Protein AF-0000000072693407 (afdb_homodimer)

InterPro domains:
  IPR056635 Domain of unknown function DUF7733 [PF24867] (9-209)

Sequence (482 aa):
MGNIMESLRLVELQVIAFILVFSVSGLVPLLDLVFPAFTSAYVLVLSRCVFPSRGSSVGSRSQEIFQRSKFFRSYVVLGTTIGLFLPLAYVLGGFARADDHAVRSATPHLFLLSCQILTENVISGLSLFSPPVRVLVPLLYTVRRIFVIIDWLNDVWTNQTLPPSSQLKYIAWFWFGRSLPVANLVYFSINLFGFLIPKFLPRSFEKYFRDRNEIHAKTEEDKRSAAINKAQPTDNMKKADMGNIMESLRLVELQVIAFILVFSVSGLVPLLDLVFPAFTSAYVLVLSRCVFPSRGSSVGSRSQEIFQRSKFFRSYVVLGTTIGLFLPLAYVLGGFARADDHAVRSATPHLFLLSCQILTENVISGLSLFSPPVRVLVPLLYTVRRIFVIIDWLNDVWTNQTLPPSSQLKYIAWFWFGRSLPVANLVYFSINLFGFLIPKFLPRSFEKYFRDRNEIHAKTEEDKRSAAINKAQPTDNMKKAD

Structure (mmCIF, N/CA/C/O backbone):
data_AF-0000000072693407-model_v1
#
loop_
_entity.id
_entity.type
_entity.pdbx_description
1 polymer 'DUF7733 domain-containing protein'
#
loop_
_atom_site.group_PDB
_atom_site.id
_atom_site.type_symbol
_atom_site.label_atom_id
_atom_site.label_alt_id
_atom_site.label_comp_id
_atom_site.label_asym_id
_atom_site.label_entity_id
_atom_site.label_seq_id
_atom_site.pdbx_PDB_ins_code
_atom_site.Cartn_x
_atom_site.Cartn_y
_atom_site.Cartn_z
_atom_site.occupancy
_atom_site.B_iso_or_equiv
_atom_site.auth_seq_id
_atom_site.auth_comp_id
_atom_site.auth_asym_id
_atom_site.auth_atom_id
_atom_site.pdbx_PDB_model_num
ATOM 1 N N . MET A 1 1 ? -27.594 6.824 22.172 1 47.5 1 MET A N 1
ATOM 2 C CA . MET A 1 1 ? -26.25 6.277 22.25 1 47.5 1 MET A CA 1
ATOM 3 C C . MET A 1 1 ? -26.281 4.766 22.453 1 47.5 1 MET A C 1
ATOM 5 O O . MET A 1 1 ? -25.469 4.043 21.891 1 47.5 1 MET A O 1
ATOM 9 N N . GLY A 1 2 ? -27.344 4.246 23.047 1 52.69 2 GLY A N 1
ATOM 10 C CA . GLY A 1 2 ? -27.484 2.826 23.328 1 52.69 2 GLY A CA 1
ATOM 11 C C . GLY A 1 2 ? -27.734 1.995 22.078 1 52.69 2 GLY A C 1
ATOM 12 O O . GLY A 1 2 ? -27.141 0.925 21.922 1 52.69 2 GLY A O 1
ATOM 13 N N . ASN A 1 3 ? -28.531 2.463 21.234 1 55.38 3 ASN A N 1
ATOM 14 C CA . ASN A 1 3 ? -28.922 1.729 20.031 1 55.38 3 ASN A CA 1
ATOM 15 C C . ASN A 1 3 ? -27.766 1.64 19.031 1 55.38 3 ASN A C 1
ATOM 17 O O . ASN A 1 3 ? -27.578 0.603 18.391 1 55.38 3 ASN A O 1
ATOM 21 N N . ILE A 1 4 ? -27.094 2.754 18.875 1 54.62 4 ILE A N 1
ATOM 22 C CA . ILE A 1 4 ? -25.953 2.748 17.969 1 54.62 4 ILE A CA 1
ATOM 23 C C . ILE A 1 4 ? -24.859 1.83 18.531 1 54.62 4 ILE A C 1
ATOM 25 O O . ILE A 1 4 ? -24.25 1.067 17.781 1 54.62 4 ILE A O 1
ATOM 29 N N . MET A 1 5 ? -24.812 1.806 19.797 1 59.69 5 MET A N 1
ATOM 30 C CA . MET A 1 5 ? -23.828 0.937 20.453 1 59.69 5 MET A CA 1
ATOM 31 C C . MET A 1 5 ? -24.219 -0.53 20.281 1 59.69 5 MET A C 1
ATOM 33 O O . MET A 1 5 ? -23.359 -1.379 20.047 1 59.69 5 MET A O 1
ATOM 37 N N . GLU A 1 6 ? -25.547 -0.744 20.406 1 62.62 6 GLU A N 1
ATOM 38 C CA . GLU A 1 6 ? -26.031 -2.109 20.219 1 62.62 6 GLU A CA 1
ATOM 39 C C . GLU A 1 6 ? -25.859 -2.564 18.781 1 62.62 6 GLU A C 1
ATOM 41 O O . GLU A 1 6 ? -25.484 -3.709 18.531 1 62.62 6 GLU A O 1
ATOM 46 N N . SER A 1 7 ? -26.188 -1.693 17.891 1 59.94 7 SER A N 1
ATOM 47 C CA . SER A 1 7 ? -26.016 -2.004 16.484 1 59.94 7 SER A CA 1
ATOM 48 C C . SER A 1 7 ? -24.547 -2.236 16.141 1 59.94 7 SER A C 1
ATOM 50 O O . SER A 1 7 ? -24.219 -3.168 15.406 1 59.94 7 SER A O 1
ATOM 52 N N . LEU A 1 8 ? -23.766 -1.582 16.703 1 64.75 8 LEU A N 1
ATOM 53 C CA . LEU A 1 8 ? -22.328 -1.776 16.516 1 64.75 8 LEU A CA 1
ATOM 54 C C . LEU A 1 8 ? -21.875 -3.113 17.109 1 64.75 8 LEU A C 1
ATOM 56 O O . LEU A 1 8 ? -21.062 -3.818 16.5 1 64.75 8 LEU A O 1
ATOM 60 N N . ARG A 1 9 ? -22.672 -3.418 18.062 1 77.69 9 ARG A N 1
ATOM 61 C CA . ARG A 1 9 ? -22.328 -4.691 18.688 1 77.69 9 ARG A CA 1
ATOM 62 C C . ARG A 1 9 ? -22.781 -5.863 17.828 1 77.69 9 ARG A C 1
ATOM 64 O O . ARG A 1 9 ? -22.062 -6.863 17.703 1 77.69 9 ARG A O 1
ATOM 71 N N . LEU A 1 10 ? -23.938 -5.648 17.188 1 76.62 10 LEU A N 1
ATOM 72 C CA . LEU A 1 10 ? -24.438 -6.727 16.344 1 76.62 10 LEU A CA 1
ATOM 73 C C . LEU A 1 10 ? -23.578 -6.883 15.094 1 76.62 10 LEU A C 1
ATOM 75 O O . LEU A 1 10 ? -23.281 -8 14.68 1 76.62 10 LEU A O 1
ATOM 79 N N . VAL A 1 11 ? -23.188 -5.844 14.602 1 77.31 11 VAL A N 1
ATOM 80 C CA . VAL A 1 11 ? -22.359 -5.891 13.406 1 77.31 11 VAL A CA 1
ATOM 81 C C . VAL A 1 11 ? -21.016 -6.531 13.734 1 77.31 11 VAL A C 1
ATOM 83 O O . VAL A 1 11 ? -20.5 -7.352 12.969 1 77.31 11 VAL A O 1
ATOM 86 N N . GLU A 1 12 ? -20.547 -6.152 14.812 1 83.81 12 GLU A N 1
ATOM 87 C CA . GLU A 1 12 ? -19.266 -6.723 15.234 1 83.81 12 GLU A CA 1
ATOM 88 C C . GLU A 1 12 ? -19.375 -8.227 15.445 1 83.81 12 GLU A C 1
ATOM 90 O O . GLU A 1 12 ? -18.484 -8.984 15.031 1 83.81 12 GLU A O 1
ATOM 95 N N . LEU A 1 13 ? -20.453 -8.594 16.031 1 80.62 13 LEU A N 1
ATOM 96 C CA . LEU A 1 13 ? -20.641 -10.016 16.281 1 80.62 13 LEU A CA 1
ATOM 97 C C . LEU A 1 13 ? -20.766 -10.781 14.969 1 80.62 13 LEU A C 1
ATOM 99 O O . LEU A 1 13 ? -20.203 -11.875 14.82 1 80.62 13 LEU A O 1
ATOM 103 N N . GLN A 1 14 ? -21.5 -10.234 14.141 1 83.06 14 GLN A N 1
ATOM 104 C CA . GLN A 1 14 ? -21.656 -10.859 12.828 1 83.06 14 GLN A CA 1
ATOM 105 C C . GLN A 1 14 ? -20.328 -10.953 12.094 1 83.06 14 GLN A C 1
ATOM 107 O O . GLN A 1 14 ? -20 -11.992 11.508 1 83.06 14 GLN A O 1
ATOM 112 N N . VAL A 1 15 ? -19.656 -9.922 12.172 1 87.69 15 VAL A N 1
ATOM 113 C CA . VAL A 1 15 ? -18.359 -9.883 11.484 1 87.69 15 VAL A CA 1
ATOM 114 C C . VAL A 1 15 ? -17.406 -10.867 12.133 1 87.69 15 VAL A C 1
ATOM 116 O O . VAL A 1 15 ? -16.656 -11.57 11.438 1 87.69 15 VAL A O 1
ATOM 119 N N . ILE A 1 16 ? -17.438 -10.945 13.352 1 84.62 16 ILE A N 1
ATOM 120 C CA . ILE A 1 16 ? -16.594 -11.891 14.062 1 84.62 16 ILE A CA 1
ATOM 121 C C . ILE A 1 16 ? -16.938 -13.32 13.656 1 84.62 16 ILE A C 1
ATOM 123 O O . ILE A 1 16 ? -16.062 -14.148 13.453 1 84.62 16 ILE A O 1
ATOM 127 N N . ALA A 1 17 ? -18.172 -13.57 13.578 1 86.19 17 ALA A N 1
ATOM 128 C CA . ALA A 1 17 ? -18.625 -14.891 13.133 1 86.19 17 ALA A CA 1
ATOM 129 C C . ALA A 1 17 ? -18.078 -15.211 11.742 1 86.19 17 ALA A C 1
ATOM 131 O O . ALA A 1 17 ? -17.609 -16.328 11.492 1 86.19 17 ALA A O 1
ATOM 132 N N . PHE A 1 18 ? -18.156 -14.258 10.914 1 86.06 18 PHE A N 1
ATOM 133 C CA . PHE A 1 18 ? -17.625 -14.438 9.562 1 86.06 18 PHE A CA 1
ATOM 134 C C . PHE A 1 18 ? -16.125 -14.719 9.602 1 86.06 18 PHE A C 1
ATOM 136 O O . PHE A 1 18 ? -15.656 -15.633 8.93 1 86.06 18 PHE A O 1
ATOM 143 N N . ILE A 1 19 ? -15.422 -13.984 10.344 1 88.88 19 ILE A N 1
ATOM 144 C CA . ILE A 1 19 ? -13.969 -14.125 10.461 1 88.88 19 ILE A CA 1
ATOM 145 C C . ILE A 1 19 ? -13.625 -15.523 10.977 1 88.88 19 ILE A C 1
ATOM 147 O O . ILE A 1 19 ? -12.727 -16.172 10.453 1 88.88 19 ILE A O 1
ATOM 151 N N . LEU A 1 20 ? -14.375 -15.961 11.945 1 86.5 20 LEU A N 1
ATOM 152 C CA . LEU A 1 20 ? -14.125 -17.281 12.523 1 86.5 20 LEU A CA 1
ATOM 153 C C . LEU A 1 20 ? -14.391 -18.375 11.5 1 86.5 20 LEU A C 1
ATOM 155 O O . LEU A 1 20 ? -13.586 -19.297 11.344 1 86.5 20 LEU A O 1
ATOM 159 N N . VAL A 1 21 ? -15.469 -18.281 10.82 1 86.94 21 VAL A N 1
ATOM 160 C CA . VAL A 1 21 ? -15.836 -19.281 9.82 1 86.94 21 VAL A CA 1
ATOM 161 C C . VAL A 1 21 ? -14.789 -19.312 8.703 1 86.94 21 VAL A C 1
ATOM 163 O O . VAL A 1 21 ? -14.336 -20.391 8.305 1 86.94 21 VAL A O 1
ATOM 166 N N . PHE A 1 22 ? -14.367 -18.188 8.25 1 88.88 22 PHE A N 1
ATOM 167 C CA . PHE A 1 22 ? -13.391 -18.125 7.172 1 88.88 22 PHE A CA 1
ATOM 168 C C . PHE A 1 22 ? -12.031 -18.625 7.641 1 88.88 22 PHE A C 1
ATOM 170 O O . PHE A 1 22 ? -11.32 -19.297 6.891 1 88.88 22 PHE A O 1
ATOM 177 N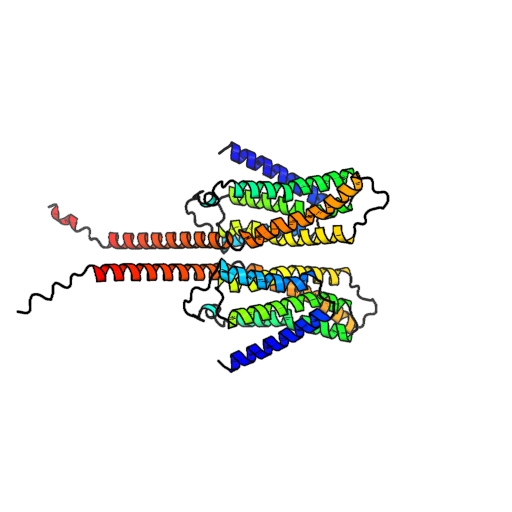 N . SER A 1 23 ? -11.672 -18.297 8.812 1 88.25 23 SER A N 1
ATOM 178 C CA . SER A 1 23 ? -10.367 -18.672 9.352 1 88.25 23 SER A CA 1
ATOM 179 C C . SER A 1 23 ? -10.25 -20.188 9.523 1 88.25 23 SER A C 1
ATOM 181 O O . SER A 1 23 ? -9.188 -20.766 9.273 1 88.25 23 SER A O 1
ATOM 183 N N . VAL A 1 24 ? -11.258 -20.859 9.883 1 88.44 24 VAL A N 1
ATOM 184 C CA . VAL A 1 24 ? -11.219 -22.281 10.195 1 88.44 24 VAL A CA 1
ATOM 185 C C . VAL A 1 24 ? -11.477 -23.094 8.93 1 88.44 24 VAL A C 1
ATOM 187 O O . VAL A 1 24 ? -11.172 -24.281 8.867 1 88.44 24 VAL A O 1
ATOM 190 N N . SER A 1 25 ? -12.023 -22.5 7.859 1 85.56 25 SER A N 1
ATOM 191 C CA . SER A 1 25 ? -12.391 -23.219 6.641 1 85.56 25 SER A CA 1
ATOM 192 C C . SER A 1 25 ? -11.148 -23.719 5.902 1 85.56 25 SER A C 1
ATOM 194 O O . SER A 1 25 ? -11.242 -24.594 5.051 1 85.56 25 SER A O 1
ATOM 196 N N . GLY A 1 26 ? -9.969 -23.062 6.145 1 87.19 26 GLY A N 1
ATOM 197 C CA . GLY A 1 26 ? -8.75 -23.422 5.434 1 87.19 26 GLY A CA 1
ATOM 198 C C . GLY A 1 26 ? -8.656 -22.781 4.062 1 87.19 26 GLY A C 1
ATOM 199 O O . GLY A 1 26 ? -7.75 -23.078 3.287 1 87.19 26 GLY A O 1
ATOM 200 N N . LEU A 1 27 ? -9.578 -21.891 3.736 1 89.06 27 LEU A N 1
ATOM 201 C CA . LEU A 1 27 ? -9.641 -21.266 2.418 1 89.06 27 LEU A CA 1
ATOM 202 C C . LEU A 1 27 ? -8.828 -19.984 2.389 1 89.06 27 LEU A C 1
ATOM 204 O O . LEU A 1 27 ? -8.57 -19.438 1.317 1 89.06 27 LEU A O 1
ATOM 208 N N . VAL A 1 28 ? -8.406 -19.469 3.459 1 91.75 28 VAL A N 1
ATOM 209 C CA . VAL A 1 28 ? -7.656 -18.219 3.551 1 91.75 28 VAL A CA 1
ATOM 210 C C . VAL A 1 28 ? -6.164 -18.516 3.666 1 91.75 28 VAL A C 1
ATOM 212 O O . VAL A 1 28 ? -5.742 -19.281 4.539 1 91.75 28 VAL A O 1
ATOM 215 N N . PRO A 1 29 ? -5.438 -17.938 2.766 1 90.88 29 PRO A N 1
ATOM 216 C CA . PRO A 1 29 ? -3.984 -18.125 2.836 1 90.88 29 PRO A CA 1
ATOM 217 C C . PRO A 1 29 ? -3.393 -17.641 4.156 1 90.88 29 PRO A C 1
ATOM 219 O O . PRO A 1 29 ? -3.93 -16.719 4.777 1 90.88 29 PRO A O 1
ATOM 222 N N . LEU A 1 30 ? -2.297 -18.219 4.488 1 89.06 30 LEU A N 1
ATOM 223 C CA . LEU A 1 30 ? -1.633 -17.922 5.75 1 89.06 30 LEU A CA 1
ATOM 224 C C . LEU A 1 30 ? -1.279 -16.438 5.836 1 89.06 30 LEU A C 1
ATOM 226 O O . LEU A 1 30 ? -1.45 -15.805 6.883 1 89.06 30 LEU A O 1
ATOM 230 N N . LEU A 1 31 ? -0.832 -15.891 4.734 1 89.44 31 LEU A N 1
ATOM 231 C CA . LEU A 1 31 ? -0.442 -14.484 4.711 1 89.44 31 LEU A CA 1
ATOM 232 C C . LEU A 1 31 ? -1.624 -13.586 5.062 1 89.44 31 LEU A C 1
ATOM 234 O O . LEU A 1 31 ? -1.461 -12.586 5.77 1 89.44 31 LEU A O 1
ATOM 238 N N . ASP A 1 32 ? -2.777 -13.93 4.637 1 93 32 ASP A N 1
ATOM 239 C CA . ASP A 1 32 ? -3.965 -13.117 4.887 1 93 32 ASP A CA 1
ATOM 240 C C . ASP A 1 32 ? -4.465 -13.305 6.316 1 93 32 ASP A C 1
ATOM 242 O O . ASP A 1 32 ? -5.109 -12.414 6.879 1 93 32 ASP A O 1
ATOM 246 N N . LEU A 1 33 ? -4.105 -14.422 6.922 1 92.94 33 LEU A N 1
ATOM 247 C CA . LEU A 1 33 ? -4.473 -14.656 8.312 1 92.94 33 LEU A CA 1
ATOM 248 C C . LEU A 1 33 ? -3.6 -13.844 9.258 1 92.94 33 LEU A C 1
ATOM 250 O O . LEU A 1 33 ? -4.078 -13.344 10.281 1 92.94 33 LEU A O 1
ATOM 254 N N . VAL A 1 34 ? -2.406 -13.648 8.875 1 92.62 34 VAL A N 1
ATOM 255 C CA . VAL A 1 34 ? -1.451 -12.969 9.75 1 92.62 34 VAL A CA 1
ATOM 256 C C . VAL A 1 34 ? -1.558 -11.453 9.555 1 92.62 34 VAL A C 1
ATOM 258 O O . VAL A 1 34 ? -1.23 -10.68 10.453 1 92.62 34 VAL A O 1
ATOM 261 N N . PHE A 1 35 ? -2.037 -11.055 8.477 1 94.94 35 PHE A N 1
ATOM 262 C CA . PHE A 1 35 ? -2.045 -9.648 8.102 1 94.94 35 PHE A CA 1
ATOM 263 C C . PHE A 1 35 ? -2.859 -8.828 9.102 1 94.94 35 PHE A C 1
ATOM 265 O O . PHE A 1 35 ? -2.412 -7.777 9.562 1 94.94 35 PHE A O 1
ATOM 272 N N . PRO A 1 36 ? -4.051 -9.258 9.406 1 94.44 36 PRO A N 1
ATOM 273 C CA . PRO A 1 36 ? -4.824 -8.484 10.375 1 94.44 36 PRO A CA 1
ATOM 274 C C . PRO A 1 36 ? -4.137 -8.398 11.742 1 94.44 36 PRO A C 1
ATOM 276 O O . PRO A 1 36 ? -4.227 -7.367 12.414 1 94.44 36 PRO A O 1
ATOM 279 N N . ALA A 1 37 ? -3.549 -9.422 12.133 1 93.5 37 ALA A N 1
ATOM 280 C CA . ALA A 1 37 ? -2.803 -9.391 13.391 1 93.5 37 ALA A CA 1
ATOM 281 C C . ALA A 1 37 ? -1.647 -8.398 13.32 1 93.5 37 ALA A C 1
ATOM 283 O O . ALA A 1 37 ? -1.446 -7.605 14.242 1 93.5 37 ALA A O 1
ATOM 284 N N . PHE A 1 38 ? -0.962 -8.445 12.312 1 95.19 38 PHE A N 1
ATOM 285 C CA . PHE A 1 38 ? 0.136 -7.512 12.094 1 95.19 38 PHE A CA 1
ATOM 286 C C . PHE A 1 38 ? -0.372 -6.074 12.062 1 95.19 38 PHE A C 1
ATOM 288 O O . PHE A 1 38 ? 0.206 -5.195 12.703 1 95.19 38 PHE A O 1
ATOM 295 N N . THR A 1 39 ? -1.357 -5.867 11.273 1 94.75 39 THR A N 1
ATOM 296 C CA . THR A 1 39 ? -1.915 -4.527 11.133 1 94.75 39 THR A CA 1
ATOM 297 C C . THR A 1 39 ? -2.383 -3.992 12.484 1 94.75 39 THR A C 1
ATOM 299 O O . THR A 1 39 ? -2.158 -2.824 12.805 1 94.75 39 THR A O 1
ATOM 302 N N . SER A 1 40 ? -3.021 -4.82 13.258 1 92.88 40 SER A N 1
ATOM 303 C CA . SER A 1 40 ? -3.5 -4.406 14.578 1 92.88 40 SER A CA 1
ATOM 304 C C . SER A 1 40 ? -2.34 -4.012 15.484 1 92.88 40 SER A C 1
ATOM 306 O O . SER A 1 40 ? -2.387 -2.973 16.141 1 92.88 40 SER A O 1
ATOM 308 N N . ALA A 1 41 ? -1.346 -4.793 15.5 1 93.25 41 ALA A N 1
ATOM 309 C CA . ALA A 1 41 ? -0.162 -4.473 16.297 1 93.25 41 ALA A CA 1
ATOM 310 C C . ALA A 1 41 ? 0.486 -3.178 15.812 1 93.25 41 ALA A C 1
ATOM 312 O O . ALA A 1 41 ? 0.892 -2.34 16.625 1 93.25 41 ALA A O 1
ATOM 313 N N . TYR A 1 42 ? 0.542 -3.027 14.562 1 94.69 42 TYR A N 1
ATOM 314 C CA . TYR A 1 42 ? 1.167 -1.849 13.969 1 94.69 42 TYR A CA 1
ATOM 315 C C . TYR A 1 42 ? 0.389 -0.585 14.32 1 94.69 42 TYR A C 1
ATOM 317 O O . TYR A 1 42 ? 0.979 0.428 14.703 1 94.69 42 TYR A O 1
ATOM 325 N N . VAL A 1 43 ? -0.871 -0.708 14.172 1 92.19 43 VAL A N 1
ATOM 326 C CA . VAL A 1 43 ? -1.729 0.435 14.469 1 92.19 43 VAL A CA 1
ATOM 327 C C . VAL A 1 43 ? -1.622 0.797 15.945 1 92.19 43 VAL A C 1
ATOM 329 O O . VAL A 1 43 ? -1.611 1.978 16.297 1 92.19 43 VAL A O 1
ATOM 332 N N . LEU A 1 44 ? -1.484 -0.139 16.781 1 90.75 44 LEU A N 1
ATOM 333 C CA . LEU A 1 44 ? -1.319 0.114 18.219 1 90.75 44 LEU A CA 1
ATOM 334 C C . LEU A 1 44 ? 0.011 0.806 18.484 1 90.75 44 LEU A C 1
ATOM 336 O O . LEU A 1 44 ? 0.071 1.748 19.281 1 90.75 44 LEU A O 1
ATOM 340 N N . VAL A 1 45 ? 1.002 0.363 17.844 1 91.88 45 VAL A N 1
ATOM 341 C CA . VAL A 1 45 ? 2.314 0.977 18 1 91.88 45 VAL A CA 1
ATOM 342 C C . VAL A 1 45 ? 2.275 2.42 17.516 1 91.88 45 VAL A C 1
ATOM 344 O O . VAL A 1 45 ? 2.805 3.322 18.156 1 91.88 45 VAL A O 1
ATOM 347 N N . LEU A 1 46 ? 1.634 2.629 16.438 1 91.5 46 LEU A N 1
ATOM 348 C CA . LEU A 1 46 ? 1.518 3.975 15.891 1 91.5 46 LEU A CA 1
ATOM 349 C C . LEU A 1 46 ? 0.75 4.887 16.844 1 91.5 46 LEU A C 1
ATOM 351 O O . LEU A 1 46 ? 1.129 6.043 17.031 1 91.5 46 LEU A O 1
ATOM 355 N N . SER A 1 47 ? -0.258 4.367 17.391 1 89.06 47 SER A N 1
ATOM 356 C CA . SER A 1 47 ? -1.114 5.152 18.266 1 89.06 47 SER A CA 1
ATOM 357 C C . SER A 1 47 ? -0.396 5.508 19.562 1 89.06 47 SER A C 1
ATOM 359 O O . SER A 1 47 ? -0.643 6.566 20.156 1 89.06 47 SER A O 1
ATOM 361 N N . ARG A 1 48 ? 0.477 4.727 19.922 1 87.31 48 ARG A N 1
ATOM 362 C CA . ARG A 1 48 ? 1.154 4.945 21.203 1 87.31 48 ARG A CA 1
ATOM 363 C C . ARG A 1 48 ? 2.457 5.715 21 1 87.31 48 ARG A C 1
ATOM 365 O O . ARG A 1 48 ? 2.803 6.578 21.812 1 87.31 48 ARG A O 1
ATOM 372 N N . CYS A 1 49 ? 3.084 5.477 19.906 1 87.69 49 CYS A N 1
ATOM 373 C CA . CYS A 1 49 ? 4.461 5.945 19.781 1 87.69 49 CYS A CA 1
ATOM 374 C C . CYS A 1 49 ? 4.555 7.113 18.812 1 87.69 49 CYS A C 1
ATOM 376 O O . CYS A 1 49 ? 5.449 7.953 18.922 1 87.69 49 CYS A O 1
ATOM 378 N N . VAL A 1 50 ? 3.762 7.176 17.953 1 87 50 VAL A N 1
ATOM 379 C CA . VAL A 1 50 ? 3.979 8.141 16.875 1 87 50 VAL A CA 1
ATOM 380 C C . VAL A 1 50 ? 2.871 9.188 16.891 1 87 50 VAL A C 1
ATOM 382 O O . VAL A 1 50 ? 3.148 10.391 16.891 1 87 50 VAL A O 1
ATOM 385 N N . PHE A 1 51 ? 1.66 8.656 16.938 1 87.62 51 PHE A N 1
ATOM 386 C CA . PHE A 1 51 ? 0.522 9.562 16.906 1 87.62 51 PHE A CA 1
ATOM 387 C C . PHE A 1 51 ? -0.354 9.391 18.141 1 87.62 51 PHE A C 1
ATOM 389 O O . PHE A 1 51 ? -1.493 8.93 18.031 1 87.62 51 PHE A O 1
ATOM 396 N N . PRO A 1 52 ? 0.191 9.805 19.234 1 74.19 52 PRO A N 1
ATOM 397 C CA . PRO A 1 52 ? -0.617 9.672 20.438 1 74.19 52 PRO A CA 1
ATOM 398 C C . PRO A 1 52 ? -1.875 10.539 20.422 1 74.19 52 PRO A C 1
ATOM 400 O O . PRO A 1 52 ? -1.889 11.594 19.781 1 74.19 52 PRO A O 1
ATOM 403 N N . SER A 1 53 ? -2.92 9.977 21.016 1 74.12 53 SER A N 1
ATOM 404 C CA . SER A 1 53 ? -4.184 10.703 21.078 1 74.12 53 SER A CA 1
ATOM 405 C C . SER A 1 53 ? -4.105 11.883 22.031 1 74.12 53 SER A C 1
ATOM 407 O O . SER A 1 53 ? -3.615 11.742 23.156 1 74.12 53 SER A O 1
ATOM 409 N N . ARG A 1 54 ? -3.996 12.961 21.641 1 64 54 ARG A N 1
ATOM 410 C CA . ARG A 1 54 ? -3.928 14.125 22.516 1 64 54 ARG A CA 1
ATOM 411 C C . ARG A 1 54 ? -5.324 14.602 22.906 1 64 54 ARG A C 1
ATOM 413 O O . ARG A 1 54 ? -6.129 14.953 22.047 1 64 54 ARG A O 1
ATOM 420 N N . GLY A 1 55 ? -5.852 13.961 24 1 53.12 55 GLY A N 1
ATOM 421 C CA . GLY A 1 55 ? -7.059 14.273 24.734 1 53.12 55 GLY A CA 1
ATOM 422 C C . GLY A 1 55 ? -8.016 15.172 23.984 1 53.12 55 GLY A C 1
ATOM 423 O O . GLY A 1 55 ? -8.992 15.672 24.547 1 53.12 55 GLY A O 1
ATOM 424 N N . SER A 1 56 ? -7.484 16.047 23.172 1 48.06 56 SER A N 1
ATOM 425 C CA . SER A 1 56 ? -8.555 16.984 22.844 1 48.06 56 SER A CA 1
ATOM 426 C C . SER A 1 56 ? -9.812 16.25 22.391 1 48.06 56 SER A C 1
ATOM 428 O O . SER A 1 56 ? -9.75 15.109 21.953 1 48.06 56 SER A O 1
ATOM 430 N N . SER A 1 57 ? -11.031 16.938 22.703 1 40.56 57 SER A N 1
ATOM 431 C CA . SER A 1 57 ? -12.438 16.594 22.531 1 40.56 57 SER A CA 1
ATOM 432 C C . SER A 1 57 ? -12.664 15.867 21.203 1 40.56 57 SER A C 1
ATOM 434 O O . SER A 1 57 ? -11.93 16.078 20.234 1 40.56 57 SER A O 1
ATOM 436 N N . VAL A 1 58 ? -13.328 14.734 21.25 1 42.56 58 VAL A N 1
ATOM 437 C CA . VAL A 1 58 ? -14.18 13.922 20.391 1 42.56 58 VAL A CA 1
ATOM 438 C C . VAL A 1 58 ? -14.719 14.781 19.25 1 42.56 58 VAL A C 1
ATOM 440 O O . VAL A 1 58 ? -15.891 15.172 19.266 1 42.56 58 VAL A O 1
ATOM 443 N N . GLY A 1 59 ? -14.312 16.047 19.062 1 36.09 59 GLY A N 1
ATOM 444 C CA . GLY A 1 59 ? -15.297 16.547 18.125 1 36.09 59 GLY A CA 1
ATOM 445 C C . GLY A 1 59 ? -15.555 15.594 16.969 1 36.09 59 GLY A C 1
ATOM 446 O O . GLY A 1 59 ? -14.625 15.164 16.297 1 36.09 59 GLY A O 1
ATOM 447 N N . SER A 1 60 ? -16.438 14.688 17.172 1 41.44 60 SER A N 1
ATOM 448 C CA . SER A 1 60 ? -17.328 13.922 16.312 1 41.44 60 SER A CA 1
ATOM 449 C C . SER A 1 60 ? -17.484 14.594 14.953 1 41.44 60 SER A C 1
ATOM 451 O O . SER A 1 60 ? -18.281 14.148 14.117 1 41.44 60 SER A O 1
ATOM 453 N N . ARG A 1 61 ? -17.047 15.922 14.859 1 38.25 61 ARG A N 1
ATOM 454 C CA . ARG A 1 61 ? -17.578 16.672 13.734 1 38.25 61 ARG A CA 1
ATOM 455 C C . ARG A 1 61 ? -16.969 16.203 12.422 1 38.25 61 ARG A C 1
ATOM 457 O O . ARG A 1 61 ? -17.312 16.703 11.352 1 38.25 61 ARG A O 1
ATOM 464 N N . SER A 1 62 ? -15.828 15.797 12.477 1 39.78 62 SER A N 1
ATOM 465 C CA . SER A 1 62 ? -15.242 15.703 11.141 1 39.78 62 SER A CA 1
ATOM 466 C C . SER A 1 62 ? -15.945 14.641 10.305 1 39.78 62 SER A C 1
ATOM 468 O O . SER A 1 62 ? -15.523 14.352 9.18 1 39.78 62 SER A O 1
ATOM 470 N N . GLN A 1 63 ? -16.469 13.711 11.023 1 41.06 63 GLN A N 1
ATOM 471 C CA . GLN A 1 63 ? -17.312 12.891 10.164 1 41.06 63 GLN A CA 1
ATOM 472 C C . GLN A 1 63 ? -18.281 13.75 9.352 1 41.06 63 GLN A C 1
ATOM 474 O O . GLN A 1 63 ? -19.016 13.242 8.5 1 41.06 63 GLN A O 1
ATOM 479 N N . GLU A 1 64 ? -18.5 14.969 9.812 1 40.53 64 GLU A N 1
ATOM 480 C CA . GLU A 1 64 ? -19.531 15.812 9.219 1 40.53 64 GLU A CA 1
ATOM 481 C C . GLU A 1 64 ? -19.188 16.172 7.777 1 40.53 64 GLU A C 1
ATOM 483 O O . GLU A 1 64 ? -20.062 16.578 7.012 1 40.53 64 GLU A O 1
ATOM 488 N N . ILE A 1 65 ? -17.891 16.406 7.586 1 38.69 65 ILE A N 1
ATOM 489 C CA . ILE A 1 65 ? -17.688 17.047 6.289 1 38.69 65 ILE A CA 1
ATOM 490 C C . ILE A 1 65 ? -18.281 16.188 5.184 1 38.69 65 ILE A C 1
ATOM 492 O O . ILE A 1 65 ? -18.578 16.672 4.09 1 38.69 65 ILE A O 1
ATOM 496 N N . PHE A 1 66 ? -17.797 14.898 5.191 1 44.53 66 PHE A N 1
ATOM 497 C CA . PHE A 1 66 ? -18.484 14.297 4.059 1 44.53 66 PHE A CA 1
ATOM 498 C C . PHE A 1 66 ? -20 14.328 4.27 1 44.53 66 PHE A C 1
ATOM 500 O O . PHE A 1 66 ? -20.547 13.484 4.973 1 44.53 66 PHE A O 1
ATOM 507 N N . GLN A 1 67 ? -20.484 15.297 4.871 1 44.66 67 GLN A N 1
ATOM 508 C CA . GLN A 1 67 ? -21.906 15.578 4.734 1 44.66 67 GLN A CA 1
ATOM 509 C C . GLN A 1 67 ? -22.531 14.758 3.617 1 44.66 67 GLN A C 1
ATOM 511 O O . GLN A 1 67 ? -21.859 14.398 2.646 1 44.66 67 GLN A O 1
ATOM 516 N N . ARG A 1 68 ? -23.719 14.141 3.93 1 53.28 68 ARG A N 1
ATOM 517 C CA . ARG A 1 68 ? -24.828 13.328 3.475 1 53.28 68 ARG A CA 1
ATOM 518 C C . ARG A 1 68 ? -25.172 13.617 2.018 1 53.28 68 ARG A C 1
ATOM 520 O O . ARG A 1 68 ? -26.25 14.148 1.718 1 53.28 68 ARG A O 1
ATOM 527 N N . SER A 1 69 ? -23.969 14.078 1.354 1 66.56 69 SER A N 1
ATOM 528 C CA . SER A 1 69 ? -24.484 14.188 -0.003 1 66.56 69 SER A CA 1
ATOM 529 C C . SER A 1 69 ? -25.016 12.852 -0.509 1 66.56 69 SER A C 1
ATOM 531 O O . SER A 1 69 ? -24.609 11.797 -0.018 1 66.56 69 SER A O 1
ATOM 533 N N . LYS A 1 70 ? -26.047 12.945 -1.062 1 78.5 70 LYS A N 1
ATOM 534 C CA . LYS A 1 70 ? -26.688 11.797 -1.703 1 78.5 70 LYS A CA 1
ATOM 535 C C . LYS A 1 70 ? -25.672 10.969 -2.482 1 78.5 70 LYS A C 1
ATOM 537 O O . LYS A 1 70 ? -25.734 9.742 -2.496 1 78.5 70 LYS A O 1
ATOM 542 N N . PHE A 1 71 ? -24.641 11.641 -2.918 1 81.88 71 PHE A N 1
ATOM 543 C CA . PHE A 1 71 ? -23.641 10.945 -3.725 1 81.88 71 PHE A CA 1
ATOM 544 C C . PHE A 1 71 ? -22.75 10.07 -2.852 1 81.88 71 PHE A C 1
ATOM 546 O O . PHE A 1 71 ? -22.422 8.938 -3.217 1 81.88 71 PHE A O 1
ATOM 553 N N . PHE A 1 72 ? -22.391 10.578 -1.762 1 81.31 72 PHE A N 1
ATOM 554 C CA . PHE A 1 72 ? -21.531 9.805 -0.869 1 81.31 72 PHE A CA 1
ATOM 555 C C . PHE A 1 72 ? -22.281 8.609 -0.299 1 81.31 72 PHE A C 1
ATOM 557 O O . PHE A 1 72 ? -21.719 7.516 -0.196 1 81.31 72 PHE A O 1
ATOM 564 N N . ARG A 1 73 ? -23.516 8.852 -0.03 1 82.31 73 ARG A N 1
ATOM 565 C CA . ARG A 1 73 ? -24.328 7.75 0.479 1 82.31 73 ARG A CA 1
ATOM 566 C C . ARG A 1 73 ? -24.453 6.645 -0.562 1 82.31 73 ARG A C 1
ATOM 568 O O . ARG A 1 73 ? -24.312 5.461 -0.239 1 82.31 73 ARG A O 1
ATOM 575 N N . SER A 1 74 ? -24.75 7.086 -1.697 1 88.38 74 SER A N 1
ATOM 576 C CA . SER A 1 74 ? -24.844 6.102 -2.77 1 88.38 74 SER A CA 1
ATOM 577 C C . SER A 1 74 ? -23.531 5.371 -2.98 1 88.38 74 SER A C 1
ATOM 579 O O . SER A 1 74 ? -23.516 4.168 -3.26 1 88.38 74 SER A O 1
ATOM 581 N N . TYR A 1 75 ? -22.453 6.07 -2.855 1 88.56 75 TYR A N 1
ATOM 582 C CA . TYR A 1 75 ? -21.141 5.484 -3.027 1 88.56 75 TYR A CA 1
ATOM 583 C C . TYR A 1 75 ? -20.859 4.422 -1.971 1 88.56 75 TYR A C 1
ATOM 585 O O . TYR A 1 75 ? -20.344 3.35 -2.279 1 88.56 75 TYR A O 1
ATOM 593 N N . VAL A 1 76 ? -21.297 4.66 -0.804 1 85.5 76 VAL A N 1
ATOM 594 C CA . VAL A 1 76 ? -21.078 3.725 0.293 1 85.5 76 VAL A CA 1
ATOM 595 C C . VAL A 1 76 ? -21.969 2.494 0.102 1 85.5 76 VAL A C 1
ATOM 597 O O . VAL A 1 76 ? -21.531 1.364 0.33 1 85.5 76 VAL A O 1
ATOM 600 N N . VAL A 1 77 ? -23.172 2.717 -0.318 1 87.12 77 VAL A N 1
ATOM 601 C CA . VAL A 1 77 ? -24.078 1.613 -0.575 1 87.12 77 VAL A CA 1
ATOM 602 C C . VAL A 1 77 ? -23.547 0.737 -1.699 1 87.12 77 VAL A C 1
ATOM 604 O O . VAL A 1 77 ? -23.578 -0.492 -1.608 1 87.12 77 VAL A O 1
ATOM 607 N N . LEU A 1 78 ? -23.031 1.433 -2.691 1 90.5 78 LEU A N 1
ATOM 608 C CA . LEU A 1 78 ? -22.422 0.697 -3.803 1 90.5 78 LEU A CA 1
ATOM 609 C C 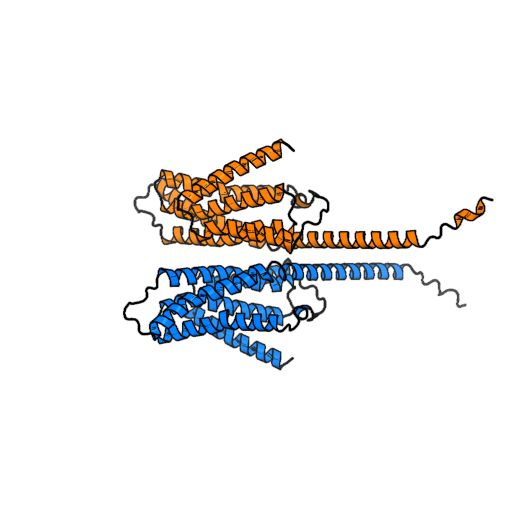. LEU A 1 78 ? -21.234 -0.122 -3.332 1 90.5 78 LEU A C 1
ATOM 611 O O . LEU A 1 78 ? -21.062 -1.277 -3.73 1 90.5 78 LEU A O 1
ATOM 615 N N . GLY A 1 79 ? -20.5 0.481 -2.521 1 89.56 79 GLY A N 1
ATOM 616 C CA . GLY A 1 79 ? -19.328 -0.216 -1.994 1 89.56 79 GLY A CA 1
ATOM 617 C C . GLY A 1 79 ? -19.688 -1.431 -1.161 1 89.56 79 GLY A C 1
ATOM 618 O O . GLY A 1 79 ? -19.062 -2.484 -1.288 1 89.56 79 GLY A O 1
ATOM 619 N N . THR A 1 80 ? -20.656 -1.315 -0.404 1 88.62 80 THR A N 1
ATOM 620 C CA . THR A 1 80 ? -21.094 -2.422 0.438 1 88.62 80 THR A CA 1
ATOM 621 C C . THR A 1 80 ? -21.703 -3.541 -0.41 1 88.62 80 THR A C 1
ATOM 623 O O . THR A 1 80 ? -21.453 -4.723 -0.152 1 88.62 80 THR A O 1
ATOM 626 N N . THR A 1 81 ? -22.375 -3.115 -1.356 1 91.75 81 THR A N 1
ATOM 627 C CA . THR A 1 81 ? -23 -4.102 -2.23 1 91.75 81 THR A CA 1
ATOM 628 C C . THR A 1 81 ? -21.938 -4.855 -3.037 1 91.75 81 THR A C 1
ATOM 630 O O . THR A 1 81 ? -21.906 -6.086 -3.012 1 91.75 81 THR A O 1
ATOM 633 N N . ILE A 1 82 ? -21.078 -4.125 -3.611 1 93.5 82 ILE A N 1
ATOM 634 C CA . ILE A 1 82 ? -20.078 -4.703 -4.496 1 93.5 82 ILE A CA 1
ATOM 635 C C . ILE A 1 82 ? -19.016 -5.43 -3.668 1 93.5 82 ILE A C 1
ATOM 637 O O . ILE A 1 82 ? -18.516 -6.484 -4.07 1 93.5 82 ILE A O 1
ATOM 641 N N . GLY A 1 83 ? -18.75 -4.887 -2.586 1 92.06 83 GLY A N 1
ATOM 642 C CA . GLY A 1 83 ? -17.625 -5.379 -1.812 1 92.06 83 GLY A CA 1
ATOM 643 C C . GLY A 1 83 ? -18.016 -6.445 -0.805 1 92.06 83 GLY A C 1
ATOM 644 O O . GLY A 1 83 ? -17.188 -7.266 -0.407 1 92.06 83 GLY A O 1
ATOM 645 N N . LEU A 1 84 ? -19.25 -6.488 -0.433 1 90.25 84 LEU A N 1
ATOM 646 C CA . LEU A 1 84 ? -19.609 -7.402 0.643 1 90.25 84 LEU A CA 1
ATOM 647 C C . LEU A 1 84 ? -20.75 -8.32 0.207 1 90.25 84 LEU A C 1
ATOM 649 O O . LEU A 1 84 ? -20.562 -9.539 0.109 1 90.25 84 LEU A O 1
ATOM 653 N N . PHE A 1 85 ? -21.844 -7.844 -0.243 1 90.62 85 PHE A N 1
ATOM 654 C CA . PHE A 1 85 ? -23.047 -8.648 -0.473 1 90.62 85 PHE A CA 1
ATOM 655 C C . PHE A 1 85 ? -22.875 -9.531 -1.702 1 90.62 85 PHE A C 1
ATOM 657 O O . PHE A 1 85 ? -23.203 -10.719 -1.673 1 90.62 85 PHE A O 1
ATOM 664 N N . LEU A 1 86 ? -22.422 -8.945 -2.727 1 93.06 86 LEU A N 1
ATOM 665 C CA . LEU A 1 86 ? -22.281 -9.719 -3.951 1 93.06 86 LEU A CA 1
ATOM 666 C C . LEU A 1 86 ? -21.234 -10.82 -3.779 1 93.06 86 LEU A C 1
ATOM 668 O O . LEU A 1 86 ? -21.469 -11.977 -4.133 1 93.06 86 LEU A O 1
ATOM 672 N N . PRO A 1 87 ? -20.062 -10.492 -3.266 1 92.81 87 PRO A N 1
ATOM 673 C CA . PRO A 1 87 ? -19.109 -11.57 -3.02 1 92.81 87 PRO A CA 1
ATOM 674 C C . PRO A 1 87 ? -19.641 -12.625 -2.055 1 92.81 87 PRO A C 1
ATOM 676 O O . PRO A 1 87 ? -19.359 -13.812 -2.211 1 92.81 87 PRO A O 1
ATOM 679 N N . LEU A 1 88 ? -20.422 -12.203 -1.096 1 90.19 88 LEU A N 1
ATOM 680 C CA . LEU A 1 88 ? -21.031 -13.164 -0.19 1 90.19 88 LEU A CA 1
ATOM 681 C C . LEU A 1 88 ? -22 -14.078 -0.941 1 90.19 88 LEU A C 1
ATOM 683 O O . LEU A 1 88 ? -22 -15.289 -0.72 1 90.19 88 LEU A O 1
ATOM 687 N N . ALA A 1 89 ? -22.75 -13.531 -1.795 1 90.88 89 ALA A N 1
ATOM 688 C CA . ALA A 1 89 ? -23.656 -14.312 -2.635 1 90.88 89 ALA A CA 1
ATOM 689 C C . ALA A 1 89 ? -22.875 -15.281 -3.521 1 90.88 89 ALA A C 1
ATOM 691 O O . ALA A 1 89 ? -23.312 -16.422 -3.744 1 90.88 89 ALA A O 1
ATOM 692 N N . TYR A 1 90 ? -21.781 -14.797 -3.982 1 91.62 90 TYR A N 1
ATOM 693 C CA . TYR A 1 90 ? -20.938 -15.617 -4.844 1 91.62 90 TYR A CA 1
ATOM 694 C C . TYR A 1 90 ? -20.391 -16.812 -4.078 1 91.62 90 TYR A C 1
ATOM 696 O O . TYR A 1 90 ? -20.391 -17.938 -4.586 1 91.62 90 TYR A O 1
ATOM 704 N N . VAL A 1 91 ? -19.938 -16.641 -2.893 1 89.12 91 VAL A N 1
ATOM 705 C CA . VAL A 1 91 ? -19.391 -17.703 -2.074 1 89.12 91 VAL A CA 1
ATOM 706 C C . VAL A 1 91 ? -20.484 -18.688 -1.663 1 89.12 91 VAL A C 1
ATOM 708 O O . VAL A 1 91 ? -20.312 -19.906 -1.759 1 89.12 91 VAL A O 1
ATOM 711 N N . LEU A 1 92 ? -21.625 -18.141 -1.238 1 87.19 92 LEU A N 1
ATOM 712 C CA . LEU A 1 92 ? -22.75 -18.984 -0.834 1 87.19 92 LEU A CA 1
ATOM 713 C C . LEU A 1 92 ? -23.281 -19.781 -2.02 1 87.19 92 LEU A C 1
ATOM 715 O O . LEU A 1 92 ? -23.625 -20.969 -1.878 1 87.19 92 LEU A O 1
ATOM 719 N N . GLY A 1 93 ? -23.391 -19.141 -3.127 1 87.31 93 GLY A N 1
ATOM 720 C CA . GLY A 1 93 ? -23.797 -19.859 -4.332 1 87.31 93 GLY A CA 1
ATOM 721 C C . GLY A 1 93 ? -22.797 -20.922 -4.754 1 87.31 93 GLY A C 1
ATOM 722 O O . GLY A 1 93 ? -23.188 -21.969 -5.273 1 87.31 93 GLY A O 1
ATOM 723 N N . GLY A 1 94 ? -21.562 -20.531 -4.609 1 87.19 94 GLY A N 1
ATOM 724 C CA . GLY A 1 94 ? -20.547 -21.516 -4.895 1 87.19 94 GLY A CA 1
ATOM 725 C C . GLY A 1 94 ? -20.656 -22.75 -4.02 1 87.19 94 GLY A C 1
ATOM 726 O O . GLY A 1 94 ? -20.484 -23.875 -4.496 1 87.19 94 GLY A O 1
ATOM 727 N N . PHE A 1 95 ? -20.906 -22.562 -2.812 1 83.94 95 PHE A N 1
ATOM 728 C CA . PHE A 1 95 ? -21.125 -23.672 -1.901 1 83.94 95 PHE A CA 1
ATOM 729 C C . PHE A 1 95 ? -22.297 -24.531 -2.355 1 83.94 95 PHE A C 1
ATOM 731 O O . PHE A 1 95 ? -22.219 -25.766 -2.354 1 83.94 95 PHE A O 1
ATOM 738 N N . ALA A 1 96 ? -23.312 -23.906 -2.809 1 85.25 96 ALA A N 1
ATOM 739 C CA . ALA A 1 96 ? -24.531 -24.609 -3.234 1 85.25 96 ALA A CA 1
ATOM 740 C C . ALA A 1 96 ? -24.297 -25.375 -4.523 1 85.25 96 ALA A C 1
ATOM 742 O O . ALA A 1 96 ? -24.906 -26.438 -4.746 1 85.25 96 ALA A O 1
ATOM 743 N N . ARG A 1 97 ? -23.391 -24.906 -5.273 1 83.75 97 ARG A N 1
ATOM 744 C CA . ARG A 1 97 ? -23.109 -25.516 -6.57 1 83.75 97 ARG A CA 1
ATOM 745 C C . ARG A 1 97 ? -21.891 -26.422 -6.504 1 83.75 97 ARG A C 1
ATOM 747 O O . ARG A 1 97 ? -21.469 -26.969 -7.52 1 83.75 97 ARG A O 1
ATOM 754 N N . ALA A 1 98 ? -21.203 -26.5 -5.305 1 83.44 98 ALA A N 1
ATOM 755 C CA . ALA A 1 98 ? -19.984 -27.281 -5.094 1 83.44 98 ALA A CA 1
ATOM 756 C C . ALA A 1 98 ? -18.844 -26.781 -5.957 1 83.44 98 ALA A C 1
ATOM 758 O O . ALA A 1 98 ? -18.062 -27.562 -6.508 1 83.44 98 ALA A O 1
ATOM 759 N N . ASP A 1 99 ? -18.938 -25.578 -6.297 1 83.69 99 ASP A N 1
ATOM 760 C CA . ASP A 1 99 ? -17.844 -24.906 -7 1 83.69 99 ASP A CA 1
ATOM 761 C C . ASP A 1 99 ? -16.766 -24.453 -6.02 1 83.69 99 ASP A C 1
ATOM 763 O O . ASP A 1 99 ? -16.75 -23.297 -5.594 1 83.69 99 ASP A O 1
ATOM 767 N N . ASP A 1 100 ? -15.836 -25.234 -5.73 1 82.62 100 ASP A N 1
ATOM 768 C CA . ASP A 1 100 ? -14.789 -24.984 -4.746 1 82.62 100 ASP A CA 1
ATOM 769 C C . ASP A 1 100 ? -13.867 -23.844 -5.211 1 82.62 100 ASP A C 1
ATOM 771 O O . ASP A 1 100 ? -13.336 -23.094 -4.387 1 82.62 100 ASP A O 1
ATOM 775 N N . HIS A 1 101 ? -13.805 -23.797 -6.465 1 82.19 101 HIS A N 1
ATOM 776 C CA . HIS A 1 101 ? -12.906 -22.781 -7.004 1 82.19 101 HIS A CA 1
ATOM 777 C C . HIS A 1 101 ? -13.445 -21.375 -6.734 1 82.19 101 HIS A C 1
ATOM 779 O O . HIS A 1 101 ? -12.695 -20.484 -6.34 1 82.19 101 HIS A O 1
ATOM 785 N N . ALA A 1 102 ? -14.711 -21.266 -6.953 1 81.75 102 ALA A N 1
ATOM 786 C CA . ALA A 1 102 ? -15.352 -19.984 -6.699 1 81.75 102 ALA A CA 1
ATOM 787 C C . ALA A 1 102 ? -15.227 -19.578 -5.234 1 81.75 102 ALA A C 1
ATOM 789 O O . ALA A 1 102 ? -14.914 -18.422 -4.926 1 81.75 102 ALA A O 1
ATOM 790 N N . VAL A 1 103 ? -15.398 -20.453 -4.363 1 85.69 103 VAL A N 1
ATOM 791 C CA . VAL A 1 103 ? -15.367 -20.219 -2.924 1 85.69 103 VAL A CA 1
ATOM 792 C C . VAL A 1 103 ? -13.945 -19.875 -2.488 1 85.69 103 VAL A C 1
ATOM 794 O O . VAL A 1 103 ? -13.727 -18.891 -1.774 1 85.69 103 VAL A O 1
ATOM 797 N N . ARG A 1 104 ? -13.039 -20.516 -2.98 1 88.38 104 ARG A N 1
ATOM 798 C CA . ARG A 1 104 ? -11.641 -20.344 -2.578 1 88.38 104 ARG A CA 1
ATOM 799 C C . ARG A 1 104 ? -11.094 -19.016 -3.08 1 88.38 104 ARG A C 1
ATOM 801 O O . ARG A 1 104 ? -10.266 -18.375 -2.412 1 88.38 104 ARG A O 1
ATOM 808 N N . SER A 1 105 ? -11.609 -18.547 -4.133 1 89.19 105 SER A N 1
ATOM 809 C CA . SER A 1 105 ? -11.039 -17.359 -4.766 1 89.19 105 SER A CA 1
ATOM 810 C C . SER A 1 105 ? -11.547 -16.078 -4.102 1 89.19 105 SER A C 1
ATOM 812 O O . SER A 1 105 ? -10.805 -15.102 -3.984 1 89.19 105 SER A O 1
ATOM 814 N N . ALA A 1 106 ? -12.719 -16.109 -3.635 1 92.19 106 ALA A N 1
ATOM 815 C CA . ALA A 1 106 ? -13.336 -14.883 -3.143 1 92.19 106 ALA A CA 1
ATOM 816 C C . ALA A 1 106 ? -13.227 -14.781 -1.623 1 92.19 106 ALA A C 1
ATOM 818 O O . ALA A 1 106 ? -13.375 -13.703 -1.053 1 92.19 106 ALA A O 1
ATOM 819 N N . THR A 1 107 ? -12.945 -15.828 -0.938 1 92.5 107 THR A N 1
ATOM 820 C CA . THR A 1 107 ? -12.992 -15.914 0.517 1 92.5 107 THR A CA 1
ATOM 821 C C . THR A 1 107 ? -11.945 -15.008 1.146 1 92.5 107 THR A C 1
ATOM 823 O O . THR A 1 107 ? -12.227 -14.297 2.113 1 92.5 107 THR A O 1
ATOM 826 N N . PRO A 1 108 ? -10.734 -14.969 0.61 1 93.81 108 PRO A N 1
ATOM 827 C CA . PRO A 1 108 ? -9.734 -14.094 1.227 1 93.81 108 PRO A CA 1
ATOM 828 C C . PRO A 1 108 ? -10.141 -12.625 1.215 1 93.81 108 PRO A C 1
ATOM 830 O O . PRO A 1 108 ? -9.867 -11.898 2.172 1 93.81 108 PRO A O 1
ATOM 833 N N . HIS A 1 109 ? -10.734 -12.234 0.146 1 94.44 109 HIS A N 1
ATOM 834 C CA . HIS A 1 109 ? -11.219 -10.859 0.058 1 94.44 109 HIS A CA 1
ATOM 835 C C . HIS A 1 109 ? -12.242 -10.57 1.153 1 94.44 109 HIS A C 1
ATOM 837 O O . HIS A 1 109 ? -12.148 -9.547 1.835 1 94.44 109 HIS A O 1
ATOM 843 N N . LEU A 1 110 ? -13.203 -11.445 1.343 1 93.88 110 LEU A N 1
ATOM 844 C CA . LEU A 1 110 ? -14.25 -11.273 2.346 1 93.88 110 LEU A CA 1
ATOM 845 C C . LEU A 1 110 ? -13.664 -11.305 3.754 1 93.88 110 LEU A C 1
ATOM 847 O O . LEU A 1 110 ? -14.094 -10.555 4.629 1 93.88 110 LEU A O 1
ATOM 851 N N . PHE A 1 111 ? -12.75 -12.164 3.934 1 95.12 111 PHE A N 1
ATOM 852 C CA . PHE A 1 111 ? -12.094 -12.273 5.23 1 95.12 111 PHE A CA 1
ATOM 853 C C . PHE A 1 111 ? -11.406 -10.961 5.602 1 95.12 111 PHE A C 1
ATOM 855 O O . PHE A 1 111 ? -11.633 -10.43 6.688 1 95.12 111 PHE A O 1
ATOM 862 N N . LEU A 1 112 ? -10.625 -10.398 4.688 1 96 112 LEU A N 1
ATOM 863 C CA . LEU A 1 112 ? -9.891 -9.164 4.957 1 96 112 LEU A CA 1
ATOM 864 C C . LEU A 1 112 ? -10.844 -7.988 5.129 1 96 112 LEU A C 1
ATOM 866 O O . LEU A 1 112 ? -10.594 -7.094 5.941 1 96 112 LEU A O 1
ATOM 870 N N . LEU A 1 113 ? -11.883 -8.008 4.305 1 94.25 113 LEU A N 1
ATOM 871 C CA . LEU A 1 113 ? -12.875 -6.945 4.441 1 94.25 113 LEU A CA 1
ATOM 872 C C . LEU A 1 113 ? -13.539 -6.996 5.812 1 94.25 113 LEU A C 1
ATOM 874 O O . LEU A 1 113 ? -13.742 -5.957 6.445 1 94.25 113 LEU A O 1
ATOM 878 N N . SER A 1 114 ? -13.844 -8.164 6.258 1 92.88 114 SER A N 1
ATOM 879 C CA . SER A 1 114 ? -14.453 -8.328 7.574 1 92.88 114 SER A CA 1
ATOM 880 C C . SER A 1 114 ? -13.516 -7.852 8.68 1 92.88 114 SER A C 1
ATOM 882 O O . SER A 1 114 ? -13.945 -7.168 9.609 1 92.88 114 SER A O 1
ATOM 884 N N . CYS A 1 115 ? -12.273 -8.18 8.562 1 93.88 115 CYS A N 1
ATOM 885 C CA . CYS A 1 115 ? -11.289 -7.734 9.539 1 93.88 115 CYS A CA 1
ATOM 886 C C . CYS A 1 115 ? -11.172 -6.215 9.531 1 93.88 115 CYS A C 1
ATOM 888 O O . CYS A 1 115 ? -11.016 -5.594 10.586 1 93.88 115 CYS A O 1
ATOM 890 N N . GLN A 1 116 ? -11.234 -5.715 8.344 1 93.44 116 GLN A N 1
ATOM 891 C CA . GLN A 1 116 ? -11.164 -4.262 8.219 1 93.44 116 GLN A CA 1
ATOM 892 C C . GLN A 1 116 ? -12.344 -3.592 8.914 1 93.44 116 GLN A C 1
ATOM 894 O O . GLN A 1 116 ? -12.156 -2.641 9.68 1 93.44 116 GLN A O 1
ATOM 899 N N . ILE A 1 117 ? -13.508 -4.02 8.656 1 90.94 117 ILE A N 1
ATOM 900 C CA . ILE A 1 117 ? -14.719 -3.463 9.25 1 90.94 117 ILE A CA 1
ATOM 901 C C . ILE A 1 117 ? -14.641 -3.557 10.766 1 90.94 117 ILE A C 1
ATOM 903 O O . ILE A 1 117 ? -14.938 -2.59 11.477 1 90.94 117 ILE A O 1
ATOM 907 N N . LEU A 1 118 ? -14.227 -4.688 11.219 1 90.44 118 LEU A N 1
ATOM 908 C CA . LEU A 1 118 ? -14.109 -4.879 12.656 1 90.44 118 LEU A CA 1
ATOM 909 C C . LEU A 1 118 ? -13.102 -3.904 13.258 1 90.44 118 LEU A C 1
ATOM 911 O O . LEU A 1 118 ? -13.391 -3.248 14.258 1 90.44 118 LEU A O 1
ATOM 915 N N . THR A 1 119 ? -11.953 -3.807 12.633 1 91 119 THR A N 1
ATOM 916 C CA . THR A 1 119 ? -10.898 -2.934 13.133 1 91 119 THR A CA 1
ATOM 917 C C . THR A 1 119 ? -11.344 -1.476 13.109 1 91 119 THR A C 1
ATOM 919 O O . THR A 1 119 ? -11.148 -0.743 14.086 1 91 119 THR A O 1
ATOM 922 N N . GLU A 1 120 ? -11.945 -1.091 12.039 1 87.81 120 GLU A N 1
ATOM 923 C CA . GLU A 1 120 ? -12.422 0.285 11.922 1 87.81 120 GLU A CA 1
ATOM 924 C C . GLU A 1 120 ? -13.477 0.596 12.977 1 87.81 120 GLU A C 1
ATOM 926 O O . GLU A 1 120 ? -13.492 1.691 13.547 1 87.81 120 GLU A O 1
ATOM 931 N N . ASN A 1 121 ? -14.312 -0.337 13.227 1 85.12 121 ASN A N 1
ATOM 932 C CA . ASN A 1 121 ? -15.359 -0.138 14.219 1 85.12 121 ASN A CA 1
ATOM 933 C C . ASN A 1 121 ? -14.781 -0.058 15.633 1 85.12 121 ASN A C 1
ATOM 935 O O . ASN A 1 121 ? -15.219 0.769 16.438 1 85.12 121 ASN A O 1
ATOM 939 N N . VAL A 1 122 ? -13.883 -0.877 15.898 1 83.56 122 VAL A N 1
ATOM 940 C CA . VAL A 1 122 ? -13.25 -0.886 17.219 1 83.56 122 VAL A CA 1
ATOM 941 C C . VAL A 1 122 ? -12.508 0.431 17.438 1 83.56 122 VAL A C 1
ATOM 943 O O . VAL A 1 122 ? -12.617 1.035 18.516 1 83.56 122 VAL A O 1
ATOM 946 N N . ILE A 1 123 ? -11.852 0.93 16.469 1 84.44 123 ILE A N 1
ATOM 947 C CA . ILE A 1 123 ? -11.047 2.145 16.562 1 84.44 123 ILE A CA 1
ATOM 948 C C . ILE A 1 123 ? -11.969 3.361 16.672 1 84.44 123 ILE A C 1
ATOM 950 O O . ILE A 1 123 ? -11.688 4.297 17.422 1 84.44 123 ILE A O 1
ATOM 954 N N . SER A 1 124 ? -12.961 3.318 15.906 1 77.19 124 SER A N 1
ATOM 955 C CA . SER A 1 124 ? -13.914 4.422 15.945 1 77.19 124 SER A CA 1
ATOM 956 C C . SER A 1 124 ? -14.656 4.457 17.281 1 77.19 124 SER A C 1
ATOM 958 O O . SER A 1 124 ? -15.008 5.531 17.766 1 77.19 124 SER A O 1
ATOM 960 N N . GLY A 1 125 ? -14.914 3.342 17.812 1 74 125 GLY A N 1
ATOM 961 C CA . GLY A 1 125 ? -15.656 3.238 19.062 1 74 125 GLY A CA 1
ATOM 962 C C . GLY A 1 125 ? -14.828 3.633 20.281 1 74 125 GLY A C 1
ATOM 963 O O . GLY A 1 125 ? -15.367 4.148 21.266 1 74 125 GLY A O 1
ATOM 964 N N . LEU A 1 126 ? -13.492 3.494 20.219 1 72.88 126 LEU A N 1
ATOM 965 C CA . LEU A 1 126 ? -12.656 3.734 21.391 1 72.88 126 LEU A CA 1
ATOM 966 C C . LEU A 1 126 ? -12.141 5.172 21.406 1 72.88 126 LEU A C 1
ATOM 968 O O . LEU A 1 126 ? -11.688 5.656 22.453 1 72.88 126 LEU A O 1
ATOM 972 N N . SER A 1 127 ? -12.367 5.973 20.531 1 64.56 127 SER A N 1
ATOM 973 C CA . SER A 1 127 ? -11.953 7.371 20.422 1 64.56 127 SER A CA 1
ATOM 974 C C . SER A 1 127 ? -10.516 7.555 20.891 1 64.56 127 SER A C 1
ATOM 976 O O . SER A 1 127 ? -10.125 8.648 21.312 1 64.56 127 SER A O 1
ATOM 978 N N . LEU A 1 128 ? -9.789 6.445 20.922 1 68.62 128 LEU A N 1
ATOM 979 C CA . LEU A 1 128 ? -8.438 6.484 21.453 1 68.62 128 LEU A CA 1
ATOM 980 C C . LEU A 1 128 ? -7.414 6.688 20.344 1 68.62 128 LEU A C 1
ATOM 982 O O . LEU A 1 128 ? -6.234 6.91 20.609 1 68.62 128 LEU A O 1
ATOM 986 N N . PHE A 1 129 ? -7.922 6.898 19.203 1 82.81 129 PHE A N 1
ATOM 987 C CA . PHE A 1 129 ? -6.949 6.887 18.125 1 82.81 129 PHE A CA 1
ATOM 988 C C . PHE A 1 129 ? -6.977 8.203 17.359 1 82.81 129 PHE A C 1
ATOM 990 O O . PHE A 1 129 ? -8.039 8.789 17.156 1 82.81 129 PHE A O 1
ATOM 997 N N . SER A 1 130 ? -5.898 8.648 17.016 1 84.38 130 SER A N 1
ATOM 998 C CA . SER A 1 130 ? -5.723 9.898 16.266 1 84.38 130 SER A CA 1
ATOM 999 C C . SER A 1 130 ? -6.246 9.766 14.844 1 84.38 130 SER A C 1
ATOM 1001 O O . SER A 1 130 ? -6.391 8.656 14.328 1 84.38 130 SER A O 1
ATOM 1003 N N . PRO A 1 131 ? -6.613 10.844 14.273 1 85 131 PRO A N 1
ATOM 1004 C CA . PRO A 1 131 ? -7.16 10.836 12.914 1 85 131 PRO A CA 1
ATOM 1005 C C . PRO A 1 131 ? -6.23 10.156 11.914 1 85 131 PRO A C 1
ATOM 1007 O O . PRO A 1 131 ? -6.68 9.359 11.086 1 85 131 PRO A O 1
ATOM 1010 N N . PRO A 1 132 ? -4.953 10.414 11.977 1 88.69 132 PRO A N 1
ATOM 1011 C CA . PRO A 1 132 ? -4.078 9.734 11.023 1 88.69 132 PRO A CA 1
ATOM 1012 C C . PRO A 1 132 ? -4.094 8.211 11.18 1 88.69 132 PRO A C 1
ATOM 1014 O O . PRO A 1 132 ? -4.059 7.484 10.188 1 88.69 132 PRO A O 1
ATOM 1017 N N . VAL A 1 133 ? -4.152 7.781 12.414 1 89.38 133 VAL A N 1
ATOM 1018 C CA . VAL A 1 133 ? -4.168 6.344 12.664 1 89.38 133 VAL A CA 1
ATOM 1019 C C . VAL A 1 133 ? -5.461 5.742 12.117 1 89.38 133 VAL A C 1
ATOM 1021 O O . VAL A 1 133 ? -5.453 4.645 11.555 1 89.38 133 VAL A O 1
ATOM 1024 N N . ARG A 1 134 ? -6.508 6.441 12.195 1 88.69 134 ARG A N 1
ATOM 1025 C CA . ARG A 1 134 ? -7.809 5.969 11.734 1 88.69 134 ARG A CA 1
ATOM 1026 C C . ARG A 1 134 ? -7.828 5.809 10.211 1 88.69 134 ARG A C 1
ATOM 1028 O O . ARG A 1 134 ? -8.422 4.867 9.688 1 88.69 134 ARG A O 1
ATOM 1035 N N . VAL A 1 135 ? -7.199 6.691 9.555 1 90.94 135 VAL A N 1
ATOM 1036 C CA . VAL A 1 135 ? -7.215 6.637 8.094 1 90.94 135 VAL A CA 1
ATOM 1037 C C . VAL A 1 135 ? -6.219 5.586 7.609 1 90.94 135 VAL A C 1
ATOM 1039 O O . VAL A 1 135 ? -6.402 4.996 6.539 1 90.94 135 VAL A O 1
ATOM 1042 N N . LEU A 1 136 ? -5.219 5.293 8.391 1 93.19 136 LEU A N 1
ATOM 1043 C CA . LEU A 1 136 ? -4.203 4.328 7.984 1 93.19 136 LEU A CA 1
ATOM 1044 C C . LEU A 1 136 ? -4.766 2.91 7.984 1 93.19 136 LEU A C 1
ATOM 1046 O O . LEU A 1 136 ? -4.305 2.053 7.23 1 93.19 136 LEU A O 1
ATOM 1050 N N . VAL A 1 137 ? -5.801 2.686 8.781 1 93.12 137 VAL A N 1
ATOM 1051 C CA . VAL A 1 137 ? -6.387 1.353 8.875 1 93.12 137 VAL A CA 1
ATOM 1052 C C . VAL A 1 137 ? -7.02 0.976 7.535 1 93.12 137 VAL A C 1
ATOM 1054 O O . VAL A 1 137 ? -6.629 -0.015 6.914 1 93.12 137 VAL A O 1
ATOM 1057 N N . PRO A 1 138 ? -7.98 1.771 7.074 1 92.88 138 PRO A N 1
ATOM 1058 C CA . PRO A 1 138 ? -8.531 1.413 5.762 1 92.88 138 PRO A CA 1
ATOM 1059 C C . PRO A 1 138 ? -7.492 1.49 4.645 1 92.88 138 PRO A C 1
ATOM 1061 O O . PRO A 1 138 ? -7.574 0.743 3.668 1 92.88 138 PRO A O 1
ATOM 1064 N N . LEU A 1 139 ? -6.531 2.301 4.785 1 95 139 LEU A N 1
ATOM 1065 C CA . LEU A 1 139 ? -5.477 2.398 3.779 1 95 139 LEU A CA 1
ATOM 1066 C C . LEU A 1 139 ? -4.691 1.095 3.688 1 95 139 LEU A C 1
ATOM 1068 O O . LEU A 1 139 ? -4.523 0.541 2.598 1 95 139 LEU A O 1
ATOM 1072 N N . LEU A 1 140 ? -4.223 0.592 4.793 1 95.62 140 LEU A N 1
ATOM 1073 C CA . LEU A 1 140 ? -3.438 -0.638 4.832 1 95.62 140 LEU A CA 1
ATOM 1074 C C . LEU A 1 140 ? -4.262 -1.823 4.336 1 95.62 140 LEU A C 1
ATOM 1076 O O . LEU A 1 140 ? -3.785 -2.617 3.523 1 95.62 140 LEU A O 1
ATOM 1080 N N . TYR A 1 141 ? -5.469 -1.937 4.77 1 95.56 141 TYR A N 1
ATOM 1081 C CA . TYR A 1 141 ? -6.316 -3.059 4.383 1 95.56 141 TYR A CA 1
ATOM 1082 C C . TYR A 1 141 ? -6.668 -2.988 2.902 1 95.56 141 TYR A C 1
ATOM 1084 O O . TYR A 1 141 ? -6.695 -4.012 2.217 1 95.56 141 TYR A O 1
ATOM 1092 N N . THR A 1 142 ? -6.988 -1.773 2.426 1 95.31 142 THR A N 1
ATOM 1093 C CA . THR A 1 142 ? -7.355 -1.635 1.021 1 95.31 142 THR A CA 1
ATOM 1094 C C . THR A 1 142 ? -6.176 -1.993 0.117 1 95.31 142 THR A C 1
ATOM 1096 O O . THR A 1 142 ? -6.355 -2.635 -0.92 1 95.31 142 THR A O 1
ATOM 1099 N N . VAL A 1 143 ? -5.047 -1.633 0.539 1 94.62 143 VAL A N 1
ATOM 1100 C CA . VAL A 1 143 ? -3.857 -1.968 -0.238 1 94.62 143 VAL A CA 1
ATOM 1101 C C . VAL A 1 143 ? -3.701 -3.484 -0.317 1 94.62 143 VAL A C 1
ATOM 1103 O O . VAL A 1 143 ? -3.535 -4.043 -1.405 1 94.62 143 VAL A O 1
ATOM 1106 N N . ARG A 1 144 ? -3.756 -4.137 0.766 1 95.31 144 ARG A N 1
ATOM 1107 C CA . ARG A 1 144 ? -3.639 -5.59 0.773 1 95.31 144 ARG A CA 1
ATOM 1108 C C . ARG A 1 144 ? -4.754 -6.234 -0.045 1 95.31 144 ARG A C 1
ATOM 1110 O O . ARG A 1 144 ? -4.508 -7.168 -0.809 1 95.31 144 ARG A O 1
ATOM 1117 N N . ARG A 1 145 ? -5.895 -5.68 0.126 1 95.62 145 ARG A N 1
ATOM 1118 C CA . ARG A 1 145 ? -7.059 -6.266 -0.53 1 95.62 145 ARG A CA 1
ATOM 1119 C C . ARG A 1 145 ? -6.969 -6.109 -2.045 1 95.62 145 ARG A C 1
ATOM 1121 O O . ARG A 1 145 ? -7.41 -6.984 -2.793 1 95.62 145 ARG A O 1
ATOM 1128 N N . ILE A 1 146 ? -6.469 -5.078 -2.533 1 95.38 146 ILE A N 1
ATOM 1129 C CA . ILE A 1 146 ? -6.324 -4.883 -3.973 1 95.38 146 ILE A CA 1
ATOM 1130 C C . ILE A 1 146 ? -5.488 -6.012 -4.566 1 95.38 146 ILE A C 1
ATOM 1132 O O . ILE A 1 146 ? -5.82 -6.547 -5.625 1 95.38 146 ILE A O 1
ATOM 1136 N N . PHE A 1 147 ? -4.492 -6.426 -3.889 1 93.06 147 PHE A N 1
ATOM 1137 C CA . PHE A 1 147 ? -3.645 -7.5 -4.398 1 93.06 147 PHE A CA 1
ATOM 1138 C C . PHE A 1 147 ? -4.359 -8.844 -4.309 1 93.06 147 PHE A C 1
ATOM 1140 O O . PHE A 1 147 ? -4.188 -9.703 -5.18 1 93.06 147 PHE A O 1
ATOM 1147 N N . VAL A 1 148 ? -5.129 -8.992 -3.287 1 94.25 148 VAL A N 1
ATOM 1148 C CA . VAL A 1 148 ? -5.926 -10.203 -3.152 1 94.25 148 VAL A CA 1
ATOM 1149 C C . VAL A 1 148 ? -6.973 -10.266 -4.266 1 94.25 148 VAL A C 1
ATOM 1151 O O . VAL A 1 148 ? -7.234 -11.328 -4.824 1 94.25 148 VAL A O 1
ATOM 1154 N N . ILE A 1 149 ? -7.531 -9.141 -4.609 1 95.88 149 ILE A N 1
ATOM 1155 C CA . ILE A 1 149 ? -8.531 -9.055 -5.668 1 95.88 149 ILE A CA 1
ATOM 1156 C C . ILE A 1 149 ? -7.883 -9.352 -7.016 1 95.88 149 ILE A C 1
ATOM 1158 O O . ILE A 1 149 ? -8.484 -10.008 -7.871 1 95.88 149 ILE A O 1
ATOM 1162 N N . ILE A 1 150 ? -6.699 -8.898 -7.172 1 93.12 150 ILE A N 1
ATOM 1163 C CA . ILE A 1 150 ? -5.973 -9.18 -8.406 1 93.12 150 ILE A CA 1
ATOM 1164 C C . ILE A 1 150 ? -5.742 -10.68 -8.531 1 93.12 150 ILE A C 1
ATOM 1166 O O . ILE A 1 150 ? -5.898 -11.25 -9.617 1 93.12 150 ILE A O 1
ATOM 1170 N N . ASP A 1 151 ? -5.344 -11.297 -7.434 1 90.94 151 ASP A N 1
ATOM 1171 C CA . ASP A 1 151 ? -5.207 -12.75 -7.445 1 90.94 151 ASP A CA 1
ATOM 1172 C C . ASP A 1 151 ? -6.535 -13.422 -7.797 1 90.94 151 ASP A C 1
ATOM 1174 O O . ASP A 1 151 ? -6.562 -14.383 -8.57 1 90.94 151 ASP A O 1
ATOM 1178 N N . TRP A 1 152 ? -7.609 -12.922 -7.168 1 93.69 152 TRP A N 1
ATOM 1179 C CA . TRP A 1 152 ? -8.953 -13.398 -7.457 1 93.69 152 TRP A CA 1
ATOM 1180 C C . TRP A 1 152 ? -9.281 -13.258 -8.938 1 93.69 152 TRP A C 1
ATOM 1182 O O . TRP A 1 152 ? -9.758 -14.211 -9.57 1 93.69 152 TRP A O 1
ATOM 1192 N N . LEU A 1 153 ? -8.953 -12.156 -9.5 1 92.62 153 LEU A N 1
ATOM 1193 C CA . LEU A 1 153 ? -9.18 -11.867 -10.914 1 92.62 153 LEU A CA 1
ATOM 1194 C C . LEU A 1 153 ? -8.391 -12.82 -11.797 1 92.62 153 LEU A C 1
ATOM 1196 O O . LEU A 1 153 ? -8.938 -13.398 -12.742 1 92.62 153 LEU A O 1
ATOM 1200 N N . ASN A 1 154 ? -7.172 -13.023 -11.477 1 89.19 154 ASN A N 1
ATOM 1201 C CA . ASN A 1 154 ? -6.336 -13.93 -12.258 1 89.19 154 ASN A CA 1
ATOM 1202 C C . ASN A 1 154 ? -6.844 -15.367 -12.188 1 89.19 154 ASN A C 1
ATOM 1204 O O . ASN A 1 154 ? -6.844 -16.078 -13.195 1 89.19 154 ASN A O 1
ATOM 1208 N N . ASP A 1 155 ? -7.234 -15.742 -11.086 1 88.19 155 ASP A N 1
ATOM 1209 C CA . ASP A 1 155 ? -7.715 -17.109 -10.891 1 88.19 155 ASP A CA 1
ATOM 1210 C C . ASP A 1 155 ? -8.961 -17.375 -11.727 1 88.19 155 ASP A C 1
ATOM 1212 O O . ASP A 1 155 ? -9.047 -18.406 -12.406 1 88.19 155 ASP A O 1
ATOM 1216 N N . VAL A 1 156 ? -9.891 -16.469 -11.758 1 88.56 156 VAL A N 1
ATOM 1217 C CA . VAL A 1 156 ? -11.172 -16.703 -12.406 1 88.56 156 VAL A CA 1
ATOM 1218 C C . VAL A 1 156 ? -11.031 -16.5 -13.914 1 88.56 156 VAL A C 1
ATOM 1220 O O . VAL A 1 156 ? -11.703 -17.172 -14.703 1 88.56 156 VAL A O 1
ATOM 1223 N N . TRP A 1 157 ? -10.141 -15.711 -14.305 1 85.69 157 TRP A N 1
ATOM 1224 C CA . TRP A 1 157 ? -10 -15.422 -15.727 1 85.69 157 TRP A CA 1
ATOM 1225 C C . TRP A 1 157 ? -9.078 -16.438 -16.406 1 85.69 157 TRP A C 1
ATOM 1227 O O . TRP A 1 157 ? -9.211 -16.703 -17.594 1 85.69 157 TRP A O 1
ATOM 1237 N N . THR A 1 158 ? -8.211 -17.109 -15.688 1 79.62 158 THR A N 1
ATOM 1238 C CA . THR A 1 158 ? -7.281 -18.047 -16.297 1 79.62 158 THR A CA 1
ATOM 1239 C C . THR A 1 158 ? -7.758 -19.484 -16.109 1 79.62 158 THR A C 1
ATOM 1241 O O . THR A 1 158 ? -7.547 -20.328 -16.984 1 79.62 158 THR A O 1
ATOM 1244 N N . ASN A 1 159 ? -8.297 -19.797 -15.055 1 73.19 159 ASN A N 1
ATOM 1245 C CA . ASN A 1 159 ? -8.531 -21.188 -14.734 1 73.19 159 ASN A CA 1
ATOM 1246 C C . ASN A 1 159 ? -9.969 -21.609 -15.023 1 73.19 159 ASN A C 1
ATOM 1248 O O . ASN A 1 159 ? -10.297 -22.797 -15.008 1 73.19 159 ASN A O 1
ATOM 1252 N N . GLN A 1 160 ? -10.789 -20.703 -15.305 1 69.81 160 GLN A N 1
ATOM 1253 C CA . GLN A 1 160 ? -12.172 -21.141 -15.461 1 69.81 160 GLN A CA 1
ATOM 1254 C C . GLN A 1 160 ? -12.586 -21.125 -16.938 1 69.81 160 GLN A C 1
ATOM 1256 O O . GLN A 1 160 ? -12.312 -20.172 -17.656 1 69.81 160 GLN A O 1
ATOM 1261 N N . THR A 1 161 ? -12.82 -22.359 -17.375 1 68.31 161 THR A N 1
ATOM 1262 C CA . THR A 1 161 ? -13.336 -22.469 -18.734 1 68.31 161 THR A CA 1
ATOM 1263 C C . THR A 1 161 ? -14.82 -22.844 -18.719 1 68.31 161 THR A C 1
ATOM 1265 O O . THR A 1 161 ? -15.281 -23.531 -17.812 1 68.31 161 THR A O 1
ATOM 1268 N N . LEU A 1 162 ? -15.555 -22.094 -19.562 1 65.88 162 LEU A N 1
ATOM 1269 C CA . LEU A 1 162 ? -16.984 -22.391 -19.703 1 65.88 162 LEU A CA 1
ATOM 1270 C C . LEU A 1 162 ? -17.188 -23.734 -20.375 1 65.88 162 LEU A C 1
ATOM 1272 O O . LEU A 1 162 ? -16.641 -24 -21.438 1 65.88 162 LEU A O 1
ATOM 1276 N N . PRO A 1 163 ? -17.766 -24.641 -19.609 1 61.28 163 PRO A N 1
ATOM 1277 C CA . PRO A 1 163 ? -18.094 -25.844 -20.391 1 61.28 163 PRO A CA 1
ATOM 1278 C C . PRO A 1 163 ? -19.078 -25.562 -21.516 1 61.28 163 PRO A C 1
ATOM 1280 O O . PRO A 1 163 ? -19.906 -24.656 -21.406 1 61.28 163 PRO A O 1
ATOM 1283 N N . PRO A 1 164 ? -18.875 -25.984 -22.719 1 58.62 164 PRO A N 1
ATOM 1284 C CA . PRO A 1 164 ? -19.688 -25.797 -23.938 1 58.62 164 PRO A CA 1
ATOM 1285 C C . PRO A 1 164 ? -21.172 -25.922 -23.656 1 58.62 164 PRO A C 1
ATOM 1287 O O . PRO A 1 164 ? -21.984 -25.25 -24.312 1 58.62 164 PRO A O 1
ATOM 1290 N N . SER A 1 165 ? -21.656 -26.938 -23.125 1 56.25 165 SER A N 1
ATOM 1291 C CA . SER A 1 165 ? -23.094 -27.219 -23.125 1 56.25 165 SER A CA 1
ATOM 1292 C C . SER A 1 165 ? -23.812 -26.422 -22.031 1 56.25 165 SER A C 1
ATOM 1294 O O . SER A 1 165 ? -24.734 -26.922 -21.406 1 56.25 165 SER A O 1
ATOM 1296 N N . SER A 1 166 ? -23.234 -25.234 -21.703 1 63.62 166 SER A N 1
ATOM 1297 C CA . SER A 1 166 ? -23.625 -24.812 -20.375 1 63.62 166 SER A CA 1
ATOM 1298 C C . SER A 1 166 ? -24.953 -24.078 -20.391 1 63.62 166 SER A C 1
ATOM 1300 O O . SER A 1 166 ? -25.234 -23.312 -21.312 1 63.62 166 SER A O 1
ATOM 1302 N N . GLN A 1 167 ? -26.047 -24.641 -19.859 1 74.06 167 GLN A N 1
ATOM 1303 C CA . GLN A 1 167 ? -27.297 -24 -19.484 1 74.06 167 GLN A CA 1
ATOM 1304 C C . GLN A 1 167 ? -27.078 -22.562 -19.047 1 74.06 167 GLN A C 1
ATOM 1306 O O . GLN A 1 167 ? -25.984 -22.203 -18.625 1 74.06 167 GLN A O 1
ATOM 1311 N N . LEU A 1 168 ? -28.016 -21.719 -19.391 1 78.38 168 LEU A N 1
ATOM 1312 C CA . LEU A 1 168 ? -28 -20.281 -19.125 1 78.38 168 LEU A CA 1
ATOM 1313 C C . LEU A 1 168 ? -27.531 -20 -17.703 1 78.38 168 LEU A C 1
ATOM 1315 O O . LEU A 1 168 ? -26.797 -19.016 -17.469 1 78.38 168 LEU A O 1
ATOM 1319 N N . LYS A 1 169 ? -27.984 -20.906 -16.828 1 78.12 169 LYS A N 1
ATOM 1320 C CA . LYS A 1 169 ? -27.625 -20.703 -15.43 1 78.12 169 LYS A CA 1
ATOM 1321 C C . LYS A 1 169 ? -26.125 -20.781 -15.227 1 78.12 169 LYS A C 1
ATOM 1323 O O . LYS A 1 169 ? -25.547 -20.016 -14.445 1 7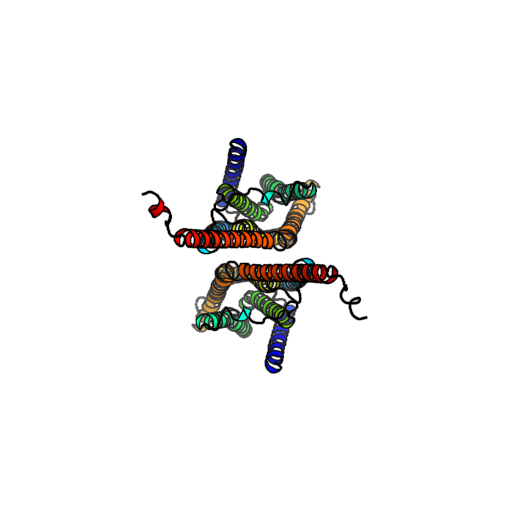8.12 169 LYS A O 1
ATOM 1328 N N . TYR A 1 170 ? -25.5 -21.609 -15.961 1 79.62 170 TYR A N 1
ATOM 1329 C CA . TYR A 1 170 ? -24.062 -21.781 -15.828 1 79.62 170 TYR A CA 1
ATOM 1330 C C . TYR A 1 170 ? -23.312 -20.641 -16.5 1 79.62 170 TYR A C 1
ATOM 1332 O O . TYR A 1 170 ? -22.266 -20.203 -15.992 1 79.62 170 TYR A O 1
ATOM 1340 N N . ILE A 1 171 ? -23.938 -20.172 -17.484 1 82.25 171 ILE A N 1
ATOM 1341 C CA . ILE A 1 171 ? -23.328 -19.047 -18.188 1 82.25 171 ILE A CA 1
ATOM 1342 C C . ILE A 1 171 ? -23.391 -17.797 -17.328 1 82.25 171 ILE A C 1
ATOM 1344 O O . ILE A 1 171 ? -22.406 -17.062 -17.219 1 82.25 171 ILE A O 1
ATOM 1348 N N . ALA A 1 172 ? -24.484 -17.641 -16.719 1 85.12 172 ALA A N 1
ATOM 1349 C CA . ALA A 1 172 ? -24.656 -16.484 -15.844 1 85.12 172 ALA A CA 1
ATOM 1350 C C . ALA A 1 172 ? -23.719 -16.562 -14.648 1 85.12 172 ALA A C 1
ATOM 1352 O O . ALA A 1 172 ? -23.125 -15.547 -14.25 1 85.12 172 ALA A O 1
ATOM 1353 N N . TRP A 1 173 ? -23.609 -17.703 -14.117 1 85.06 173 TRP A N 1
ATOM 1354 C CA . TRP A 1 173 ? -22.719 -17.891 -12.977 1 85.06 173 TRP A CA 1
ATOM 1355 C C . TRP A 1 173 ? -21.266 -17.656 -13.375 1 85.06 173 TRP A C 1
ATOM 1357 O O . TRP A 1 173 ? -20.5 -17.062 -12.617 1 85.06 173 TRP A O 1
ATOM 1367 N N . PHE A 1 174 ? -20.984 -18.047 -14.492 1 85.25 174 PHE A N 1
ATOM 1368 C CA . PHE A 1 174 ? -19.641 -17.875 -15.031 1 85.25 174 PHE A CA 1
ATOM 1369 C C . PHE A 1 174 ? -19.281 -16.406 -15.188 1 85.25 174 PHE A C 1
ATOM 1371 O O . PHE A 1 174 ? -18.234 -15.953 -14.727 1 85.25 174 PHE A O 1
ATOM 1378 N N . TRP A 1 175 ? -20.203 -15.703 -15.734 1 88.94 175 TRP A N 1
ATOM 1379 C CA . TRP A 1 175 ? -19.938 -14.281 -15.953 1 88.94 175 TRP A CA 1
ATOM 1380 C C . TRP A 1 175 ? -20.031 -13.5 -14.641 1 88.94 175 TRP A C 1
ATOM 1382 O O . TRP A 1 175 ? -19.328 -12.5 -14.461 1 88.94 175 TRP A O 1
ATOM 1392 N N . PHE A 1 176 ? -20.875 -13.969 -13.773 1 89.81 176 PHE A N 1
ATOM 1393 C CA . PHE A 1 176 ? -20.953 -13.375 -12.445 1 89.81 176 PHE A CA 1
ATOM 1394 C C . PHE A 1 176 ? -19.609 -13.492 -11.719 1 89.81 176 PHE A C 1
ATOM 1396 O O . PHE A 1 176 ? -19.125 -12.508 -11.156 1 89.81 176 PHE A O 1
ATOM 1403 N N . GLY A 1 177 ? -19.031 -14.57 -11.812 1 89.5 177 GLY A N 1
ATOM 1404 C CA . GLY A 1 177 ? -17.75 -14.82 -11.18 1 89.5 177 GLY A CA 1
ATOM 1405 C C . GLY A 1 177 ? -16.625 -14.016 -11.797 1 89.5 177 GLY A C 1
ATOM 1406 O O . GLY A 1 177 ? -15.703 -13.586 -11.094 1 89.5 177 GLY A O 1
ATOM 1407 N N . ARG A 1 178 ? -16.797 -13.703 -13.031 1 91.19 178 ARG A N 1
ATOM 1408 C CA . ARG A 1 178 ? -15.727 -13.008 -13.734 1 91.19 178 ARG A CA 1
ATOM 1409 C C . ARG A 1 178 ? -15.852 -11.5 -13.578 1 91.19 178 ARG A C 1
ATOM 1411 O O . ARG A 1 178 ? -14.852 -10.789 -13.5 1 91.19 178 ARG A O 1
ATOM 1418 N N . SER A 1 179 ? -17 -11.055 -13.469 1 93.88 179 SER A N 1
ATOM 1419 C CA . SER A 1 179 ? -17.219 -9.617 -13.383 1 93.88 179 SER A CA 1
ATOM 1420 C C . SER A 1 179 ? -17.062 -9.109 -11.953 1 93.88 179 SER A C 1
ATOM 1422 O O . SER A 1 179 ? -16.688 -7.953 -11.734 1 93.88 179 SER A O 1
ATOM 1424 N N . LEU A 1 180 ? -17.281 -9.953 -11.047 1 95.12 180 LEU A N 1
ATOM 1425 C CA . LEU A 1 180 ? -17.297 -9.555 -9.641 1 95.12 180 LEU A CA 1
ATOM 1426 C C . LEU A 1 180 ? -15.922 -9.055 -9.211 1 95.12 180 LEU A C 1
ATOM 1428 O O . LEU A 1 180 ? -15.805 -7.977 -8.633 1 95.12 180 LEU A O 1
ATOM 1432 N N . PRO A 1 181 ? -14.867 -9.742 -9.469 1 96 181 PRO A N 1
ATOM 1433 C CA . PRO A 1 181 ? -13.547 -9.234 -9.086 1 96 181 PRO A CA 1
ATOM 1434 C C . PRO A 1 181 ? -13.164 -7.965 -9.852 1 96 181 PRO A C 1
ATOM 1436 O O . PRO A 1 181 ? -12.453 -7.109 -9.312 1 96 181 PRO A O 1
ATOM 1439 N N . VAL A 1 182 ? -13.625 -7.816 -11.031 1 95.94 182 VAL A N 1
ATOM 1440 C CA . VAL A 1 182 ? -13.367 -6.605 -11.797 1 95.94 182 VAL A CA 1
ATOM 1441 C C . VAL A 1 182 ? -14.039 -5.41 -11.133 1 95.94 182 VAL A C 1
ATOM 1443 O O . VAL A 1 182 ? -13.422 -4.363 -10.938 1 95.94 182 VAL A O 1
ATOM 1446 N N . ALA A 1 183 ? -15.266 -5.629 -10.805 1 96.56 183 ALA A N 1
ATOM 1447 C CA . ALA A 1 183 ? -16.016 -4.57 -10.141 1 96.56 183 ALA A CA 1
ATOM 1448 C C . ALA A 1 183 ? -15.383 -4.191 -8.805 1 96.56 183 ALA A C 1
ATOM 1450 O O . ALA A 1 183 ? -15.305 -3.008 -8.461 1 96.56 183 ALA A O 1
ATOM 1451 N N . ASN A 1 184 ? -14.977 -5.113 -8.086 1 96.62 184 ASN A N 1
ATOM 1452 C CA . ASN A 1 184 ? -14.312 -4.855 -6.809 1 96.62 184 ASN A CA 1
ATOM 1453 C C . ASN A 1 184 ? -12.992 -4.113 -7.004 1 96.62 184 ASN A C 1
ATOM 1455 O O . ASN A 1 184 ? -12.695 -3.17 -6.27 1 96.62 184 ASN A O 1
ATOM 1459 N N . LEU A 1 185 ? -12.258 -4.559 -7.969 1 96.56 185 LEU A N 1
ATOM 1460 C CA . LEU A 1 185 ? -10.977 -3.916 -8.242 1 96.56 185 LEU A CA 1
ATOM 1461 C C . LEU A 1 185 ? -11.172 -2.445 -8.594 1 96.56 185 LEU A C 1
ATOM 1463 O O . LEU A 1 185 ? -10.461 -1.581 -8.078 1 96.56 185 LEU A O 1
ATOM 1467 N N . VAL A 1 186 ? -12.102 -2.201 -9.438 1 95.94 186 VAL A N 1
ATOM 1468 C CA . VAL A 1 186 ? -12.383 -0.834 -9.867 1 95.94 186 VAL A CA 1
ATOM 1469 C C . VAL A 1 186 ? -12.82 0.003 -8.672 1 95.94 186 VAL A C 1
ATOM 1471 O O . VAL A 1 186 ? -12.297 1.093 -8.438 1 95.94 186 VAL A O 1
ATOM 1474 N N . TYR A 1 187 ? -13.688 -0.488 -7.91 1 95.88 187 TYR A N 1
ATOM 1475 C CA . TYR A 1 187 ? -14.227 0.256 -6.781 1 95.88 187 TYR A CA 1
ATOM 1476 C C . TYR A 1 187 ? -13.141 0.57 -5.762 1 95.88 187 TYR A C 1
ATOM 1478 O O . TYR A 1 187 ? -12.992 1.717 -5.332 1 95.88 187 TYR A O 1
ATOM 1486 N N . PHE A 1 188 ? -12.398 -0.337 -5.395 1 95.12 188 PHE A N 1
ATOM 1487 C CA . PHE A 1 188 ? -11.438 -0.146 -4.309 1 95.12 188 PHE A CA 1
ATOM 1488 C C . PHE A 1 188 ? -10.203 0.6 -4.801 1 95.12 188 PHE A C 1
ATOM 1490 O O . PHE A 1 188 ? -9.516 1.249 -4.012 1 95.12 188 PHE A O 1
ATOM 1497 N N . SER A 1 189 ? -9.969 0.521 -6.094 1 95.69 189 SER A N 1
ATOM 1498 C CA . SER A 1 189 ? -8.938 1.383 -6.652 1 95.69 189 SER A CA 1
ATOM 1499 C C . SER A 1 189 ? -9.344 2.852 -6.586 1 95.69 189 SER A C 1
ATOM 1501 O O . SER A 1 189 ? -8.539 3.707 -6.207 1 95.69 189 SER A O 1
ATOM 1503 N N . ILE A 1 190 ? -10.555 3.088 -6.926 1 94.19 190 ILE A N 1
ATOM 1504 C CA . ILE A 1 190 ? -11.055 4.453 -6.836 1 94.19 190 ILE A CA 1
ATOM 1505 C C . ILE A 1 190 ? -11.016 4.922 -5.379 1 94.19 190 ILE A C 1
ATOM 1507 O O . ILE A 1 190 ? -10.633 6.062 -5.098 1 94.19 190 ILE A O 1
ATOM 1511 N N . ASN A 1 191 ? -11.375 4.039 -4.59 1 94.31 191 ASN A N 1
ATOM 1512 C CA . ASN A 1 191 ? -11.367 4.363 -3.168 1 94.31 191 ASN A CA 1
ATOM 1513 C C . ASN A 1 191 ? -9.953 4.703 -2.686 1 94.31 191 ASN A C 1
ATOM 1515 O O . ASN A 1 191 ? -9.758 5.684 -1.963 1 94.31 191 ASN A O 1
ATOM 1519 N N . LEU A 1 192 ? -9.023 3.906 -3.072 1 95.44 192 LEU A N 1
ATOM 1520 C CA . LEU A 1 192 ? -7.652 4.07 -2.609 1 95.44 192 LEU A CA 1
ATOM 1521 C C . LEU A 1 192 ? -6.996 5.277 -3.27 1 95.44 192 LEU A C 1
ATOM 1523 O O . LEU A 1 192 ? -6.504 6.176 -2.584 1 95.44 192 LEU A O 1
ATOM 1527 N N . PHE A 1 193 ? -7.105 5.379 -4.551 1 95.31 193 PHE A N 1
ATOM 1528 C CA . PHE A 1 193 ? -6.328 6.355 -5.312 1 95.31 193 PHE A CA 1
ATOM 1529 C C . PHE A 1 193 ? -7.117 7.645 -5.504 1 95.31 193 PHE A C 1
ATOM 1531 O O . PHE A 1 193 ? -6.539 8.688 -5.816 1 95.31 193 PHE A O 1
ATOM 1538 N N . GLY A 1 194 ? -8.359 7.605 -5.383 1 92.44 194 GLY A N 1
ATOM 1539 C CA . GLY A 1 194 ? -9.188 8.789 -5.578 1 92.44 194 GLY A CA 1
ATOM 1540 C C . GLY A 1 194 ? -9.578 9.461 -4.277 1 92.44 194 GLY A C 1
ATOM 1541 O O . GLY A 1 194 ? -9.734 10.688 -4.23 1 92.44 194 GLY A O 1
ATOM 1542 N N . PHE A 1 195 ? -9.633 8.672 -3.219 1 91.19 195 PHE A N 1
ATOM 1543 C CA . PHE A 1 195 ? -10.188 9.266 -2.002 1 91.19 195 PHE A CA 1
ATOM 1544 C C . PHE A 1 195 ? -9.203 9.125 -0.844 1 91.19 195 PHE A C 1
ATOM 1546 O O . PHE A 1 195 ? -8.812 10.117 -0.23 1 91.19 195 PHE A O 1
ATOM 1553 N N . LEU A 1 196 ? -8.758 7.969 -0.564 1 92.81 196 LEU A N 1
ATOM 1554 C CA . LEU A 1 196 ? -7.977 7.719 0.642 1 92.81 196 LEU A CA 1
ATOM 1555 C C . LEU A 1 196 ? -6.648 8.469 0.594 1 92.81 196 LEU A C 1
ATOM 1557 O O . LEU A 1 196 ? -6.301 9.188 1.535 1 92.81 196 LEU A O 1
ATOM 1561 N N . ILE A 1 197 ? -5.957 8.391 -0.469 1 93.25 197 ILE A N 1
ATOM 1562 C CA . ILE A 1 197 ? -4.613 8.953 -0.566 1 93.25 197 ILE A CA 1
ATOM 1563 C C . ILE A 1 197 ? -4.699 10.461 -0.798 1 93.25 197 ILE A C 1
ATOM 1565 O O . ILE A 1 197 ? -4.098 11.242 -0.062 1 93.25 197 ILE A O 1
ATOM 1569 N N . PRO A 1 198 ? -5.496 10.898 -1.702 1 91.56 198 PRO A N 1
ATOM 1570 C CA . PRO A 1 198 ? -5.426 12.328 -2.025 1 91.56 198 PRO A CA 1
ATOM 1571 C C . PRO A 1 198 ? -6.297 13.18 -1.104 1 91.56 198 PRO A C 1
ATOM 1573 O O . PRO A 1 198 ? -6.059 14.383 -0.968 1 91.56 198 PRO A O 1
ATOM 1576 N N . LYS A 1 199 ? -7.238 12.641 -0.516 1 90.44 199 LYS A N 1
ATOM 1577 C CA . LYS A 1 199 ? -8.18 13.484 0.222 1 90.44 199 LYS A CA 1
ATOM 1578 C C . LYS A 1 199 ? -8.148 13.164 1.714 1 90.44 199 LYS A C 1
ATOM 1580 O O . LYS A 1 199 ? -7.824 14.023 2.533 1 90.44 199 LYS A O 1
ATOM 1585 N N . PHE A 1 200 ? -8.305 11.945 2.078 1 89.06 200 PHE A N 1
ATOM 1586 C CA . PHE A 1 200 ? -8.492 11.594 3.48 1 89.06 200 PHE A CA 1
ATOM 1587 C C . PHE A 1 200 ? -7.164 11.633 4.23 1 89.06 200 PHE A C 1
ATOM 1589 O O . PHE A 1 200 ? -7.098 12.102 5.367 1 89.06 200 PHE A O 1
ATOM 1596 N N . LEU A 1 201 ? -6.211 11.148 3.559 1 90.88 201 LEU A N 1
ATOM 1597 C CA . LEU A 1 201 ? -4.906 11.078 4.203 1 90.88 201 LEU A CA 1
ATOM 1598 C C . LEU A 1 201 ? -4.383 12.477 4.527 1 90.88 201 LEU A C 1
ATOM 1600 O O . LEU A 1 201 ? -4.059 12.766 5.68 1 90.88 201 LEU A O 1
ATOM 1604 N N . PRO A 1 202 ? -4.352 13.359 3.645 1 89.44 202 PRO A N 1
ATOM 1605 C CA . PRO A 1 202 ? -3.865 14.703 3.961 1 89.44 202 PRO A CA 1
ATOM 1606 C C . PRO A 1 202 ? -4.758 15.43 4.969 1 89.44 202 PRO A C 1
ATOM 1608 O O . PRO A 1 202 ? -4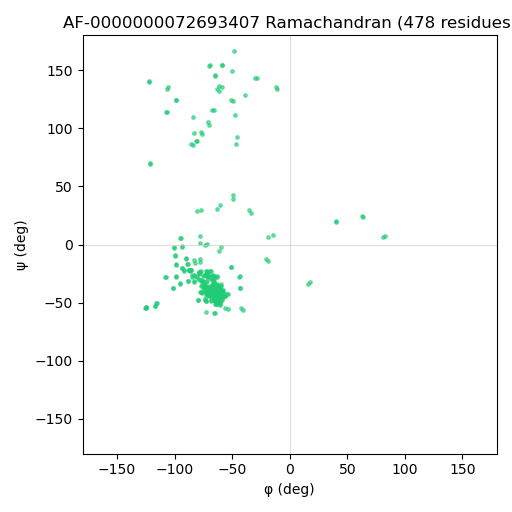.254 16.156 5.832 1 89.44 202 PRO A O 1
ATOM 1611 N N . ARG A 1 203 ? -5.945 15.203 4.883 1 87.69 203 ARG A N 1
ATOM 1612 C CA . ARG A 1 203 ? -6.875 15.859 5.797 1 87.69 203 ARG A CA 1
ATOM 1613 C C . ARG A 1 203 ? -6.66 15.391 7.23 1 87.69 203 ARG A C 1
ATOM 1615 O O . ARG A 1 203 ? -6.77 16.172 8.172 1 87.69 203 ARG A O 1
ATOM 1622 N N . SER A 1 204 ? -6.461 14.18 7.328 1 88.56 204 SER A N 1
ATOM 1623 C CA . SER A 1 204 ? -6.25 13.633 8.664 1 88.56 204 SER A CA 1
ATOM 1624 C C . SER A 1 204 ? -4.98 14.195 9.297 1 88.56 204 SER A C 1
ATOM 1626 O O . SER A 1 204 ? -4.949 14.484 10.492 1 88.56 204 SER A O 1
ATOM 1628 N N . PHE A 1 205 ? -3.982 14.391 8.523 1 88.75 205 PHE A N 1
ATOM 1629 C CA . PHE A 1 205 ? -2.736 14.938 9.039 1 88.75 205 PHE A CA 1
ATOM 1630 C C . PHE A 1 205 ? -2.889 16.422 9.344 1 88.75 205 PHE A C 1
ATOM 1632 O O . PHE A 1 205 ? -2.354 16.922 10.344 1 88.75 205 PHE A O 1
ATOM 1639 N N . GLU A 1 206 ? -3.559 17.016 8.523 1 87.25 206 GLU A N 1
ATOM 1640 C CA . GLU A 1 206 ? -3.801 18.438 8.758 1 87.25 206 GLU A CA 1
ATOM 1641 C C . GLU A 1 206 ? -4.535 18.672 10.07 1 87.25 206 GLU A C 1
ATOM 1643 O O . GLU A 1 206 ? -4.16 19.531 10.859 1 87.25 206 GLU A O 1
ATOM 1648 N N . LYS A 1 207 ? -5.504 17.922 10.234 1 84.38 207 LYS A N 1
ATOM 1649 C CA . LYS A 1 207 ? -6.254 18.016 11.477 1 84.38 207 LYS A CA 1
ATOM 1650 C C . LYS A 1 207 ? -5.371 17.703 12.68 1 84.38 207 LYS A C 1
ATOM 1652 O O . LYS A 1 207 ? -5.426 18.391 13.703 1 84.38 207 LYS A O 1
ATOM 1657 N N . TYR A 1 208 ? -4.645 16.766 12.555 1 85.94 208 TYR A N 1
ATOM 1658 C CA . TYR A 1 208 ? -3.77 16.344 13.641 1 85.94 208 TYR A CA 1
ATOM 1659 C C . TYR A 1 208 ? -2.758 17.438 13.977 1 85.94 208 TYR A C 1
ATOM 1661 O O . TYR A 1 208 ? -2.516 17.719 15.156 1 85.94 208 TYR A O 1
ATOM 1669 N N . PHE A 1 209 ? -2.238 18.062 13.008 1 84.06 209 PHE A N 1
ATOM 1670 C CA . PHE A 1 209 ? -1.223 19.094 13.227 1 84.06 209 PHE A CA 1
ATOM 1671 C C . PHE A 1 209 ? -1.855 20.375 13.742 1 84.06 209 PHE A C 1
ATOM 1673 O O . PHE A 1 209 ? -1.255 21.094 14.547 1 84.06 209 PHE A O 1
ATOM 1680 N N . ARG A 1 210 ? -2.957 20.594 13.266 1 80.5 210 ARG A N 1
ATOM 1681 C CA . ARG A 1 210 ? -3.688 21.75 13.766 1 80.5 210 ARG A CA 1
ATOM 1682 C C . ARG A 1 210 ? -3.988 21.609 15.258 1 80.5 210 ARG A C 1
ATOM 1684 O O . ARG A 1 210 ? -3.781 22.547 16.031 1 80.5 210 ARG A O 1
ATOM 1691 N N . ASP A 1 211 ? -4.438 20.453 15.594 1 79.19 211 ASP A N 1
ATOM 1692 C CA . ASP A 1 211 ? -4.746 20.188 16.984 1 79.19 211 ASP A CA 1
ATOM 1693 C C . ASP A 1 211 ? -3.484 20.25 17.859 1 79.19 211 ASP A C 1
ATOM 1695 O O . ASP A 1 211 ? -3.521 20.75 18.984 1 79.19 211 ASP A O 1
ATOM 1699 N N . ARG A 1 212 ? -2.449 19.812 17.344 1 76.56 212 ARG A N 1
ATOM 1700 C CA . ARG A 1 212 ? -1.176 19.828 18.062 1 76.56 212 ARG A CA 1
ATOM 1701 C C . ARG A 1 212 ? -0.692 21.25 18.281 1 76.56 212 ARG A C 1
ATOM 1703 O O . ARG A 1 212 ? -0.203 21.594 19.359 1 76.56 212 ARG A O 1
ATOM 1710 N N . ASN A 1 213 ? -0.872 22 17.25 1 75 213 ASN A N 1
ATOM 1711 C CA . ASN A 1 213 ? -0.44 23.391 17.344 1 75 213 ASN A CA 1
ATOM 1712 C C . ASN A 1 213 ? -1.331 24.188 18.297 1 75 213 ASN A C 1
ATOM 1714 O O . ASN A 1 213 ? -0.852 25.078 19.016 1 75 213 ASN A O 1
ATOM 1718 N N . GLU A 1 214 ? -2.549 23.875 18.281 1 72.25 214 GLU A N 1
ATOM 1719 C CA . GLU A 1 214 ? -3.477 24.547 19.188 1 72.25 214 GLU A CA 1
ATOM 1720 C C . GLU A 1 214 ? -3.17 24.234 20.641 1 72.25 214 GLU A C 1
ATOM 1722 O O . GLU A 1 214 ? -3.221 25.109 21.5 1 72.25 214 GLU A O 1
ATOM 1727 N N . ILE A 1 215 ? -2.832 23.078 20.891 1 70.5 215 ILE A N 1
ATOM 1728 C CA . ILE A 1 215 ? -2.482 22.656 22.25 1 70.5 215 ILE A CA 1
ATOM 1729 C C . ILE A 1 215 ? -1.189 23.344 22.688 1 70.5 215 ILE A C 1
ATOM 1731 O O . ILE A 1 215 ? -1.077 23.812 23.828 1 70.5 215 ILE A O 1
ATOM 1735 N N . HIS A 1 216 ? -0.267 23.469 21.75 1 70.56 216 HIS A N 1
ATOM 1736 C CA . HIS A 1 216 ? 0.989 24.141 22.062 1 70.56 216 HIS A CA 1
ATOM 1737 C C . HIS A 1 216 ? 0.764 25.625 22.328 1 70.56 216 HIS A C 1
ATOM 1739 O O . HIS A 1 216 ? 1.364 26.203 23.234 1 70.56 216 HIS A O 1
ATOM 1745 N N . ALA A 1 217 ? -0.108 26.188 21.547 1 72.44 217 ALA A N 1
ATOM 1746 C CA . ALA A 1 217 ? -0.418 27.609 21.719 1 72.44 217 ALA A CA 1
ATOM 1747 C C . ALA A 1 217 ? -1.113 27.859 23.047 1 72.44 217 ALA A C 1
ATOM 1749 O O . ALA A 1 217 ? -0.803 28.828 23.75 1 72.44 217 ALA A O 1
ATOM 1750 N N . LYS A 1 218 ? -1.981 26.969 23.406 1 74.69 218 LYS A N 1
ATOM 1751 C CA . LYS A 1 218 ? -2.699 27.094 24.672 1 74.69 218 LYS A CA 1
ATOM 1752 C C . LYS A 1 218 ? -1.763 26.891 25.859 1 74.69 218 LYS A C 1
ATOM 1754 O O . LYS A 1 218 ? -1.862 27.594 26.875 1 74.69 218 LYS A O 1
ATOM 1759 N N . THR A 1 219 ? -0.916 25.906 25.625 1 72.31 219 THR A N 1
ATOM 1760 C CA . THR A 1 219 ? 0.041 25.641 26.688 1 72.31 219 THR A CA 1
ATOM 1761 C C . THR A 1 219 ? 0.978 26.828 26.875 1 72.31 219 THR A C 1
ATOM 1763 O O . THR A 1 219 ? 1.291 27.203 28.016 1 72.31 219 THR A O 1
ATOM 1766 N N . GLU A 1 220 ? 1.354 27.422 25.781 1 73.56 220 GLU A N 1
ATOM 1767 C CA . GLU A 1 220 ? 2.213 28.609 25.828 1 73.56 220 GLU A CA 1
ATOM 1768 C C . GLU A 1 220 ? 1.473 29.797 26.422 1 73.56 220 GLU A C 1
ATOM 1770 O O . GLU A 1 220 ? 2.045 30.562 27.203 1 73.56 220 GLU A O 1
ATOM 1775 N N . GLU A 1 221 ? 0.24 29.969 26.047 1 71.88 221 GLU A N 1
ATOM 1776 C CA . GLU A 1 221 ? -0.582 31.031 26.609 1 71.88 221 GLU A CA 1
ATOM 1777 C C . GLU A 1 221 ? -0.785 30.844 28.109 1 71.88 221 GLU A C 1
ATOM 1779 O O . GLU A 1 221 ? -0.743 31.812 28.875 1 71.88 221 GLU A O 1
ATOM 1784 N N . ASP A 1 222 ? -1.002 29.625 28.484 1 71.44 222 ASP A N 1
ATOM 1785 C CA . ASP A 1 222 ? -1.165 29.312 29.891 1 71.44 222 ASP A CA 1
ATOM 1786 C C . ASP A 1 222 ? 0.123 29.594 30.672 1 71.44 222 ASP A C 1
ATOM 1788 O O . ASP A 1 222 ? 0.084 30.109 31.781 1 71.44 222 ASP A O 1
ATOM 1792 N N . LYS A 1 223 ? 1.244 29.359 30.047 1 75.94 223 LYS A N 1
ATOM 1793 C CA . LYS A 1 223 ? 2.535 29.625 30.672 1 75.94 223 LYS A CA 1
ATOM 1794 C C . LYS A 1 223 ? 2.795 31.125 30.766 1 75.94 223 LYS A C 1
ATOM 1796 O O . LYS A 1 223 ? 3.297 31.609 31.781 1 75.94 223 LYS A O 1
ATOM 1801 N N . ARG A 1 224 ? 2.402 31.812 29.75 1 75.5 224 ARG A N 1
ATOM 1802 C CA . ARG A 1 224 ? 2.561 33.281 29.734 1 75.5 224 ARG A CA 1
ATOM 1803 C C . ARG A 1 224 ? 1.643 33.938 30.766 1 75.5 224 ARG A C 1
ATOM 1805 O O . ARG A 1 224 ? 2.051 34.844 31.469 1 75.5 224 ARG A O 1
ATOM 1812 N N . SER A 1 225 ? 0.462 33.5 30.828 1 76.19 225 SER A N 1
ATOM 1813 C CA . SER A 1 225 ? -0.493 34.031 31.797 1 76.19 225 SER A CA 1
ATOM 1814 C C . SER A 1 225 ? -0.051 33.719 33.219 1 76.19 225 SER A C 1
ATOM 1816 O O . SER A 1 225 ? -0.184 34.562 34.125 1 76.19 225 SER A O 1
ATOM 1818 N N . ALA A 1 226 ? 0.44 32.594 33.406 1 76.38 226 ALA A N 1
ATOM 1819 C CA . ALA A 1 226 ? 0.94 32.219 34.719 1 76.38 226 ALA A CA 1
ATOM 1820 C C . ALA A 1 226 ? 2.152 33.062 35.094 1 76.38 226 ALA A C 1
ATOM 1822 O O . ALA A 1 226 ? 2.295 33.469 36.25 1 76.38 226 ALA A O 1
ATOM 1823 N N . ALA A 1 227 ? 2.957 33.438 34.156 1 74.81 227 ALA A N 1
ATOM 1824 C CA . ALA A 1 227 ? 4.129 34.281 34.375 1 74.81 227 ALA A CA 1
ATOM 1825 C C . ALA A 1 227 ? 3.721 35.719 34.688 1 74.81 227 ALA A C 1
ATOM 1827 O O . ALA A 1 227 ? 4.297 36.344 35.562 1 74.81 227 ALA A O 1
ATOM 1828 N N . ILE A 1 228 ? 2.723 36.219 34.094 1 74.75 228 ILE A N 1
ATOM 1829 C CA . ILE A 1 228 ? 2.207 37.594 34.312 1 74.75 228 ILE A CA 1
ATOM 1830 C C . ILE A 1 228 ? 1.555 37.656 35.688 1 74.75 228 ILE A C 1
ATOM 1832 O O . ILE A 1 228 ? 1.738 38.656 36.406 1 74.75 228 ILE A O 1
ATOM 1836 N N . ASN A 1 229 ? 0.902 36.719 36.094 1 74.88 229 ASN A N 1
ATOM 1837 C CA . ASN A 1 229 ? 0.227 36.719 37.375 1 74.88 229 ASN A CA 1
ATOM 1838 C C . ASN A 1 229 ? 1.223 36.594 38.531 1 74.88 229 ASN A C 1
ATOM 1840 O O . ASN A 1 229 ? 0.991 37.125 39.594 1 74.88 229 ASN A O 1
ATOM 1844 N N . LYS A 1 230 ? 2.27 36.125 38.344 1 75.25 230 LYS A N 1
ATOM 1845 C CA . LYS A 1 230 ? 3.295 36.031 39.375 1 75.25 230 LYS A CA 1
ATOM 1846 C C . LYS A 1 230 ? 4.066 37.344 39.5 1 75.25 230 LYS A C 1
ATOM 1848 O O . LYS A 1 230 ? 4.504 37.719 40.562 1 75.25 230 LYS A O 1
ATOM 1853 N N . ALA A 1 231 ? 4.191 38.156 38.531 1 72.12 231 ALA A N 1
ATOM 1854 C CA . ALA A 1 231 ? 4.949 39.406 38.531 1 72.12 231 ALA A CA 1
ATOM 1855 C C . ALA A 1 231 ? 4.125 40.531 39.156 1 72.12 231 ALA A C 1
ATOM 1857 O O . ALA A 1 231 ? 4.66 41.594 39.469 1 72.12 231 ALA A O 1
ATOM 1858 N N . GLN A 1 232 ? 2.887 40.5 39.344 1 63.41 232 GLN A N 1
ATOM 1859 C CA . GLN A 1 232 ? 2.133 41.562 39.969 1 63.41 232 GLN A CA 1
ATOM 1860 C C . GLN A 1 232 ? 2.34 41.562 41.5 1 63.41 232 GLN A C 1
ATOM 1862 O O . GLN A 1 232 ? 2.023 40.562 42.156 1 63.41 232 GLN A O 1
ATOM 1867 N N . PRO A 1 233 ? 3.264 42.344 42.094 1 59.22 233 PRO A N 1
ATOM 1868 C CA . PRO A 1 233 ? 3.434 42.5 43.531 1 59.22 233 PRO A CA 1
ATOM 1869 C C . PRO A 1 233 ? 2.127 42.844 44.25 1 59.22 233 PRO A C 1
ATOM 1871 O O . PRO A 1 233 ? 1.277 43.531 43.719 1 59.22 233 PRO A O 1
ATOM 1874 N N . THR A 1 234 ? 1.609 42.125 45.281 1 52.66 234 THR A N 1
ATOM 1875 C CA . THR A 1 234 ? 0.602 42.5 46.281 1 52.66 234 THR A CA 1
ATOM 1876 C C . THR A 1 234 ? 0.931 43.844 46.906 1 52.66 234 THR A C 1
ATOM 1878 O O . THR A 1 234 ? 1.701 43.938 47.844 1 52.66 234 THR A O 1
ATOM 1881 N N . ASP A 1 235 ? 1.382 44.844 46.344 1 46.59 235 ASP A N 1
ATOM 1882 C CA . ASP A 1 235 ? 1.614 46.094 47.062 1 46.59 235 ASP A CA 1
ATOM 1883 C C . ASP A 1 235 ? 0.314 46.625 47.625 1 46.59 235 ASP A C 1
ATOM 1885 O O . ASP A 1 235 ? 0.279 47.781 48.125 1 46.59 235 ASP A O 1
ATOM 1889 N N . ASN A 1 236 ? -0.884 46.062 47.375 1 45.72 236 ASN A N 1
ATOM 1890 C CA . ASN A 1 236 ? -2.012 46.781 47.938 1 45.72 236 ASN A CA 1
ATOM 1891 C C . ASN A 1 236 ? -2.064 46.625 49.469 1 45.72 236 ASN A C 1
ATOM 1893 O O . ASN A 1 236 ? -3.08 46.938 50.094 1 45.72 236 ASN A O 1
ATOM 1897 N N . MET A 1 237 ? -1.14 45.906 50.156 1 45.09 237 MET A N 1
ATOM 1898 C CA . MET A 1 237 ? -1.522 45.875 51.562 1 45.09 237 MET A CA 1
ATOM 1899 C C . MET A 1 237 ? -1.263 47.219 52.219 1 45.09 237 MET A C 1
ATOM 1901 O O . MET A 1 237 ? -1.549 47.375 53.406 1 45.09 237 MET A O 1
ATOM 1905 N N . LYS A 1 238 ? -0.324 48.031 51.75 1 45.91 238 LYS A N 1
ATOM 1906 C CA . LYS A 1 238 ? -0.064 48.969 52.812 1 45.91 238 LYS A CA 1
ATOM 1907 C C . LYS A 1 238 ? -1.147 50.062 52.906 1 45.91 238 LYS A C 1
ATOM 1909 O O . LYS A 1 238 ? -1.037 51 53.656 1 45.91 238 LYS A O 1
ATOM 1914 N N . LYS A 1 239 ? -2 50.25 51.906 1 43.25 239 LYS A N 1
ATOM 1915 C CA . LYS A 1 239 ? -2.609 51.531 52.219 1 43.25 239 LYS A CA 1
ATOM 1916 C C . LYS A 1 239 ? -3.676 51.375 53.312 1 43.25 239 LYS A C 1
ATOM 1918 O O . LYS A 1 239 ? -4.469 52.281 53.531 1 43.25 239 LYS A O 1
ATOM 1923 N N . ALA A 1 240 ? -3.844 50.219 53.938 1 42.22 240 ALA A N 1
ATOM 1924 C CA . ALA A 1 240 ? -5.016 50.469 54.75 1 42.22 240 ALA A CA 1
ATOM 1925 C C . ALA A 1 240 ? -4.664 51.406 55.938 1 42.22 240 ALA A C 1
ATOM 1927 O O . ALA A 1 240 ? -5.414 52.344 56.25 1 42.22 240 ALA A O 1
ATOM 1928 N N . ASP A 1 241 ? -3.773 51.219 56.875 1 32.47 241 ASP A N 1
ATOM 1929 C CA . ASP A 1 241 ? -3.885 52.125 58 1 32.47 241 ASP A CA 1
ATOM 1930 C C . ASP A 1 241 ? -3.17 53.438 57.75 1 32.47 241 ASP A C 1
ATOM 1932 O O . ASP A 1 241 ? -2.127 53.469 57.094 1 32.47 241 ASP A O 1
ATOM 1936 N N . MET B 1 1 ? 27.5 21.828 -9.703 1 47.34 1 MET B N 1
ATOM 1937 C CA . MET B 1 1 ? 26.156 21.484 -10.156 1 47.34 1 MET B CA 1
ATOM 1938 C C . MET B 1 1 ? 26.219 20.609 -11.406 1 47.34 1 MET B C 1
ATOM 1940 O O . MET B 1 1 ? 25.422 19.672 -11.555 1 47.34 1 MET B O 1
ATOM 1944 N N . GLY B 1 2 ? 27.266 20.734 -12.211 1 52.53 2 GLY B N 1
ATOM 1945 C CA . GLY B 1 2 ? 27.438 19.969 -13.438 1 52.53 2 GLY B CA 1
ATOM 1946 C C . GLY B 1 2 ? 27.734 18.5 -13.195 1 52.53 2 GLY B C 1
ATOM 1947 O O . GLY B 1 2 ? 27.172 17.625 -13.859 1 52.53 2 GLY B O 1
ATOM 1948 N N . ASN B 1 3 ? 28.547 18.219 -12.266 1 55.22 3 ASN B N 1
ATOM 1949 C CA . ASN B 1 3 ? 28.984 16.859 -11.969 1 55.22 3 ASN B CA 1
ATOM 1950 C C . ASN B 1 3 ? 27.859 16.031 -11.359 1 55.22 3 ASN B C 1
ATOM 1952 O O . ASN B 1 3 ? 27.688 14.859 -11.695 1 55.22 3 ASN B O 1
ATOM 1956 N N . ILE B 1 4 ? 27.156 16.641 -10.453 1 54.31 4 ILE B N 1
ATOM 1957 C CA . ILE B 1 4 ? 26.031 15.945 -9.844 1 54.31 4 ILE B CA 1
ATOM 1958 C C . ILE B 1 4 ? 24.953 15.688 -10.906 1 54.31 4 ILE B C 1
ATOM 1960 O O . ILE B 1 4 ? 24.375 14.602 -10.953 1 54.31 4 ILE B O 1
ATOM 1964 N N . MET B 1 5 ? 24.875 16.609 -11.797 1 59.56 5 MET B N 1
ATOM 1965 C CA . MET B 1 5 ? 23.906 16.453 -12.875 1 59.56 5 MET B CA 1
ATOM 1966 C C . MET B 1 5 ? 24.328 15.352 -13.836 1 59.56 5 MET B C 1
ATOM 1968 O O . MET B 1 5 ? 23.5 14.562 -14.289 1 59.56 5 MET B O 1
ATOM 1972 N N . GLU B 1 6 ? 25.656 15.328 -14.039 1 62.09 6 GLU B N 1
ATOM 1973 C CA . GLU B 1 6 ? 26.172 14.281 -14.914 1 62.09 6 GLU B CA 1
ATOM 1974 C C . GLU B 1 6 ? 26.047 12.906 -14.258 1 62.09 6 GLU B C 1
ATOM 1976 O O . GLU B 1 6 ? 25.703 11.93 -14.93 1 62.09 6 GLU B O 1
ATOM 1981 N N . SER B 1 7 ? 26.375 12.859 -13.039 1 60.16 7 SER B N 1
ATOM 1982 C CA . SER B 1 7 ? 26.25 11.602 -12.305 1 60.16 7 SER B CA 1
ATOM 1983 C C . SER B 1 7 ? 24.781 11.148 -12.258 1 60.16 7 SER B C 1
ATOM 1985 O O . SER B 1 7 ? 24.5 9.969 -12.445 1 60.16 7 SER B O 1
ATOM 1987 N N . LEU B 1 8 ? 23.984 12 -12.148 1 64.25 8 LEU B N 1
ATOM 1988 C CA . LEU B 1 8 ? 22.562 11.672 -12.18 1 64.25 8 LEU B CA 1
ATOM 1989 C C . LEU B 1 8 ? 22.141 11.18 -13.555 1 64.25 8 LEU B C 1
ATOM 1991 O O . LEU B 1 8 ? 21.359 10.227 -13.672 1 64.25 8 LEU B O 1
ATOM 1995 N N . ARG B 1 9 ? 22.906 11.703 -14.414 1 76.81 9 ARG B N 1
ATOM 1996 C CA . ARG B 1 9 ? 22.594 11.297 -15.781 1 76.81 9 ARG B CA 1
ATOM 1997 C C . ARG B 1 9 ? 23.078 9.875 -16.047 1 76.81 9 ARG B C 1
ATOM 1999 O O . ARG B 1 9 ? 22.391 9.094 -16.703 1 76.81 9 ARG B O 1
ATOM 2006 N N . LEU B 1 10 ? 24.234 9.57 -15.461 1 76.5 10 LEU B N 1
ATOM 2007 C CA . LEU B 1 10 ? 24.781 8.234 -15.68 1 76.5 10 LEU B CA 1
ATOM 2008 C C . LEU B 1 10 ? 23.938 7.184 -14.961 1 76.5 10 LEU B C 1
ATOM 2010 O O . LEU B 1 10 ? 23.656 6.113 -15.516 1 76.5 10 LEU B O 1
ATOM 2014 N N . VAL B 1 11 ? 23.531 7.508 -13.867 1 77.5 11 VAL B N 1
ATOM 2015 C CA . VAL B 1 11 ? 22.719 6.57 -13.094 1 77.5 11 VAL B CA 1
ATOM 2016 C C . VAL B 1 11 ? 21.391 6.344 -13.805 1 77.5 11 VAL B C 1
ATOM 2018 O O . VAL B 1 11 ? 20.906 5.207 -13.891 1 77.5 11 VAL B O 1
ATOM 2021 N N . GLU B 1 12 ? 20.891 7.379 -14.273 1 83.25 12 GLU B N 1
ATOM 2022 C CA . GLU B 1 12 ? 19.625 7.27 -14.984 1 83.25 12 GLU B CA 1
ATOM 2023 C C . GLU B 1 12 ? 19.766 6.402 -16.234 1 83.25 12 GLU B C 1
ATOM 2025 O O . GLU B 1 12 ? 18.906 5.566 -16.516 1 83.25 12 GLU B O 1
ATOM 2030 N N . LEU B 1 13 ? 20.859 6.617 -16.875 1 80.06 13 LEU B N 1
ATOM 2031 C CA . LEU B 1 13 ? 21.078 5.836 -18.094 1 80.06 13 LEU B CA 1
ATOM 2032 C C . LEU B 1 13 ? 21.25 4.359 -17.766 1 80.06 13 LEU B C 1
ATOM 2034 O O . LEU B 1 13 ? 20.719 3.496 -18.469 1 80.06 13 LEU B O 1
ATOM 2038 N N . GLN B 1 14 ? 21.969 4.148 -16.781 1 82.88 14 GLN B N 1
ATOM 2039 C CA . GLN B 1 14 ? 22.172 2.768 -16.344 1 82.88 14 GLN B CA 1
ATOM 2040 C C . GLN B 1 14 ? 20.859 2.125 -15.93 1 82.88 14 GLN B C 1
ATOM 2042 O O . GLN B 1 14 ? 20.562 0.984 -16.297 1 82.88 14 GLN B O 1
ATOM 2047 N N . VAL B 1 15 ? 20.141 2.859 -15.234 1 87.69 15 VAL B N 1
ATOM 2048 C CA . VAL B 1 15 ? 18.875 2.34 -14.75 1 87.69 15 VAL B CA 1
ATOM 2049 C C . VAL B 1 15 ? 17.922 2.115 -15.93 1 87.69 15 VAL B C 1
ATOM 2051 O O . VAL B 1 15 ? 17.219 1.107 -15.977 1 87.69 15 VAL B O 1
ATOM 2054 N N . ILE B 1 16 ? 17.953 2.949 -16.812 1 84.69 16 ILE B N 1
ATOM 2055 C CA . ILE B 1 16 ? 17.109 2.809 -18 1 84.69 16 ILE B CA 1
ATOM 2056 C C . ILE B 1 16 ? 17.516 1.552 -18.766 1 84.69 16 ILE B C 1
ATOM 2058 O O . ILE B 1 16 ? 16.656 0.807 -19.25 1 84.69 16 ILE B O 1
ATOM 2062 N N . ALA B 1 17 ? 18.766 1.357 -18.875 1 85.88 17 ALA B N 1
ATOM 2063 C CA . ALA B 1 17 ? 19.25 0.153 -19.547 1 85.88 17 ALA B CA 1
ATOM 2064 C C . ALA B 1 17 ? 18.75 -1.105 -18.844 1 85.88 17 ALA B C 1
ATOM 2066 O O . ALA B 1 17 ? 18.312 -2.057 -19.5 1 85.88 17 ALA B O 1
ATOM 2067 N N . PHE B 1 18 ? 18.797 -1.057 -17.578 1 86.06 18 PHE B N 1
ATOM 2068 C CA . PHE B 1 18 ? 18.297 -2.184 -16.797 1 86.06 18 PHE B CA 1
ATOM 2069 C C . PHE B 1 18 ? 16.812 -2.4 -17.047 1 86.06 18 PHE B C 1
ATOM 2071 O O . PHE B 1 18 ? 16.375 -3.529 -17.281 1 86.06 18 PHE B O 1
ATOM 2078 N N . ILE B 1 19 ? 16.062 -1.384 -17.031 1 88.69 19 ILE B N 1
ATOM 2079 C CA . ILE B 1 19 ? 14.625 -1.446 -17.234 1 88.69 19 ILE B CA 1
ATOM 2080 C C . ILE B 1 19 ? 14.32 -2.021 -18.609 1 88.69 19 ILE B C 1
ATOM 2082 O O . ILE B 1 19 ? 13.445 -2.883 -18.75 1 88.69 19 ILE B O 1
ATOM 2086 N N . LEU B 1 20 ? 15.062 -1.587 -19.578 1 86.31 20 LEU B N 1
ATOM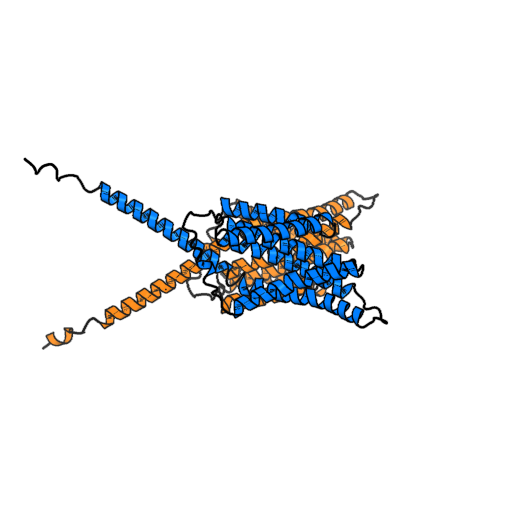 2087 C CA . LEU B 1 20 ? 14.844 -2.064 -20.938 1 86.31 20 LEU B CA 1
ATOM 2088 C C . LEU B 1 20 ? 15.164 -3.553 -21.047 1 86.31 20 LEU B C 1
ATOM 2090 O O . LEU B 1 20 ? 14.383 -4.316 -21.625 1 86.31 20 LEU B O 1
ATOM 2094 N N . VAL B 1 21 ? 16.234 -3.957 -20.516 1 86.88 21 VAL B N 1
ATOM 2095 C CA . VAL B 1 21 ? 16.656 -5.352 -20.562 1 86.88 21 VAL B CA 1
ATOM 2096 C C . VAL B 1 21 ? 15.633 -6.227 -19.844 1 86.88 21 VAL B C 1
ATOM 2098 O O . VAL B 1 21 ? 15.211 -7.262 -20.375 1 86.88 21 VAL B O 1
ATOM 2101 N N . PHE B 1 22 ? 15.18 -5.809 -18.719 1 89 22 PHE B N 1
ATOM 2102 C CA . PHE B 1 22 ? 14.219 -6.59 -17.953 1 89 22 PHE B CA 1
ATOM 2103 C C . PHE B 1 22 ? 12.867 -6.629 -18.656 1 89 22 PHE B C 1
ATOM 2105 O O . PHE B 1 22 ? 12.195 -7.66 -18.656 1 89 22 PHE B O 1
ATOM 2112 N N . SER B 1 23 ? 12.484 -5.559 -19.219 1 88 23 SER B N 1
ATOM 2113 C CA . SER B 1 23 ? 11.188 -5.461 -19.875 1 88 23 SER B CA 1
ATOM 2114 C C . SER B 1 23 ? 11.117 -6.363 -21.109 1 88 23 SER B C 1
ATOM 2116 O O . SER B 1 23 ? 10.078 -6.973 -21.375 1 88 23 SER B O 1
ATOM 2118 N N . VAL B 1 24 ? 12.148 -6.5 -21.828 1 88.31 24 VAL B N 1
ATOM 2119 C CA . VAL B 1 24 ? 12.156 -7.238 -23.094 1 88.31 24 VAL B CA 1
ATOM 2120 C C . VAL B 1 24 ? 12.453 -8.711 -22.828 1 88.31 24 VAL B C 1
ATOM 2122 O O . VAL B 1 24 ? 12.172 -9.57 -23.672 1 88.31 24 VAL B O 1
ATOM 2125 N N . SER B 1 25 ? 12.984 -9.086 -21.656 1 85.56 25 SER B N 1
ATOM 2126 C CA . SER B 1 25 ? 13.383 -10.453 -21.344 1 85.56 25 SER B CA 1
ATOM 2127 C C . SER B 1 25 ? 12.164 -11.367 -21.219 1 85.56 25 SER B C 1
ATOM 2129 O O . SER B 1 25 ? 12.289 -12.594 -21.297 1 85.56 25 SER B O 1
ATOM 2131 N N . GLY B 1 26 ? 10.961 -10.773 -20.922 1 87.38 26 GLY B N 1
ATOM 2132 C CA . GLY B 1 26 ? 9.758 -11.562 -20.703 1 87.38 26 GLY B CA 1
ATOM 2133 C C . GLY B 1 26 ? 9.656 -12.141 -19.312 1 87.38 26 GLY B C 1
ATOM 2134 O O . GLY B 1 26 ? 8.773 -12.945 -19.031 1 87.38 26 GLY B O 1
ATOM 2135 N N . LEU B 1 27 ? 10.57 -11.758 -18.438 1 89.19 27 LEU B N 1
ATOM 2136 C CA . LEU B 1 27 ? 10.625 -12.305 -17.078 1 89.19 27 LEU B CA 1
ATOM 2137 C C . LEU B 1 27 ? 9.773 -11.469 -16.125 1 89.19 27 LEU B C 1
ATOM 2139 O O . LEU B 1 27 ? 9.516 -11.891 -14.992 1 89.19 27 LEU B O 1
ATOM 2143 N N . VAL B 1 28 ? 9.32 -10.359 -16.484 1 91.81 28 VAL B N 1
ATOM 2144 C CA . VAL B 1 28 ? 8.531 -9.461 -15.641 1 91.81 28 VAL B CA 1
ATOM 2145 C C . VAL B 1 28 ? 7.047 -9.633 -15.953 1 91.81 28 VAL B C 1
ATOM 2147 O O . VAL B 1 28 ? 6.633 -9.516 -17.109 1 91.81 28 VAL B O 1
ATOM 2150 N N . PRO B 1 29 ? 6.328 -9.922 -14.914 1 90.88 29 PRO B N 1
ATOM 2151 C CA . PRO B 1 29 ? 4.883 -10.039 -15.117 1 90.88 29 PRO B CA 1
ATOM 2152 C C . PRO B 1 29 ? 4.254 -8.758 -15.664 1 90.88 29 PRO B C 1
ATOM 2154 O O . PRO B 1 29 ? 4.75 -7.664 -15.406 1 90.88 29 PRO B O 1
ATOM 2157 N N . LEU B 1 30 ? 3.156 -8.938 -16.328 1 89.06 30 LEU B N 1
ATOM 2158 C CA . LEU B 1 30 ? 2.463 -7.828 -16.969 1 89.06 30 LEU B CA 1
ATOM 2159 C C . LEU B 1 30 ? 2.062 -6.773 -15.945 1 89.06 30 LEU B C 1
ATOM 2161 O O . LEU B 1 30 ? 2.203 -5.574 -16.188 1 89.06 30 LEU B O 1
ATOM 2165 N N . LEU B 1 31 ? 1.62 -7.23 -14.797 1 89.44 31 LEU B N 1
ATOM 2166 C CA . LEU B 1 31 ? 1.189 -6.301 -13.758 1 89.44 31 LEU B CA 1
ATOM 2167 C C . LEU B 1 31 ? 2.34 -5.398 -13.32 1 89.44 31 LEU B C 1
ATOM 2169 O O . LEU B 1 31 ? 2.141 -4.211 -13.07 1 89.44 31 LEU B O 1
ATOM 2173 N N . ASP B 1 32 ? 3.508 -5.918 -13.273 1 93.06 32 ASP B N 1
ATOM 2174 C CA . ASP B 1 32 ? 4.668 -5.152 -12.836 1 93.06 32 ASP B CA 1
ATOM 2175 C C . ASP B 1 32 ? 5.16 -4.223 -13.945 1 93.06 32 ASP B C 1
ATOM 2177 O O . ASP B 1 32 ? 5.77 -3.186 -13.664 1 93.06 32 ASP B O 1
ATOM 2181 N N . LEU B 1 33 ? 4.844 -4.559 -15.18 1 93 33 LEU B N 1
ATOM 2182 C CA . LEU B 1 33 ? 5.207 -3.697 -16.297 1 93 33 LEU B CA 1
ATOM 2183 C C . LEU B 1 33 ? 4.309 -2.469 -16.359 1 93 33 LEU B C 1
ATOM 2185 O O . LEU B 1 33 ? 4.766 -1.373 -16.688 1 93 33 LEU B O 1
ATOM 2189 N N . VAL B 1 34 ? 3.105 -2.631 -15.977 1 92.62 34 VAL B N 1
ATOM 2190 C CA . VAL B 1 34 ? 2.129 -1.553 -16.094 1 92.62 34 VAL B CA 1
ATOM 2191 C C . VAL B 1 34 ? 2.188 -0.671 -14.844 1 92.62 34 VAL B C 1
ATOM 2193 O O . VAL B 1 34 ? 1.834 0.51 -14.891 1 92.62 34 VAL B O 1
ATOM 2196 N N . PHE B 1 35 ? 2.662 -1.171 -13.805 1 94.94 35 PHE B N 1
ATOM 2197 C CA . PHE B 1 35 ? 2.625 -0.491 -12.516 1 94.94 35 PHE B CA 1
ATOM 2198 C C . PHE B 1 35 ? 3.395 0.823 -12.57 1 94.94 35 PHE B C 1
ATOM 2200 O O . PHE B 1 35 ? 2.904 1.856 -12.109 1 94.94 35 PHE B O 1
ATOM 2207 N N . PRO B 1 36 ? 4.586 0.794 -13.078 1 94.5 36 PRO B N 1
ATOM 2208 C CA . PRO B 1 36 ? 5.324 2.059 -13.148 1 94.5 36 PRO B CA 1
ATOM 2209 C C . PRO B 1 36 ? 4.617 3.105 -14.008 1 94.5 36 PRO B C 1
ATOM 2211 O O . PRO B 1 36 ? 4.66 4.297 -13.695 1 94.5 36 PRO B O 1
ATOM 2214 N N . ALA B 1 37 ? 4.059 2.688 -15.047 1 93.5 37 ALA B N 1
ATOM 2215 C CA . ALA B 1 37 ? 3.299 3.613 -15.883 1 93.5 37 ALA B CA 1
ATOM 2216 C C . ALA B 1 37 ? 2.109 4.191 -15.125 1 93.5 37 ALA B C 1
ATOM 2218 O O . ALA B 1 37 ? 1.87 5.402 -15.156 1 93.5 37 ALA B O 1
ATOM 2219 N N . PHE B 1 38 ? 1.437 3.393 -14.492 1 95.12 38 PHE B N 1
ATOM 2220 C CA . PHE B 1 38 ? 0.308 3.822 -13.672 1 95.12 38 PHE B CA 1
ATOM 2221 C C . PHE B 1 38 ? 0.765 4.785 -12.586 1 95.12 38 PHE B C 1
ATOM 2223 O O . PHE B 1 38 ? 0.147 5.828 -12.375 1 95.12 38 PHE B O 1
ATOM 2230 N N . THR B 1 39 ? 1.754 4.375 -11.867 1 94.81 39 THR B N 1
ATOM 2231 C CA . THR B 1 39 ? 2.264 5.191 -10.773 1 94.81 39 THR B CA 1
ATOM 2232 C C . THR B 1 39 ? 2.695 6.566 -11.281 1 94.81 39 THR B C 1
ATOM 2234 O O . THR B 1 39 ? 2.426 7.582 -10.641 1 94.81 39 THR B O 1
ATOM 2237 N N . SER B 1 40 ? 3.352 6.602 -12.414 1 93 40 SER B N 1
ATOM 2238 C CA . SER B 1 40 ? 3.799 7.867 -12.984 1 93 40 SER B CA 1
ATOM 2239 C C . SER B 1 40 ? 2.615 8.766 -13.32 1 93 40 SER B C 1
ATOM 2241 O O . SER B 1 40 ? 2.617 9.953 -13 1 93 40 SER B O 1
ATOM 2243 N N . ALA B 1 41 ? 1.65 8.211 -13.93 1 93.12 41 ALA B N 1
ATOM 2244 C CA . ALA B 1 41 ? 0.448 8.977 -14.25 1 93.12 41 ALA B CA 1
ATOM 2245 C C . ALA B 1 41 ? -0.239 9.477 -12.984 1 93.12 41 ALA B C 1
ATOM 2247 O O . ALA B 1 41 ? -0.68 10.625 -12.914 1 93.12 41 ALA B O 1
ATOM 2248 N N . TYR B 1 42 ? -0.294 8.656 -12.023 1 94.62 42 TYR B N 1
ATOM 2249 C CA . TYR B 1 42 ? -0.951 8.992 -10.766 1 94.62 42 TYR B CA 1
ATOM 2250 C C . TYR B 1 42 ? -0.22 10.133 -10.055 1 94.62 42 TYR B C 1
ATOM 2252 O O . TYR B 1 42 ? -0.847 11.078 -9.578 1 94.62 42 TYR B O 1
ATOM 2260 N N . VAL B 1 43 ? 1.042 9.984 -10.031 1 92.19 43 VAL B N 1
ATOM 2261 C CA . VAL B 1 43 ? 1.86 11 -9.375 1 92.19 43 VAL B CA 1
ATOM 2262 C C . VAL B 1 43 ? 1.72 12.328 -10.102 1 92.19 43 VAL B C 1
ATOM 2264 O O . VAL B 1 43 ? 1.665 13.391 -9.469 1 92.19 43 VAL B O 1
ATOM 2267 N N . LEU B 1 44 ? 1.614 12.312 -11.375 1 90.75 44 LEU B N 1
ATOM 2268 C CA . LEU B 1 44 ? 1.426 13.531 -12.148 1 90.75 44 LEU B CA 1
ATOM 2269 C C . LEU B 1 44 ? 0.071 14.164 -11.852 1 90.75 44 LEU B C 1
ATOM 2271 O O . LEU B 1 44 ? -0.029 15.383 -11.688 1 90.75 44 LEU B O 1
ATOM 2275 N N . VAL B 1 45 ? -0.905 13.344 -11.758 1 91.81 45 VAL B N 1
ATOM 2276 C CA . VAL B 1 45 ? -2.24 13.836 -11.438 1 91.81 45 VAL B CA 1
ATOM 2277 C C . VAL B 1 45 ? -2.244 14.445 -10.031 1 91.81 45 VAL B C 1
ATOM 2279 O O . VAL B 1 45 ? -2.812 15.516 -9.82 1 91.81 45 VAL B O 1
ATOM 2282 N N . LEU B 1 46 ? -1.604 13.812 -9.148 1 91.44 46 LEU B N 1
ATOM 2283 C CA . LEU B 1 46 ? -1.525 14.312 -7.781 1 91.44 46 LEU B CA 1
ATOM 2284 C C . LEU B 1 46 ? -0.803 15.656 -7.734 1 91.44 46 LEU B C 1
ATOM 2286 O O . LEU B 1 46 ? -1.225 16.578 -7.02 1 91.44 46 LEU B O 1
ATOM 2290 N N . SER B 1 47 ? 0.222 15.742 -8.469 1 89.06 47 SER B N 1
ATOM 2291 C CA . SER B 1 47 ? 1.041 16.953 -8.469 1 89.06 47 SER B CA 1
ATOM 2292 C C . SER B 1 47 ? 0.295 18.125 -9.094 1 89.06 47 SER B C 1
ATOM 2294 O O . SER B 1 47 ? 0.499 19.281 -8.703 1 89.06 47 SER B O 1
ATOM 2296 N N . ARG B 1 48 ? -0.556 17.828 -9.93 1 87.19 48 ARG B N 1
ATOM 2297 C CA . ARG B 1 48 ? -1.254 18.906 -10.641 1 87.19 48 ARG B CA 1
ATOM 2298 C C . ARG B 1 48 ? -2.58 19.234 -9.961 1 87.19 48 ARG B C 1
ATOM 2300 O O . ARG B 1 48 ? -2.967 20.406 -9.883 1 87.19 48 ARG B O 1
ATOM 2307 N N . CYS B 1 49 ? -3.182 18.234 -9.414 1 87.62 49 CYS B N 1
ATOM 2308 C CA . CYS B 1 49 ? -4.57 18.422 -9.008 1 87.62 49 CYS B CA 1
ATOM 2309 C C . CYS B 1 49 ? -4.688 18.5 -7.488 1 87.62 49 CYS B C 1
ATOM 2311 O O . CYS B 1 49 ? -5.613 19.109 -6.961 1 87.62 49 CYS B O 1
ATOM 2313 N N . VAL B 1 50 ? -3.885 17.938 -6.848 1 87.12 50 VAL B N 1
ATOM 2314 C CA . VAL B 1 50 ? -4.117 17.781 -5.414 1 87.12 50 VAL B CA 1
ATOM 2315 C C . VAL B 1 50 ? -3.045 18.547 -4.633 1 87.12 50 VAL B C 1
ATOM 2317 O O . VAL B 1 50 ? -3.361 19.344 -3.748 1 87.12 50 VAL B O 1
ATOM 2320 N N . PHE B 1 51 ? -1.817 18.266 -5.043 1 87.75 51 PHE B N 1
ATOM 2321 C CA . PHE B 1 51 ? -0.708 18.875 -4.332 1 87.75 51 PHE B CA 1
ATOM 2322 C C . PHE B 1 51 ? 0.153 19.703 -5.285 1 87.75 51 PHE B C 1
ATOM 2324 O O . PHE B 1 51 ? 1.309 19.359 -5.539 1 87.75 51 PHE B O 1
ATOM 2331 N N . PRO B 1 52 ? -0.416 20.781 -5.715 1 73.94 52 PRO B N 1
ATOM 2332 C CA . PRO B 1 52 ? 0.378 21.609 -6.625 1 73.94 52 PRO B CA 1
ATOM 2333 C C . PRO B 1 52 ? 1.61 22.203 -5.953 1 73.94 52 PRO B C 1
ATOM 2335 O O . PRO B 1 52 ? 1.602 22.453 -4.742 1 73.94 52 PRO B O 1
ATOM 2338 N N . SER B 1 53 ? 2.664 22.312 -6.75 1 74 53 SER B N 1
ATOM 2339 C CA . SER B 1 53 ? 3.908 22.875 -6.23 1 74 53 SER B CA 1
ATOM 2340 C C . SER B 1 53 ? 3.779 24.375 -5.992 1 74 53 SER B C 1
ATOM 2342 O O . SER B 1 53 ? 3.275 25.109 -6.852 1 74 53 SER B O 1
ATOM 2344 N N . ARG B 1 54 ? 3.688 24.797 -4.926 1 64.5 54 ARG B N 1
ATOM 2345 C CA . ARG B 1 54 ? 3.578 26.219 -4.637 1 64.5 54 ARG B CA 1
ATOM 2346 C C . ARG B 1 54 ? 4.957 26.859 -4.539 1 64.5 54 ARG B C 1
ATOM 2348 O O . ARG B 1 54 ? 5.785 26.453 -3.729 1 64.5 54 ARG B O 1
ATOM 2355 N N . GLY B 1 55 ? 5.48 27.266 -5.715 1 53.06 55 GLY B N 1
ATOM 2356 C CA . GLY B 1 55 ? 6.676 28.047 -5.973 1 53.06 55 GLY B CA 1
ATOM 2357 C C . GLY B 1 55 ? 7.605 28.125 -4.777 1 53.06 55 GLY B C 1
ATOM 2358 O O . GLY B 1 55 ? 8.57 28.906 -4.781 1 53.06 55 GLY B O 1
ATOM 2359 N N . SER B 1 56 ? 7.055 28.141 -3.586 1 48.41 56 SER B N 1
ATOM 2360 C CA . SER B 1 56 ? 8.078 28.594 -2.65 1 48.41 56 SER B CA 1
ATOM 2361 C C . SER B 1 56 ? 9.383 27.828 -2.857 1 48.41 56 SER B C 1
ATOM 2363 O O . SER B 1 56 ? 9.391 26.75 -3.455 1 48.41 56 SER B O 1
ATOM 2365 N N . SER B 1 57 ? 10.547 28.453 -2.158 1 40.84 57 SER B N 1
ATOM 2366 C CA . SER B 1 57 ? 11.984 28.188 -2.18 1 40.84 57 SER B CA 1
ATOM 2367 C C . SER B 1 57 ? 12.273 26.703 -2.025 1 40.84 57 SER B C 1
ATOM 2369 O O . SER B 1 57 ? 11.586 26 -1.266 1 40.84 57 SER B O 1
ATOM 2371 N N . VAL B 1 58 ? 12.766 26.062 -3.062 1 43.53 58 VAL B N 1
ATOM 2372 C CA . VAL B 1 58 ? 13.656 24.906 -3.125 1 43.53 58 VAL B CA 1
ATOM 2373 C C . VAL B 1 58 ? 14.297 24.672 -1.759 1 43.53 58 VAL B C 1
ATOM 2375 O O . VAL B 1 58 ? 15.445 24.219 -1.673 1 43.53 58 VAL B O 1
ATOM 2378 N N . GLY B 1 59 ? 13.883 25.375 -0.668 1 36.44 59 GLY B N 1
ATOM 2379 C CA . GLY B 1 59 ? 14.875 25.094 0.361 1 36.44 59 GLY B CA 1
ATOM 2380 C C . GLY B 1 59 ? 15.234 23.625 0.474 1 36.44 59 GLY B C 1
ATOM 2381 O O . GLY B 1 59 ? 14.344 22.781 0.572 1 36.44 59 GLY B O 1
ATOM 2382 N N . SER B 1 60 ? 16.234 23.25 -0.22 1 41.16 60 SER B N 1
ATOM 2383 C CA . SER B 1 60 ? 17.203 22.156 -0.132 1 41.16 60 SER B CA 1
ATOM 2384 C C . SER B 1 60 ? 17.266 21.594 1.283 1 41.16 60 SER B C 1
ATOM 2386 O O . SER B 1 60 ? 18.094 20.719 1.569 1 41.16 60 SER B O 1
ATOM 2388 N N . ARG B 1 61 ? 16.641 22.344 2.281 1 38.31 61 ARG B N 1
ATOM 2389 C CA . ARG B 1 61 ? 17.094 22.031 3.641 1 38.31 61 ARG B CA 1
ATOM 2390 C C . ARG B 1 61 ? 16.562 20.688 4.102 1 38.31 61 ARG B C 1
ATOM 2392 O O . ARG B 1 61 ? 16.875 20.234 5.207 1 38.31 61 ARG B O 1
ATOM 2399 N N . SER B 1 62 ? 15.484 20.359 3.684 1 39.88 62 SER B N 1
ATOM 2400 C CA . SER B 1 62 ? 14.922 19.234 4.418 1 39.88 62 SER B CA 1
ATOM 2401 C C . SER B 1 62 ? 15.742 17.969 4.207 1 39.88 62 SER B C 1
ATOM 2403 O O . SER B 1 62 ? 15.367 16.891 4.672 1 39.88 62 SER B O 1
ATOM 2405 N N . GLN B 1 63 ? 16.375 17.969 3.078 1 40.91 63 GLN B N 1
ATOM 2406 C CA . GLN B 1 63 ? 17.312 16.844 3.043 1 40.91 63 GLN B CA 1
ATOM 2407 C C . GLN B 1 63 ? 18.188 16.828 4.293 1 40.91 63 GLN B C 1
ATOM 2409 O O . GLN B 1 63 ? 18.953 15.875 4.504 1 40.91 63 GLN B O 1
ATOM 2414 N N . GLU B 1 64 ? 18.281 17.938 4.977 1 40.44 64 GLU B N 1
ATOM 2415 C CA . GLU B 1 64 ? 19.234 18.078 6.062 1 40.44 64 GLU B CA 1
ATOM 2416 C C . GLU B 1 64 ? 18.875 17.188 7.242 1 40.44 64 GLU B C 1
ATOM 2418 O O . GLU B 1 64 ? 19.719 16.906 8.102 1 40.44 64 GLU B O 1
ATOM 2423 N N . ILE B 1 65 ? 17.578 17.156 7.496 1 38.75 65 ILE B N 1
ATOM 2424 C CA . ILE B 1 65 ? 17.312 16.547 8.797 1 38.75 65 ILE B CA 1
ATOM 2425 C C . ILE B 1 65 ? 17.984 15.18 8.875 1 38.75 65 ILE B C 1
ATOM 2427 O O . ILE B 1 65 ? 18.266 14.68 9.969 1 38.75 65 ILE B O 1
ATOM 2431 N N . PHE B 1 66 ? 17.609 14.32 7.852 1 45.41 66 PHE B N 1
ATOM 2432 C CA . PHE B 1 66 ? 18.375 13.102 8.109 1 45.41 66 PHE B CA 1
ATOM 2433 C C . PHE B 1 66 ? 19.875 13.367 8 1 45.41 66 PHE B C 1
ATOM 2435 O O . PHE B 1 66 ? 20.438 13.359 6.906 1 45.41 66 PHE B O 1
ATOM 2442 N N . GLN B 1 67 ? 20.297 14.492 8.289 1 45.25 67 GLN B N 1
ATOM 2443 C CA . GLN B 1 67 ? 21.719 14.656 8.578 1 45.25 67 GLN B CA 1
ATOM 2444 C C . GLN B 1 67 ? 22.406 13.305 8.758 1 45.25 67 GLN B C 1
ATOM 2446 O O . GLN B 1 67 ? 21.781 12.336 9.18 1 45.25 67 GLN B O 1
ATOM 2451 N N . ARG B 1 68 ? 23.594 13.211 8.125 1 53.62 68 ARG B N 1
ATOM 2452 C CA . ARG B 1 68 ? 24.75 12.352 7.855 1 53.62 68 ARG B CA 1
ATOM 2453 C C . ARG B 1 68 ? 25.094 11.5 9.07 1 53.62 68 ARG B C 1
ATOM 2455 O O . ARG B 1 68 ? 26.172 11.648 9.648 1 53.62 68 ARG B O 1
ATOM 2462 N N . SER B 1 69 ? 23.844 11.258 9.812 1 67.56 69 SER B N 1
ATOM 2463 C CA . SER B 1 69 ? 24.375 10.352 10.828 1 67.56 69 SER B CA 1
ATOM 2464 C C . SER B 1 69 ? 24.953 9.086 10.211 1 67.56 69 SER B C 1
ATOM 2466 O O . SER B 1 69 ? 24.578 8.711 9.094 1 67.56 69 SER B O 1
ATOM 2468 N N . LYS B 1 70 ? 25.984 8.773 10.688 1 78.75 70 LYS B N 1
ATOM 2469 C CA . LYS B 1 70 ? 26.672 7.547 10.289 1 78.75 70 LYS B CA 1
ATOM 2470 C C . LYS B 1 70 ? 25.688 6.379 10.195 1 78.75 70 LYS B C 1
ATOM 2472 O O . LYS B 1 70 ? 25.812 5.535 9.305 1 78.75 70 LYS B O 1
ATOM 2477 N N . PHE B 1 71 ? 24.641 6.461 10.969 1 82.88 71 PHE B N 1
ATOM 2478 C CA . PHE B 1 71 ? 23.672 5.359 10.992 1 82.88 71 PHE B CA 1
ATOM 2479 C C . PHE B 1 71 ? 22.797 5.383 9.75 1 82.88 71 PHE B C 1
ATOM 2481 O O . PHE B 1 71 ? 22.516 4.336 9.164 1 82.88 71 PHE B O 1
ATOM 2488 N N . PHE B 1 72 ? 22.422 6.523 9.383 1 81.94 72 PHE B N 1
ATOM 2489 C CA . PHE B 1 72 ? 21.562 6.633 8.203 1 81.94 72 PHE B CA 1
ATOM 2490 C C . PHE B 1 72 ? 22.344 6.262 6.945 1 81.94 72 PHE B C 1
ATOM 2492 O O . PHE B 1 72 ? 21.828 5.578 6.062 1 81.94 72 PHE B O 1
ATOM 2499 N N . ARG B 1 73 ? 23.562 6.66 6.953 1 83 73 ARG B N 1
ATOM 2500 C CA . ARG B 1 73 ? 24.391 6.316 5.812 1 83 73 ARG B CA 1
ATOM 2501 C C . ARG B 1 73 ? 24.578 4.805 5.707 1 83 73 ARG B C 1
ATOM 2503 O O . ARG B 1 73 ? 24.484 4.238 4.621 1 83 73 ARG B O 1
ATOM 2510 N N . SER B 1 74 ? 24.875 4.281 6.801 1 88.69 74 SER B N 1
ATOM 2511 C CA . SER B 1 74 ? 25.031 2.83 6.809 1 88.69 74 SER B CA 1
ATOM 2512 C C . SER B 1 74 ? 23.734 2.133 6.398 1 88.69 74 SER B C 1
ATOM 2514 O O . SER B 1 74 ? 23.766 1.115 5.703 1 88.69 74 SER B O 1
ATOM 2516 N N . TYR B 1 75 ? 22.641 2.664 6.809 1 88.81 75 TYR B N 1
ATOM 2517 C CA . TYR B 1 75 ? 21.344 2.094 6.48 1 88.81 75 TYR B CA 1
ATOM 2518 C C . TYR B 1 75 ? 21.078 2.145 4.977 1 88.81 75 TYR B C 1
ATOM 2520 O O . TYR B 1 75 ? 20.609 1.172 4.391 1 88.81 75 TYR B O 1
ATOM 2528 N N . VAL B 1 76 ? 21.484 3.178 4.375 1 86.31 76 VAL B N 1
ATOM 2529 C CA . VAL B 1 76 ? 21.281 3.344 2.939 1 86.31 76 VAL B CA 1
ATOM 2530 C C . VAL B 1 76 ? 22.203 2.404 2.174 1 86.31 76 VAL B C 1
ATOM 2532 O O . VAL B 1 76 ? 21.797 1.792 1.184 1 86.31 76 VAL B O 1
ATOM 2535 N N . VAL B 1 77 ? 23.422 2.281 2.629 1 87.62 77 VAL B N 1
ATOM 2536 C CA . VAL B 1 77 ? 24.375 1.381 1.998 1 87.62 77 VAL B CA 1
ATOM 2537 C C . VAL B 1 77 ? 23.875 -0.06 2.107 1 87.62 77 VAL B C 1
ATOM 2539 O O . VAL B 1 77 ? 23.953 -0.822 1.142 1 87.62 77 VAL B O 1
ATOM 2542 N N . LEU B 1 78 ? 23.344 -0.326 3.285 1 90.56 78 LEU B N 1
ATOM 2543 C CA . LEU B 1 78 ? 22.797 -1.662 3.488 1 90.56 78 LEU B CA 1
ATOM 2544 C C . LEU B 1 78 ? 21.625 -1.914 2.551 1 90.56 78 LEU B C 1
ATOM 2546 O O . LEU B 1 78 ? 21.516 -2.992 1.964 1 90.56 78 LEU B O 1
ATOM 2550 N N . GLY B 1 79 ? 20.844 -0.939 2.443 1 89.94 79 GLY B N 1
ATOM 2551 C CA . GLY B 1 79 ? 19.703 -1.064 1.559 1 89.94 79 GLY B CA 1
ATOM 2552 C C . GLY B 1 79 ? 20.094 -1.258 0.105 1 89.94 79 GLY B C 1
ATOM 2553 O O . GLY B 1 79 ? 19.5 -2.086 -0.594 1 89.94 79 GLY B O 1
ATOM 2554 N N . THR B 1 80 ? 21.031 -0.579 -0.317 1 88.94 80 THR B N 1
ATOM 2555 C CA . THR B 1 80 ? 21.484 -0.689 -1.697 1 88.94 80 THR B CA 1
ATOM 2556 C C . THR B 1 80 ? 22.141 -2.047 -1.941 1 88.94 80 THR B C 1
ATOM 2558 O O . THR B 1 80 ? 21.938 -2.66 -2.99 1 88.94 80 THR B O 1
ATOM 2561 N N . THR B 1 81 ? 22.828 -2.441 -0.974 1 91.88 81 THR B N 1
ATOM 2562 C CA . THR B 1 81 ? 23.5 -3.73 -1.102 1 91.88 81 THR B CA 1
ATOM 2563 C C . THR B 1 81 ? 22.484 -4.867 -1.132 1 91.88 81 THR B C 1
ATOM 2565 O O . THR B 1 81 ? 22.484 -5.68 -2.059 1 91.88 81 THR B O 1
ATOM 2568 N N . ILE B 1 82 ? 21.594 -4.828 -0.229 1 93.62 82 ILE B N 1
ATOM 2569 C CA . ILE B 1 82 ? 20.609 -5.902 -0.078 1 93.62 82 ILE B CA 1
ATOM 2570 C C . ILE B 1 82 ? 19.578 -5.816 -1.188 1 93.62 82 ILE B C 1
ATOM 2572 O O . ILE B 1 82 ? 19.125 -6.84 -1.704 1 93.62 82 ILE B O 1
ATOM 2576 N N . GLY B 1 83 ? 19.281 -4.656 -1.512 1 92.38 83 GLY B N 1
ATOM 2577 C CA . GLY B 1 83 ? 18.156 -4.457 -2.42 1 92.38 83 GLY B CA 1
ATOM 2578 C C . GLY B 1 83 ? 18.578 -4.422 -3.879 1 92.38 83 GLY B C 1
ATOM 2579 O O . GLY B 1 83 ? 17.766 -4.723 -4.762 1 92.38 83 GLY B O 1
ATOM 2580 N N . LEU B 1 84 ? 19.797 -4.125 -4.133 1 90.5 84 LEU B N 1
ATOM 2581 C CA . LEU B 1 84 ? 20.188 -3.938 -5.527 1 90.5 84 LEU B CA 1
ATOM 2582 C C . LEU B 1 84 ? 21.359 -4.844 -5.895 1 90.5 84 LEU B C 1
ATOM 2584 O O . LEU B 1 84 ? 21.219 -5.734 -6.738 1 90.5 84 LEU B O 1
ATOM 2588 N N . PHE B 1 85 ? 22.438 -4.824 -5.219 1 90.94 85 PHE B N 1
ATOM 2589 C CA . PHE B 1 85 ? 23.656 -5.5 -5.633 1 90.94 85 PHE B CA 1
ATOM 2590 C C . PHE B 1 85 ? 23.531 -7.008 -5.461 1 90.94 85 PHE B C 1
ATOM 2592 O O . PHE B 1 85 ? 23.906 -7.773 -6.352 1 90.94 85 PHE B O 1
ATOM 2599 N N . LEU B 1 86 ? 23.062 -7.383 -4.352 1 93.12 86 LEU B N 1
ATOM 2600 C CA . LEU B 1 86 ? 22.969 -8.812 -4.105 1 93.12 86 LEU B CA 1
ATOM 2601 C C . LEU B 1 86 ? 21.953 -9.461 -5.047 1 93.12 86 LEU B C 1
ATOM 2603 O O . LEU B 1 86 ? 22.25 -10.492 -5.66 1 93.12 86 LEU B O 1
ATOM 2607 N N . PRO B 1 87 ? 20.797 -8.898 -5.172 1 92.94 87 PRO B N 1
ATOM 2608 C CA . PRO B 1 87 ? 19.859 -9.477 -6.148 1 92.94 87 PRO B CA 1
ATOM 2609 C C . PRO B 1 87 ? 20.422 -9.461 -7.57 1 92.94 87 PRO B C 1
ATOM 2611 O O . PRO B 1 87 ? 20.172 -10.383 -8.352 1 92.94 87 PRO B O 1
ATOM 2614 N N . LEU B 1 88 ? 21.156 -8.445 -7.887 1 90.31 88 LEU B N 1
ATOM 2615 C CA . LEU B 1 88 ? 21.797 -8.406 -9.195 1 90.31 88 LEU B CA 1
ATOM 2616 C C . LEU B 1 88 ? 22.797 -9.547 -9.352 1 90.31 88 LEU B C 1
ATOM 2618 O O . LEU B 1 88 ? 22.844 -10.203 -10.391 1 90.31 88 LEU B O 1
ATOM 2622 N N . ALA B 1 89 ? 23.547 -9.789 -8.367 1 90.88 89 ALA B N 1
ATOM 2623 C CA . ALA B 1 89 ? 24.484 -10.906 -8.367 1 90.88 89 ALA B CA 1
ATOM 2624 C C . ALA B 1 89 ? 23.75 -12.234 -8.484 1 90.88 89 ALA B C 1
ATOM 2626 O O . ALA B 1 89 ? 24.219 -13.148 -9.164 1 90.88 89 ALA B O 1
ATOM 2627 N N . TYR B 1 90 ? 22.641 -12.273 -7.828 1 91.69 90 TYR B N 1
ATOM 2628 C CA . TYR B 1 90 ? 21.844 -13.492 -7.863 1 91.69 90 TYR B CA 1
ATOM 2629 C C . TYR B 1 90 ? 21.312 -13.75 -9.273 1 91.69 90 TYR B C 1
ATOM 2631 O O . TYR B 1 90 ? 21.359 -14.883 -9.758 1 91.69 90 TYR B O 1
ATOM 2639 N N . VAL B 1 91 ? 20.859 -12.773 -9.938 1 89.19 91 VAL B N 1
ATOM 2640 C CA . VAL B 1 91 ? 20.312 -12.914 -11.289 1 89.19 91 VAL B CA 1
ATOM 2641 C C . VAL B 1 91 ? 21.438 -13.227 -12.266 1 89.19 91 VAL B C 1
ATOM 2643 O O . VAL B 1 91 ? 21.312 -14.125 -13.102 1 89.19 91 VAL B O 1
ATOM 2646 N N . LEU B 1 92 ? 22.562 -12.523 -12.148 1 87.12 92 LEU B N 1
ATOM 2647 C CA . LEU B 1 92 ? 23.703 -12.766 -13.031 1 87.12 92 LEU B CA 1
ATOM 2648 C C . LEU B 1 92 ? 24.281 -14.164 -12.812 1 87.12 92 LEU B C 1
ATOM 2650 O O . LEU B 1 92 ? 24.656 -14.844 -13.766 1 87.12 92 LEU B O 1
ATOM 2654 N N . GLY B 1 93 ? 24.375 -14.539 -11.586 1 87.06 93 GLY B N 1
ATOM 2655 C CA . GLY B 1 93 ? 24.812 -15.891 -11.281 1 87.06 93 GLY B CA 1
ATOM 2656 C C . GLY B 1 93 ? 23.859 -16.953 -11.797 1 87.06 93 GLY B C 1
ATOM 2657 O O . GLY B 1 93 ? 24.297 -18.031 -12.211 1 87.06 93 GLY B O 1
ATOM 2658 N N . GLY B 1 94 ? 22.625 -16.625 -11.617 1 87.06 94 GLY B N 1
ATOM 2659 C CA . GLY B 1 94 ? 21.641 -17.531 -12.172 1 87.06 94 GLY B CA 1
ATOM 2660 C C . GLY B 1 94 ? 21.766 -17.719 -13.672 1 87.06 94 GLY B C 1
ATOM 2661 O O . GLY B 1 94 ? 21.641 -18.828 -14.188 1 87.06 94 GLY B O 1
ATOM 2662 N N . PHE B 1 95 ? 22.016 -16.688 -14.344 1 83.88 95 PHE B N 1
ATOM 2663 C CA . PHE B 1 95 ? 22.25 -16.75 -15.781 1 83.88 95 PHE B CA 1
ATOM 2664 C C . PHE B 1 95 ? 23.453 -17.625 -16.094 1 83.88 95 PHE B C 1
ATOM 2666 O O . PHE B 1 95 ? 23.406 -18.469 -17 1 83.88 95 PHE B O 1
ATOM 2673 N N . ALA B 1 96 ? 24.453 -17.516 -15.305 1 85.19 96 ALA B N 1
ATOM 2674 C CA . ALA B 1 96 ? 25.688 -18.266 -15.516 1 85.19 96 ALA B CA 1
ATOM 2675 C C . ALA B 1 96 ? 25.5 -19.75 -15.219 1 85.19 96 ALA B C 1
ATOM 2677 O O . ALA B 1 96 ? 26.141 -20.609 -15.844 1 85.19 96 ALA B O 1
ATOM 2678 N N . ARG B 1 97 ? 24.594 -20 -14.375 1 83.69 97 ARG B N 1
ATOM 2679 C CA . ARG B 1 97 ? 24.359 -21.391 -13.953 1 83.69 97 ARG B CA 1
ATOM 2680 C C . ARG B 1 97 ? 23.156 -21.984 -14.68 1 83.69 97 ARG B C 1
ATOM 2682 O O . ARG B 1 97 ? 22.766 -23.125 -14.414 1 83.69 97 ARG B O 1
ATOM 2689 N N . ALA B 1 98 ? 22.469 -21.156 -15.555 1 83.31 98 ALA B N 1
ATOM 2690 C CA . ALA B 1 98 ? 21.281 -21.578 -16.297 1 83.31 98 ALA B CA 1
ATOM 2691 C C . ALA B 1 98 ? 20.125 -21.906 -15.359 1 83.31 98 ALA B C 1
ATOM 2693 O O . ALA B 1 98 ? 19.391 -22.875 -15.578 1 83.31 98 ALA B O 1
ATOM 2694 N N . ASP B 1 99 ? 20.188 -21.344 -14.242 1 83.81 99 ASP B N 1
ATOM 2695 C CA . ASP B 1 99 ? 19.094 -21.453 -13.297 1 83.81 99 ASP B CA 1
ATOM 2696 C C . ASP B 1 99 ? 17.984 -20.453 -13.641 1 83.81 99 ASP B C 1
ATOM 2698 O O . ASP B 1 99 ? 17.922 -19.359 -13.07 1 83.81 99 ASP B O 1
ATOM 2702 N N . ASP B 1 100 ? 17.078 -20.797 -14.422 1 82.5 100 ASP B N 1
ATOM 2703 C CA . ASP B 1 100 ? 16.016 -19.938 -14.922 1 82.5 100 ASP B CA 1
ATOM 2704 C C . ASP B 1 100 ? 15.055 -19.547 -13.797 1 82.5 100 ASP B C 1
ATOM 2706 O O . ASP B 1 100 ? 14.484 -18.453 -13.805 1 82.5 100 ASP B O 1
ATOM 2710 N N . HIS B 1 101 ? 14.992 -20.438 -12.906 1 82.44 101 HIS B N 1
ATOM 2711 C CA . HIS B 1 101 ? 14.062 -20.172 -11.812 1 82.44 101 HIS B CA 1
ATOM 2712 C C . HIS B 1 101 ? 14.547 -19.016 -10.945 1 82.44 101 HIS B C 1
ATOM 2714 O O . HIS B 1 101 ? 13.758 -18.141 -10.578 1 82.44 101 HIS B O 1
ATOM 2720 N N . ALA B 1 102 ? 15.805 -19.062 -10.695 1 81.81 102 ALA B N 1
ATOM 2721 C CA . ALA B 1 102 ? 16.406 -17.984 -9.898 1 81.81 102 ALA B CA 1
ATOM 2722 C C . ALA B 1 102 ? 16.25 -16.641 -10.602 1 81.81 102 ALA B C 1
ATOM 2724 O O . ALA B 1 102 ? 15.891 -15.641 -9.969 1 81.81 102 ALA B O 1
ATOM 2725 N N . VAL B 1 103 ? 16.453 -16.594 -11.836 1 85.69 103 VAL B N 1
ATOM 2726 C CA . VAL B 1 103 ? 16.391 -15.367 -12.633 1 85.69 103 VAL B CA 1
ATOM 2727 C C . VAL B 1 103 ? 14.953 -14.852 -12.695 1 85.69 103 VAL B C 1
ATOM 2729 O O . VAL B 1 103 ? 14.695 -13.672 -12.461 1 85.69 103 VAL B O 1
ATOM 2732 N N . ARG B 1 104 ? 14.086 -15.68 -12.852 1 88.44 104 ARG B N 1
ATOM 2733 C CA . ARG B 1 104 ? 12.68 -15.305 -13.016 1 88.44 104 ARG B CA 1
ATOM 2734 C C . ARG B 1 104 ? 12.094 -14.789 -11.703 1 88.44 104 ARG B C 1
ATOM 2736 O O . ARG B 1 104 ? 11.258 -13.883 -11.711 1 88.44 104 ARG B O 1
ATOM 2743 N N . SER B 1 105 ? 12.602 -15.234 -10.641 1 89.25 105 SER B N 1
ATOM 2744 C CA . SER B 1 105 ? 11.992 -14.914 -9.352 1 89.25 105 SER B CA 1
ATOM 2745 C C . SER B 1 105 ? 12.461 -13.547 -8.844 1 89.25 105 SER B C 1
ATOM 2747 O O . SER B 1 105 ? 11.695 -12.82 -8.211 1 89.25 105 SER B O 1
ATOM 2749 N N . ALA B 1 106 ? 13.633 -13.188 -9.172 1 92.25 106 ALA B N 1
ATOM 2750 C CA . ALA B 1 106 ? 14.211 -11.977 -8.594 1 92.25 106 ALA B CA 1
ATOM 2751 C C . ALA B 1 106 ? 14.078 -10.797 -9.547 1 92.25 106 ALA B C 1
ATOM 2753 O O . ALA B 1 106 ? 14.18 -9.641 -9.125 1 92.25 106 ALA B O 1
ATOM 2754 N N . THR B 1 107 ? 13.828 -11.008 -10.781 1 92.56 107 THR B N 1
ATOM 2755 C CA . THR B 1 107 ? 13.859 -9.984 -11.828 1 92.56 107 THR B CA 1
ATOM 2756 C C . THR B 1 107 ? 12.773 -8.938 -11.602 1 92.56 107 THR B C 1
ATOM 2758 O O . THR B 1 107 ? 13.016 -7.738 -11.727 1 92.56 107 THR B O 1
ATOM 2761 N N . PRO B 1 108 ? 11.578 -9.352 -11.219 1 93.81 108 PRO B N 1
ATOM 2762 C CA . PRO B 1 108 ? 10.547 -8.344 -11.008 1 93.81 108 PRO B CA 1
ATOM 2763 C C . PRO B 1 108 ? 10.906 -7.348 -9.906 1 93.81 108 PRO B C 1
ATOM 2765 O O . PRO B 1 108 ? 10.594 -6.16 -10.016 1 93.81 108 PRO B O 1
ATOM 2768 N N . HIS B 1 109 ? 11.492 -7.859 -8.891 1 94.5 109 HIS B N 1
ATOM 2769 C CA . HIS B 1 109 ? 11.938 -6.984 -7.812 1 94.5 109 HIS B CA 1
ATOM 2770 C C . HIS B 1 109 ? 12.93 -5.941 -8.32 1 94.5 109 HIS B C 1
ATOM 2772 O O . HIS B 1 109 ? 12.789 -4.754 -8.031 1 94.5 109 HIS B O 1
ATOM 2778 N N . LEU B 1 110 ? 13.922 -6.355 -9.086 1 94 110 LEU B N 1
ATOM 2779 C CA . LEU B 1 110 ? 14.945 -5.465 -9.625 1 94 110 LEU B CA 1
ATOM 2780 C C . LEU B 1 110 ? 14.336 -4.469 -10.609 1 94 110 LEU B C 1
ATOM 2782 O O . LEU B 1 110 ? 14.727 -3.301 -10.641 1 94 110 LEU B O 1
ATOM 2786 N N . PHE B 1 111 ? 13.445 -4.945 -11.367 1 95.12 111 PHE B N 1
ATOM 2787 C CA . PHE B 1 111 ? 12.766 -4.086 -12.336 1 95.12 111 PHE B CA 1
ATOM 2788 C C . PHE B 1 111 ? 12.039 -2.947 -11.633 1 95.12 111 PHE B C 1
ATOM 2790 O O . PHE B 1 111 ? 12.227 -1.778 -11.977 1 95.12 111 PHE B O 1
ATOM 2797 N N . LEU B 1 112 ? 11.258 -3.256 -10.609 1 96 112 LEU B N 1
ATOM 2798 C CA . LEU B 1 112 ? 10.484 -2.248 -9.898 1 96 112 LEU B CA 1
ATOM 2799 C C . LEU B 1 112 ? 11.398 -1.296 -9.133 1 96 112 LEU B C 1
ATOM 2801 O O . LEU B 1 112 ? 11.109 -0.1 -9.031 1 96 112 LEU B O 1
ATOM 2805 N N . LEU B 1 113 ? 12.445 -1.886 -8.578 1 94.38 113 LEU B N 1
ATOM 2806 C CA . LEU B 1 113 ? 13.406 -1.035 -7.883 1 94.38 113 LEU B CA 1
ATOM 2807 C C . LEU B 1 113 ? 14.047 -0.039 -8.844 1 94.38 113 LEU B C 1
ATOM 2809 O O . LEU B 1 113 ? 14.211 1.136 -8.508 1 94.38 113 LEU B O 1
ATOM 2813 N N . SER B 1 114 ? 14.383 -0.493 -9.992 1 92.94 114 SER B N 1
ATOM 2814 C CA . SER B 1 114 ? 14.969 0.379 -11 1 92.94 114 SER B CA 1
ATOM 2815 C C . SER B 1 114 ? 14 1.484 -11.406 1 92.94 114 SER B C 1
ATOM 2817 O O . SER B 1 114 ? 14.391 2.646 -11.531 1 92.94 114 SER B O 1
ATOM 2819 N N . CYS B 1 115 ? 12.773 1.131 -11.586 1 93.94 115 CYS B N 1
ATOM 2820 C CA . CYS B 1 115 ? 11.758 2.121 -11.93 1 93.94 115 CYS B CA 1
ATOM 2821 C C . CYS B 1 115 ? 11.594 3.141 -10.812 1 93.94 115 CYS B C 1
ATOM 2823 O O . CYS B 1 115 ? 11.406 4.332 -11.07 1 93.94 115 CYS B O 1
ATOM 2825 N N . GLN B 1 116 ? 11.664 2.615 -9.641 1 93.44 116 GLN B N 1
ATOM 2826 C CA . GLN B 1 116 ? 11.555 3.504 -8.484 1 93.44 116 GLN B CA 1
ATOM 2827 C C . GLN B 1 116 ? 12.703 4.508 -8.453 1 93.44 116 GLN B C 1
ATOM 2829 O O . GLN B 1 116 ? 12.477 5.707 -8.273 1 93.44 116 GLN B O 1
ATOM 2834 N N . ILE B 1 117 ? 13.883 4.066 -8.586 1 91 117 ILE B N 1
ATOM 2835 C CA . ILE B 1 117 ? 15.07 4.918 -8.562 1 91 117 ILE B CA 1
ATOM 2836 C C . ILE B 1 117 ? 14.961 5.973 -9.664 1 91 117 ILE B C 1
ATOM 2838 O O . ILE B 1 117 ? 15.219 7.152 -9.422 1 91 117 ILE B O 1
ATOM 2842 N N . LEU B 1 118 ? 14.57 5.523 -10.805 1 90.31 118 LEU B N 1
ATOM 2843 C CA . LEU B 1 118 ? 14.445 6.449 -11.922 1 90.31 118 LEU B CA 1
ATOM 2844 C C . LEU B 1 118 ? 13.398 7.516 -11.625 1 90.31 118 LEU B C 1
ATOM 2846 O O . LEU B 1 118 ? 13.648 8.711 -11.82 1 90.31 118 LEU B O 1
ATOM 2850 N N . THR B 1 119 ? 12.258 7.082 -11.148 1 91 119 THR B N 1
ATOM 2851 C CA . THR B 1 119 ? 11.172 8.008 -10.859 1 91 119 THR B CA 1
ATOM 2852 C C . THR B 1 119 ? 11.57 8.992 -9.766 1 91 119 THR B C 1
ATOM 2854 O O . THR B 1 119 ? 11.328 10.195 -9.883 1 91 119 THR B O 1
ATOM 2857 N N . GLU B 1 120 ? 12.172 8.484 -8.742 1 88 120 GLU B N 1
ATOM 2858 C CA . GLU B 1 120 ? 12.609 9.344 -7.645 1 88 120 GLU B CA 1
ATOM 2859 C C . GLU B 1 120 ? 13.641 10.359 -8.117 1 88 120 GLU B C 1
ATOM 2861 O O . GLU B 1 120 ? 13.617 11.523 -7.699 1 88 120 GLU B O 1
ATOM 2866 N N . ASN B 1 121 ? 14.5 9.945 -8.961 1 85.19 121 ASN B N 1
ATOM 2867 C CA . ASN B 1 121 ? 15.523 10.844 -9.477 1 85.19 121 ASN B CA 1
ATOM 2868 C C . ASN B 1 121 ? 14.93 11.914 -10.383 1 85.19 121 ASN B C 1
ATOM 2870 O O . ASN B 1 121 ? 15.32 13.078 -10.32 1 85.19 121 ASN B O 1
ATOM 2874 N N . VAL B 1 122 ? 14.047 11.539 -11.172 1 83.69 122 VAL B N 1
ATOM 2875 C CA . VAL B 1 122 ? 13.398 12.477 -12.078 1 83.69 122 VAL B CA 1
ATOM 2876 C C . VAL B 1 122 ? 12.609 13.508 -11.273 1 83.69 122 VAL B C 1
ATOM 2878 O O . VAL B 1 122 ? 12.688 14.711 -11.555 1 83.69 122 VAL B O 1
ATOM 2881 N N . ILE B 1 123 ? 11.953 13.117 -10.258 1 84.38 123 ILE B N 1
ATOM 2882 C CA . ILE B 1 123 ? 11.117 13.992 -9.445 1 84.38 123 ILE B CA 1
ATOM 2883 C C . ILE B 1 123 ? 12 14.922 -8.609 1 84.38 123 ILE B C 1
ATOM 2885 O O . ILE B 1 123 ? 11.68 16.094 -8.438 1 84.38 123 ILE B O 1
ATOM 2889 N N . SER B 1 124 ? 13 14.352 -8.109 1 77.44 124 SER B N 1
ATOM 2890 C CA . SER B 1 124 ? 13.922 15.164 -7.312 1 77.44 124 SER B CA 1
ATOM 2891 C C . SER B 1 124 ? 14.648 16.188 -8.18 1 77.44 124 SER B C 1
ATOM 2893 O O . SER B 1 124 ? 14.969 17.281 -7.719 1 77.44 124 SER B O 1
ATOM 2895 N N . GLY B 1 125 ? 14.914 15.836 -9.367 1 74.31 125 GLY B N 1
ATOM 2896 C CA . GLY B 1 125 ? 15.633 16.719 -10.281 1 74.31 125 GLY B CA 1
ATOM 2897 C C . GLY B 1 125 ? 14.781 17.844 -10.82 1 74.31 125 GLY B C 1
ATOM 2898 O O . GLY B 1 125 ? 15.289 18.938 -11.102 1 74.31 125 GLY B O 1
ATOM 2899 N N . LEU B 1 126 ? 13.445 17.688 -10.922 1 73 126 LEU B N 1
ATOM 2900 C CA . LEU B 1 126 ? 12.586 18.688 -11.539 1 73 126 LEU B CA 1
ATOM 2901 C C . LEU B 1 126 ? 12.016 19.641 -10.5 1 73 126 LEU B C 1
ATOM 2903 O O . LEU B 1 126 ? 11.531 20.719 -10.836 1 73 126 LEU B O 1
ATOM 2907 N N . SER B 1 127 ? 12.227 19.562 -9.312 1 64.94 127 SER B N 1
ATOM 2908 C CA . SER B 1 127 ? 11.758 20.406 -8.219 1 64.94 127 SER B CA 1
ATOM 2909 C C . SER B 1 127 ? 10.305 20.812 -8.422 1 64.94 127 SER B C 1
ATOM 2911 O O . SER B 1 127 ? 9.867 21.844 -7.895 1 64.94 127 SER B O 1
ATOM 2913 N N . LEU B 1 128 ? 9.609 20.047 -9.242 1 68.94 128 LEU B N 1
ATOM 2914 C CA . LEU B 1 128 ? 8.242 20.422 -9.594 1 68.94 128 LEU B CA 1
ATOM 2915 C C . LEU B 1 128 ? 7.242 19.703 -8.695 1 68.94 128 LEU B C 1
ATOM 2917 O O . LEU B 1 128 ? 6.051 20.016 -8.719 1 68.94 128 LEU B O 1
ATOM 2921 N N . PHE B 1 129 ? 7.758 19.031 -7.77 1 83.25 129 PHE B N 1
ATOM 2922 C CA . PHE B 1 129 ? 6.809 18.188 -7.047 1 83.25 129 PHE B CA 1
ATOM 2923 C C . PHE B 1 129 ? 6.812 18.531 -5.562 1 83.25 129 PHE B C 1
ATOM 2925 O O . PHE B 1 129 ? 7.867 18.812 -4.984 1 83.25 129 PHE B O 1
ATOM 2932 N N . SER B 1 130 ? 5.738 18.531 -5 1 84.75 130 SER B N 1
ATOM 2933 C CA . SER B 1 130 ? 5.539 18.828 -3.584 1 84.75 130 SER B CA 1
ATOM 2934 C C . SER B 1 130 ? 6.086 17.703 -2.703 1 84.75 130 SER B C 1
ATOM 2936 O O . SER B 1 130 ? 6.27 16.578 -3.168 1 84.75 130 SER B O 1
ATOM 2938 N N . PRO B 1 131 ? 6.441 18.031 -1.528 1 85.31 131 PRO B N 1
ATOM 2939 C CA . PRO B 1 131 ? 7.008 17.047 -0.61 1 85.31 131 PRO B CA 1
ATOM 2940 C C . PRO B 1 131 ? 6.113 15.82 -0.441 1 85.31 131 PRO B C 1
ATOM 2942 O O . PRO B 1 131 ? 6.602 14.688 -0.462 1 85.31 131 PRO B O 1
ATOM 2945 N N . PRO B 1 132 ? 4.824 16 -0.309 1 88.69 132 PRO B N 1
ATOM 2946 C CA . PRO B 1 132 ? 3.98 14.812 -0.173 1 88.69 132 PRO B CA 1
ATOM 2947 C C . PRO B 1 132 ? 4.039 13.906 -1.399 1 88.69 132 PRO B C 1
ATOM 2949 O O . PRO B 1 132 ? 4.035 12.68 -1.266 1 88.69 132 PRO B O 1
ATOM 2952 N N . VAL B 1 133 ? 4.094 14.523 -2.549 1 89.31 133 VAL B N 1
ATOM 2953 C CA . VAL B 1 133 ? 4.148 13.734 -3.775 1 89.31 133 VAL B CA 1
ATOM 2954 C C . VAL B 1 133 ? 5.465 12.961 -3.838 1 89.31 133 VAL B C 1
ATOM 2956 O O . VAL B 1 133 ? 5.496 11.812 -4.27 1 89.31 133 VAL B O 1
ATOM 2959 N N . ARG B 1 134 ? 6.488 13.531 -3.357 1 88.81 134 ARG B N 1
ATOM 2960 C CA . ARG B 1 134 ? 7.809 12.906 -3.381 1 88.81 134 ARG B CA 1
ATOM 2961 C C . ARG B 1 134 ? 7.855 11.688 -2.473 1 88.81 134 ARG B C 1
ATOM 2963 O O . ARG B 1 134 ? 8.5 10.688 -2.803 1 88.81 134 ARG B O 1
ATOM 2970 N N . VAL B 1 135 ? 7.211 11.773 -1.38 1 91 135 VAL B N 1
ATOM 2971 C CA . VAL B 1 135 ? 7.25 10.664 -0.435 1 91 135 VAL B CA 1
ATOM 2972 C C . VAL B 1 135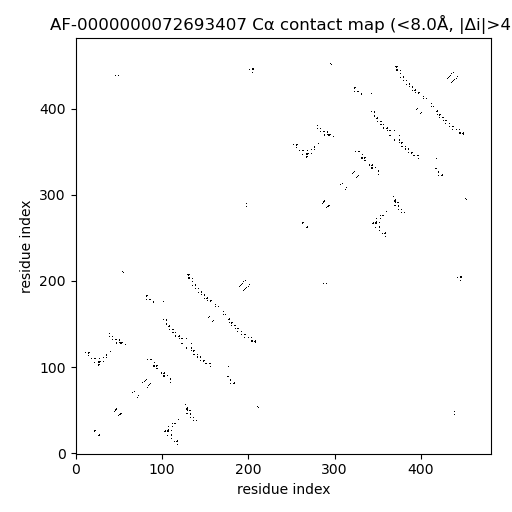 ? 6.297 9.555 -0.895 1 91 135 VAL B C 1
ATOM 2974 O O . VAL B 1 135 ? 6.516 8.383 -0.603 1 91 135 VAL B O 1
ATOM 2977 N N . LEU B 1 136 ? 5.293 9.891 -1.668 1 93.19 136 LEU B N 1
ATOM 2978 C CA . LEU B 1 136 ? 4.32 8.906 -2.117 1 93.19 136 LEU B CA 1
ATOM 2979 C C . LEU B 1 136 ? 4.934 7.969 -3.152 1 93.19 136 LEU B C 1
ATOM 2981 O O . LEU B 1 136 ? 4.512 6.816 -3.281 1 93.19 136 LEU B O 1
ATOM 2985 N N . VAL B 1 137 ? 5.957 8.438 -3.848 1 93.31 137 VAL B N 1
ATOM 2986 C CA . VAL B 1 137 ? 6.59 7.621 -4.879 1 93.31 137 VAL B CA 1
ATOM 2987 C C . VAL B 1 137 ? 7.254 6.406 -4.242 1 93.31 137 VAL B C 1
ATOM 2989 O O . VAL B 1 137 ? 6.906 5.266 -4.555 1 93.31 137 VAL B O 1
ATOM 2992 N N . PRO B 1 138 ? 8.203 6.629 -3.324 1 92.94 138 PRO B N 1
ATOM 2993 C CA . PRO B 1 138 ? 8.781 5.441 -2.693 1 92.94 138 PRO B CA 1
ATOM 2994 C C . PRO B 1 138 ? 7.758 4.637 -1.897 1 92.94 138 PRO B C 1
ATOM 2996 O O . PRO B 1 138 ? 7.875 3.414 -1.789 1 92.94 138 PRO B O 1
ATOM 2999 N N . LEU B 1 139 ? 6.758 5.258 -1.414 1 95 139 LEU B N 1
ATOM 3000 C CA . LEU B 1 139 ? 5.719 4.547 -0.678 1 95 139 LEU B CA 1
ATOM 3001 C C . LEU B 1 139 ? 4.977 3.574 -1.588 1 95 139 LEU B C 1
ATOM 3003 O O . LEU B 1 139 ? 4.848 2.391 -1.266 1 95 139 LEU B O 1
ATOM 3007 N N . LEU B 1 140 ? 4.512 4.027 -2.703 1 95.56 140 LEU B N 1
ATOM 3008 C CA . LEU B 1 140 ? 3.77 3.203 -3.648 1 95.56 140 LEU B CA 1
ATOM 3009 C C . LEU B 1 140 ? 4.637 2.064 -4.176 1 95.56 140 LEU B C 1
ATOM 3011 O O . LEU B 1 140 ? 4.199 0.913 -4.215 1 95.56 140 LEU B O 1
ATOM 3015 N N . TYR B 1 141 ? 5.836 2.352 -4.543 1 95.62 141 TYR B N 1
ATOM 3016 C CA . TYR B 1 141 ? 6.727 1.334 -5.09 1 95.62 141 TYR B CA 1
ATOM 3017 C C . TYR B 1 141 ? 7.098 0.303 -4.031 1 95.62 141 TYR B C 1
ATOM 3019 O O . TYR B 1 141 ? 7.172 -0.893 -4.32 1 95.62 141 TYR B O 1
ATOM 3027 N N . THR B 1 142 ? 7.379 0.775 -2.811 1 95.38 142 THR B N 1
ATOM 3028 C CA . THR B 1 142 ? 7.754 -0.152 -1.749 1 95.38 142 THR B CA 1
ATOM 3029 C C . THR B 1 142 ? 6.602 -1.094 -1.418 1 95.38 142 THR B C 1
ATOM 3031 O O . THR B 1 142 ? 6.812 -2.285 -1.186 1 95.38 142 THR B O 1
ATOM 3034 N N . VAL B 1 143 ? 5.445 -0.572 -1.452 1 94.75 143 VAL B N 1
ATOM 3035 C CA . VAL B 1 143 ? 4.277 -1.404 -1.19 1 94.75 143 VAL B CA 1
ATOM 3036 C C . VAL B 1 143 ? 4.168 -2.492 -2.256 1 94.75 143 VAL B C 1
ATOM 3038 O O . VAL B 1 143 ? 4.031 -3.674 -1.933 1 94.75 143 VAL B O 1
ATOM 3041 N N . ARG B 1 144 ? 4.238 -2.133 -3.459 1 95.31 144 ARG B N 1
ATOM 3042 C CA . ARG B 1 144 ? 4.168 -3.115 -4.535 1 95.31 144 ARG B CA 1
ATOM 3043 C C . ARG B 1 144 ? 5.309 -4.121 -4.438 1 95.31 144 ARG B C 1
ATOM 3045 O O . ARG B 1 144 ? 5.102 -5.324 -4.613 1 95.31 144 ARG B O 1
ATOM 3052 N N . ARG B 1 145 ? 6.434 -3.584 -4.129 1 95.62 145 ARG B N 1
ATOM 3053 C CA . ARG B 1 145 ? 7.621 -4.43 -4.094 1 95.62 145 ARG B CA 1
ATOM 3054 C C . ARG B 1 145 ? 7.543 -5.441 -2.953 1 95.62 145 ARG B C 1
ATOM 3056 O O . ARG B 1 145 ? 8.023 -6.57 -3.082 1 95.62 145 ARG B O 1
ATOM 3063 N N . ILE B 1 146 ? 7 -5.121 -1.875 1 95.38 146 ILE B N 1
ATOM 3064 C CA . ILE B 1 146 ? 6.867 -6.051 -0.759 1 95.38 146 ILE B CA 1
ATOM 3065 C C . ILE B 1 146 ? 6.074 -7.277 -1.202 1 95.38 146 ILE B C 1
ATOM 3067 O O . ILE B 1 146 ? 6.438 -8.414 -0.873 1 95.38 146 ILE B O 1
ATOM 3071 N N . PHE B 1 147 ? 5.09 -7.09 -1.985 1 93.06 147 PHE B N 1
ATOM 3072 C CA . PHE B 1 147 ? 4.289 -8.219 -2.443 1 93.06 147 PHE B CA 1
ATOM 3073 C C . PHE B 1 147 ? 5.051 -9.039 -3.479 1 93.06 147 PHE B C 1
ATOM 3075 O O . PHE B 1 147 ? 4.922 -10.266 -3.523 1 93.06 147 PHE B O 1
ATOM 3082 N N . VAL B 1 148 ? 5.805 -8.359 -4.273 1 94.19 148 VAL B N 1
ATOM 3083 C CA . VAL B 1 148 ? 6.641 -9.055 -5.246 1 94.19 148 VAL B CA 1
ATOM 3084 C C . VAL B 1 148 ? 7.699 -9.883 -4.52 1 94.19 148 VAL B C 1
ATOM 3086 O O . VAL B 1 148 ? 8 -11.008 -4.922 1 94.19 148 VAL B O 1
ATOM 3089 N N . ILE B 1 149 ? 8.227 -9.367 -3.447 1 95.88 149 ILE B N 1
ATOM 3090 C CA . ILE B 1 149 ? 9.234 -10.055 -2.652 1 95.88 149 ILE B CA 1
ATOM 3091 C C . ILE B 1 149 ? 8.609 -11.273 -1.971 1 95.88 149 ILE B C 1
ATOM 3093 O O . ILE B 1 149 ? 9.25 -12.32 -1.856 1 95.88 149 ILE B O 1
ATOM 3097 N N . ILE B 1 150 ? 7.414 -11.117 -1.549 1 93.12 150 ILE B N 1
ATOM 3098 C CA . ILE B 1 150 ? 6.715 -12.242 -0.934 1 93.12 150 ILE B CA 1
ATOM 3099 C C . ILE B 1 150 ? 6.535 -13.359 -1.957 1 93.12 150 ILE B C 1
ATOM 3101 O O . ILE B 1 150 ? 6.727 -14.531 -1.641 1 93.12 150 ILE B O 1
ATOM 3105 N N . ASP B 1 151 ? 6.141 -12.977 -3.152 1 90.88 151 ASP B N 1
ATOM 3106 C CA . ASP B 1 151 ? 6.051 -13.969 -4.219 1 90.88 151 ASP B CA 1
ATOM 3107 C C . ASP B 1 151 ? 7.398 -14.641 -4.457 1 90.88 151 ASP B C 1
ATOM 3109 O O . ASP B 1 151 ? 7.469 -15.859 -4.641 1 90.88 151 ASP B O 1
ATOM 3113 N N . TRP B 1 152 ? 8.453 -13.805 -4.5 1 93.75 152 TRP B N 1
ATOM 3114 C CA . TRP B 1 152 ? 9.82 -14.297 -4.641 1 93.75 152 TRP B CA 1
ATOM 3115 C C . TRP B 1 152 ? 10.156 -15.281 -3.527 1 93.75 152 TRP B C 1
ATOM 3117 O O . TRP B 1 152 ? 10.672 -16.375 -3.793 1 93.75 152 TRP B O 1
ATOM 3127 N N . LEU B 1 153 ? 9.805 -14.969 -2.342 1 92.69 153 LEU B N 1
ATOM 3128 C CA . LEU B 1 153 ? 10.039 -15.797 -1.169 1 92.69 153 LEU B CA 1
ATOM 3129 C C . LEU B 1 153 ? 9.297 -17.125 -1.281 1 92.69 153 LEU B C 1
ATOM 3131 O O . LEU B 1 153 ? 9.875 -18.188 -1.058 1 92.69 153 LEU B O 1
ATOM 3135 N N . ASN B 1 154 ? 8.078 -17.062 -1.673 1 89.19 154 ASN B N 1
ATOM 3136 C CA . ASN B 1 154 ? 7.281 -18.266 -1.82 1 89.19 154 ASN B CA 1
ATOM 3137 C C . ASN B 1 154 ? 7.836 -19.188 -2.916 1 89.19 154 ASN B C 1
ATOM 3139 O O . ASN B 1 154 ? 7.871 -20.406 -2.756 1 89.19 154 ASN B O 1
ATOM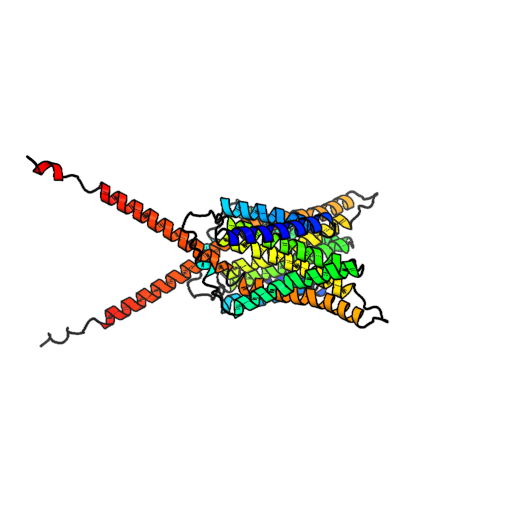 3143 N N . ASP B 1 155 ? 8.219 -18.609 -3.926 1 88.25 155 ASP B N 1
ATOM 3144 C CA . ASP B 1 155 ? 8.742 -19.375 -5.055 1 88.25 155 ASP B CA 1
ATOM 3145 C C . ASP B 1 155 ? 10 -20.141 -4.668 1 88.25 155 ASP B C 1
ATOM 3147 O O . ASP B 1 155 ? 10.125 -21.328 -4.953 1 88.25 155 ASP B O 1
ATOM 3151 N N . VAL B 1 156 ? 10.906 -19.516 -3.98 1 88.5 156 VAL B N 1
ATOM 3152 C CA . VAL B 1 156 ? 12.211 -20.109 -3.686 1 88.5 156 VAL B CA 1
ATOM 3153 C C . VAL B 1 156 ? 12.078 -21.094 -2.525 1 88.5 156 VAL B C 1
ATOM 3155 O O . VAL B 1 156 ? 12.789 -22.094 -2.477 1 88.5 156 VAL B O 1
ATOM 3158 N N . TRP B 1 157 ? 11.18 -20.859 -1.687 1 85.69 157 TRP B N 1
ATOM 3159 C CA . TRP B 1 157 ? 11.062 -21.719 -0.51 1 85.69 157 TRP B CA 1
ATOM 3160 C C . TRP B 1 157 ? 10.18 -22.922 -0.805 1 85.69 157 TRP B C 1
ATOM 3162 O O . TRP B 1 157 ? 10.328 -23.969 -0.183 1 85.69 157 TRP B O 1
ATOM 3172 N N . THR B 1 158 ? 9.328 -22.875 -1.785 1 79.38 158 THR B N 1
ATOM 3173 C CA . THR B 1 158 ? 8.43 -24 -2.07 1 79.38 158 THR B CA 1
ATOM 3174 C C . THR B 1 158 ? 8.945 -24.812 -3.25 1 79.38 158 THR B C 1
ATOM 3176 O O . THR B 1 158 ? 8.781 -26.031 -3.281 1 79.38 158 THR B O 1
ATOM 3179 N N . ASN B 1 159 ? 9.461 -24.219 -4.184 1 73 159 ASN B N 1
ATOM 3180 C CA . ASN B 1 159 ? 9.719 -24.922 -5.434 1 73 159 ASN B CA 1
ATOM 3181 C C . ASN B 1 159 ? 11.18 -25.359 -5.539 1 73 159 ASN B C 1
ATOM 3183 O O . ASN B 1 159 ? 11.539 -26.141 -6.426 1 73 159 ASN B O 1
ATOM 3187 N N . GLN B 1 160 ? 11.977 -24.938 -4.676 1 69.75 160 GLN B N 1
ATOM 3188 C CA . GLN B 1 160 ? 13.375 -25.297 -4.883 1 69.75 160 GLN B CA 1
ATOM 3189 C C . GLN B 1 160 ? 13.812 -26.375 -3.896 1 69.75 160 GLN B C 1
ATOM 3191 O O . GLN B 1 160 ? 13.516 -26.297 -2.703 1 69.75 160 GLN B O 1
ATOM 3196 N N . THR B 1 161 ? 14.109 -27.531 -4.52 1 68.38 161 THR B N 1
ATOM 3197 C CA . THR B 1 161 ? 14.656 -28.594 -3.691 1 68.38 161 THR B CA 1
ATOM 3198 C C . THR B 1 161 ? 16.156 -28.766 -3.949 1 68.38 161 THR B C 1
ATOM 3200 O O . THR B 1 161 ? 16.625 -28.5 -5.051 1 68.38 161 THR B O 1
ATOM 3203 N N . LEU B 1 162 ? 16.875 -28.906 -2.812 1 66.06 162 LEU B N 1
ATOM 3204 C CA . LEU B 1 162 ? 18.312 -29.156 -2.908 1 66.06 162 LEU B CA 1
ATOM 3205 C C . LEU B 1 162 ? 18.594 -30.516 -3.535 1 66.06 162 LEU B C 1
ATOM 3207 O O . LEU B 1 162 ? 18.078 -31.531 -3.084 1 66.06 162 LEU B O 1
ATOM 3211 N N . PRO B 1 163 ? 19.219 -30.5 -4.703 1 60.91 163 PRO B N 1
ATOM 3212 C CA . PRO B 1 163 ? 19.594 -31.844 -5.137 1 60.91 163 PRO B CA 1
ATOM 3213 C C . PRO B 1 163 ? 20.594 -32.5 -4.184 1 60.91 163 PRO B C 1
ATOM 3215 O O . PRO B 1 163 ? 21.375 -31.828 -3.52 1 60.91 163 PRO B O 1
ATOM 3218 N N . PRO B 1 164 ? 20.453 -33.719 -3.764 1 58.31 164 PRO B N 1
ATOM 3219 C CA . PRO B 1 164 ? 21.266 -34.5 -2.848 1 58.31 164 PRO B CA 1
ATOM 3220 C C . PRO B 1 164 ? 22.766 -34.312 -3.082 1 58.31 164 PRO B C 1
ATOM 3222 O O . PRO B 1 164 ? 23.547 -34.406 -2.139 1 58.31 164 PRO B O 1
ATOM 3225 N N . SER B 1 165 ? 23.266 -34.5 -4.215 1 55.69 165 SER B N 1
ATOM 3226 C CA . SER B 1 165 ? 24.719 -34.625 -4.383 1 55.69 165 SER B CA 1
ATOM 3227 C C . SER B 1 165 ? 25.375 -33.25 -4.324 1 55.69 165 SER B C 1
ATOM 3229 O O . SER B 1 165 ? 26.188 -32.906 -5.199 1 55.69 165 SER B O 1
ATOM 3231 N N . SER B 1 166 ? 24.797 -32.281 -3.578 1 62.19 166 SER B N 1
ATOM 3232 C CA . SER B 1 166 ? 25.047 -30.906 -3.979 1 62.19 166 SER B CA 1
ATOM 3233 C C . SER B 1 166 ? 26.375 -30.406 -3.432 1 62.19 166 SER B C 1
ATOM 3235 O O . SER B 1 166 ? 26.656 -30.547 -2.238 1 62.19 166 SER B O 1
ATOM 3237 N N . GLN B 1 167 ? 27.469 -30.453 -4.215 1 73.12 167 GLN B N 1
ATOM 3238 C CA . GLN B 1 167 ? 28.688 -29.703 -3.973 1 73.12 167 GLN B CA 1
ATOM 3239 C C . GLN B 1 167 ? 28.406 -28.406 -3.217 1 73.12 167 GLN B C 1
ATOM 3241 O O . GLN B 1 167 ? 27.281 -27.891 -3.256 1 73.12 167 GLN B O 1
ATOM 3246 N N . LEU B 1 168 ? 29.328 -28.078 -2.344 1 77.88 168 LEU B N 1
ATOM 3247 C CA . LEU B 1 168 ? 29.25 -26.922 -1.468 1 77.88 168 LEU B CA 1
ATOM 3248 C C . LEU B 1 168 ? 28.75 -25.688 -2.23 1 77.88 168 LEU B C 1
ATOM 3250 O O . LEU B 1 168 ? 27.984 -24.891 -1.688 1 77.88 168 LEU B O 1
ATOM 3254 N N . LYS B 1 169 ? 29.234 -25.656 -3.482 1 78.31 169 LYS B N 1
ATOM 3255 C CA . LYS B 1 169 ? 28.844 -24.5 -4.289 1 78.31 169 LYS B CA 1
ATOM 3256 C C . LYS B 1 169 ? 27.344 -24.453 -4.512 1 78.31 169 LYS B C 1
ATOM 3258 O O . LYS B 1 169 ? 26.734 -23.375 -4.492 1 78.31 169 LYS B O 1
ATOM 3263 N N . TYR B 1 170 ? 26.766 -25.578 -4.621 1 79.5 170 TYR B N 1
ATOM 3264 C CA . TYR B 1 170 ? 25.328 -25.656 -4.871 1 79.5 170 TYR B CA 1
ATOM 3265 C C . TYR B 1 170 ? 24.531 -25.391 -3.596 1 79.5 170 TYR B C 1
ATOM 3267 O O . TYR B 1 170 ? 23.484 -24.75 -3.631 1 79.5 170 TYR B O 1
ATOM 3275 N N . ILE B 1 171 ? 25.156 -25.766 -2.562 1 82.19 171 ILE B N 1
ATOM 3276 C CA . ILE B 1 171 ? 24.5 -25.547 -1.275 1 82.19 171 ILE B CA 1
ATOM 3277 C C . ILE B 1 171 ? 24.516 -24.062 -0.944 1 82.19 171 ILE B C 1
ATOM 3279 O O . ILE B 1 171 ? 23.516 -23.5 -0.491 1 82.19 171 ILE B O 1
ATOM 3283 N N . ALA B 1 172 ? 25.594 -23.469 -1.22 1 84.88 172 ALA B N 1
ATOM 3284 C CA . ALA B 1 172 ? 25.734 -22.031 -0.964 1 84.88 172 ALA B CA 1
ATOM 3285 C C . ALA B 1 172 ? 24.781 -21.234 -1.841 1 84.88 172 ALA B C 1
ATOM 3287 O O . ALA B 1 172 ? 24.156 -20.281 -1.377 1 84.88 172 ALA B O 1
ATOM 3288 N N . TRP B 1 173 ? 24.703 -21.641 -3.041 1 84.81 173 TRP B N 1
ATOM 3289 C CA . TRP B 1 173 ? 23.812 -20.953 -3.969 1 84.81 173 TRP B CA 1
ATOM 3290 C C . TRP B 1 173 ? 22.359 -21.141 -3.555 1 84.81 173 TRP B C 1
ATOM 3292 O O . TRP B 1 173 ? 21.562 -20.203 -3.641 1 84.81 173 TRP B O 1
ATOM 3302 N N . PHE B 1 174 ? 22.109 -22.234 -3.08 1 85.06 174 PHE B N 1
ATOM 3303 C CA . PHE B 1 174 ? 20.766 -22.562 -2.621 1 85.06 174 PHE B CA 1
ATOM 3304 C C . PHE B 1 174 ? 20.359 -21.688 -1.438 1 85.06 174 PHE B C 1
ATOM 3306 O O . PHE B 1 174 ? 19.297 -21.078 -1.441 1 85.06 174 PHE B O 1
ATOM 3313 N N . TRP B 1 175 ? 21.25 -21.578 -0.542 1 88.94 175 TRP B N 1
ATOM 3314 C CA . TRP B 1 175 ? 20.938 -20.797 0.647 1 88.94 175 TRP B CA 1
ATOM 3315 C C . TRP B 1 175 ? 20.984 -19.297 0.335 1 88.94 175 TRP B C 1
ATOM 3317 O O . TRP B 1 175 ? 20.25 -18.516 0.932 1 88.94 175 TRP B O 1
ATOM 3327 N N . PHE B 1 176 ? 21.828 -18.953 -0.586 1 89.69 176 PHE B N 1
ATOM 3328 C CA . PHE B 1 176 ? 21.875 -17.562 -1.05 1 89.69 176 PHE B CA 1
ATOM 3329 C C . PHE B 1 176 ? 20.531 -17.156 -1.65 1 89.69 176 PHE B C 1
ATOM 3331 O O . PHE B 1 176 ? 20 -16.094 -1.319 1 89.69 176 PHE B O 1
ATOM 3338 N N . GLY B 1 177 ? 20 -17.984 -2.383 1 89.5 177 GLY B N 1
ATOM 3339 C CA . GLY B 1 177 ? 18.719 -17.734 -3.016 1 89.5 177 GLY B CA 1
ATOM 3340 C C . GLY B 1 177 ? 17.578 -17.672 -2.029 1 89.5 177 GLY B C 1
ATOM 3341 O O . GLY B 1 177 ? 16.641 -16.891 -2.203 1 89.5 177 GLY B O 1
ATOM 3342 N N . ARG B 1 178 ? 17.75 -18.359 -0.977 1 91.12 178 ARG B N 1
ATOM 3343 C CA . ARG B 1 178 ? 16.656 -18.453 -0.008 1 91.12 178 ARG B CA 1
ATOM 3344 C C . ARG B 1 178 ? 16.734 -17.297 1 1 91.12 178 ARG B C 1
ATOM 3346 O O . ARG B 1 178 ? 15.711 -16.797 1.456 1 91.12 178 ARG B O 1
ATOM 3353 N N . SER B 1 179 ? 17.859 -16.875 1.272 1 93.88 179 SER B N 1
ATOM 3354 C CA . SER B 1 179 ? 18.031 -15.844 2.281 1 93.88 179 SER B CA 1
ATOM 3355 C C . SER B 1 179 ? 17.828 -14.453 1.681 1 93.88 179 SER B C 1
ATOM 3357 O O . SER B 1 179 ? 17.422 -13.523 2.379 1 93.88 179 SER B O 1
ATOM 3359 N N . LEU B 1 180 ? 18.094 -14.344 0.454 1 95.12 180 LEU B N 1
ATOM 3360 C CA . LEU B 1 180 ? 18.062 -13.039 -0.2 1 95.12 180 LEU B CA 1
ATOM 3361 C C . LEU B 1 180 ? 16.672 -12.43 -0.146 1 95.12 180 LEU B C 1
ATOM 3363 O O . LEU B 1 180 ? 16.516 -11.273 0.258 1 95.12 180 LEU B O 1
ATOM 3367 N N . PRO B 1 181 ? 15.641 -13.117 -0.49 1 96 181 PRO B N 1
ATOM 3368 C CA . PRO B 1 181 ? 14.305 -12.531 -0.392 1 96 181 PRO B CA 1
ATOM 3369 C C . PRO B 1 181 ? 13.883 -12.25 1.05 1 96 181 PRO B C 1
ATOM 3371 O O . PRO B 1 181 ? 13.148 -11.297 1.309 1 96 181 PRO B O 1
ATOM 3374 N N . VAL B 1 182 ? 14.367 -13 1.964 1 96 182 VAL B N 1
ATOM 3375 C CA . VAL B 1 182 ? 14.078 -12.766 3.373 1 96 182 VAL B CA 1
ATOM 3376 C C . VAL B 1 182 ? 14.703 -11.438 3.811 1 96 182 VAL B C 1
ATOM 3378 O O . VAL B 1 182 ? 14.039 -10.609 4.438 1 96 182 VAL B O 1
ATOM 3381 N N . ALA B 1 183 ? 15.922 -11.312 3.447 1 96.56 183 ALA B N 1
ATOM 3382 C CA . ALA B 1 183 ? 16.625 -10.086 3.791 1 96.56 183 ALA B CA 1
ATOM 3383 C C . ALA B 1 183 ? 15.961 -8.867 3.16 1 96.56 183 ALA B C 1
ATOM 3385 O O . ALA B 1 183 ? 15.836 -7.816 3.797 1 96.56 183 ALA B O 1
ATOM 3386 N N . ASN B 1 184 ? 15.586 -8.961 1.979 1 96.75 184 ASN B N 1
ATOM 3387 C CA . ASN B 1 184 ? 14.898 -7.871 1.296 1 96.75 184 ASN B CA 1
ATOM 3388 C C . ASN B 1 184 ? 13.555 -7.555 1.952 1 96.75 184 ASN B C 1
ATOM 3390 O O . ASN B 1 184 ? 13.211 -6.387 2.145 1 96.75 184 ASN B O 1
ATOM 3394 N N . LEU B 1 185 ? 12.844 -8.594 2.271 1 96.56 185 LEU B N 1
ATOM 3395 C CA . LEU B 1 185 ? 11.547 -8.398 2.91 1 96.56 185 LEU B CA 1
ATOM 3396 C C . LEU B 1 185 ? 11.695 -7.656 4.234 1 96.56 185 LEU B C 1
ATOM 3398 O O . LEU B 1 185 ? 10.953 -6.719 4.512 1 96.56 185 LEU B O 1
ATOM 3402 N N . VAL B 1 186 ? 12.633 -8.094 4.996 1 96.06 186 VAL B N 1
ATOM 3403 C CA . VAL B 1 186 ? 12.875 -7.469 6.297 1 96.06 186 VAL B CA 1
ATOM 3404 C C . VAL B 1 186 ? 13.273 -6.008 6.105 1 96.06 186 VAL B C 1
ATOM 3406 O O . VAL B 1 186 ? 12.703 -5.117 6.738 1 96.06 186 VAL B O 1
ATOM 3409 N N . TYR B 1 187 ? 14.141 -5.746 5.25 1 95.94 187 TYR B N 1
ATOM 3410 C CA . TYR B 1 187 ? 14.641 -4.395 5.039 1 95.94 187 TYR B CA 1
ATOM 3411 C C . TYR B 1 187 ? 13.531 -3.467 4.562 1 95.94 187 TYR B C 1
ATOM 3413 O O . TYR B 1 187 ? 13.344 -2.381 5.113 1 95.94 187 TYR B O 1
ATOM 3421 N N . PHE B 1 188 ? 12.82 -3.84 3.629 1 95.19 188 PHE B N 1
ATOM 3422 C CA . PHE B 1 188 ? 11.844 -2.945 3.016 1 95.19 188 PHE B CA 1
ATOM 3423 C C . PHE B 1 188 ? 10.594 -2.838 3.879 1 95.19 188 PHE B C 1
ATOM 3425 O O . PHE B 1 188 ? 9.875 -1.839 3.814 1 95.19 188 PHE B O 1
ATOM 3432 N N . SER B 1 189 ? 10.375 -3.855 4.695 1 95.75 189 SER B N 1
ATOM 3433 C CA . SER B 1 189 ? 9.32 -3.715 5.688 1 95.75 189 SER B CA 1
ATOM 3434 C C . SER B 1 189 ? 9.68 -2.66 6.73 1 95.75 189 SER B C 1
ATOM 3436 O O . SER B 1 189 ? 8.844 -1.829 7.094 1 95.75 189 SER B O 1
ATOM 3438 N N . ILE B 1 190 ? 10.883 -2.709 7.152 1 94.38 190 ILE B N 1
ATOM 3439 C CA . ILE B 1 190 ? 11.336 -1.703 8.109 1 94.38 190 ILE B CA 1
ATOM 3440 C C . ILE B 1 190 ? 11.266 -0.318 7.469 1 94.38 190 ILE B C 1
ATOM 3442 O O . ILE B 1 190 ? 10.852 0.648 8.109 1 94.38 190 ILE B O 1
ATOM 3446 N N . ASN B 1 191 ? 11.656 -0.318 6.293 1 94.44 191 ASN B N 1
ATOM 3447 C CA . ASN B 1 191 ? 11.625 0.951 5.574 1 94.44 191 ASN B CA 1
ATOM 3448 C C . ASN B 1 191 ? 10.203 1.496 5.469 1 94.44 191 ASN B C 1
ATOM 3450 O O . ASN B 1 191 ? 9.969 2.684 5.699 1 94.44 191 ASN B O 1
ATOM 3454 N N . LEU B 1 192 ? 9.305 0.637 5.125 1 95.5 192 LEU B N 1
ATOM 3455 C CA . LEU B 1 192 ? 7.918 1.051 4.906 1 95.5 192 LEU B CA 1
ATOM 3456 C C . LEU B 1 192 ? 7.23 1.362 6.23 1 95.5 192 LEU B C 1
ATOM 3458 O O . LEU B 1 192 ? 6.703 2.461 6.418 1 95.5 192 LEU B O 1
ATOM 3462 N N . PHE B 1 193 ? 7.344 0.491 7.176 1 95.38 193 PHE B N 1
ATOM 3463 C CA . PHE B 1 193 ? 6.539 0.567 8.391 1 95.38 193 PHE B CA 1
ATOM 3464 C C . PHE B 1 193 ? 7.285 1.316 9.484 1 95.38 193 PHE B C 1
ATOM 3466 O O . PHE B 1 193 ? 6.68 1.775 10.461 1 95.38 193 PHE B O 1
ATOM 3473 N N . GLY B 1 194 ? 8.531 1.419 9.398 1 92.69 194 GLY B N 1
ATOM 3474 C CA . GLY B 1 194 ? 9.32 2.098 10.414 1 92.69 194 GLY B CA 1
ATOM 3475 C C . GLY B 1 194 ? 9.672 3.525 10.039 1 92.69 194 GLY B C 1
ATOM 3476 O O . GLY B 1 194 ? 9.789 4.391 10.914 1 92.69 194 GLY B O 1
ATOM 3477 N N . PHE B 1 195 ? 9.75 3.779 8.75 1 91.38 195 PHE B N 1
ATOM 3478 C CA . PHE B 1 195 ? 10.266 5.09 8.375 1 91.38 195 PHE B CA 1
ATOM 3479 C C . PHE B 1 195 ? 9.281 5.82 7.469 1 91.38 195 PHE B C 1
ATOM 3481 O O . PHE B 1 195 ? 8.852 6.93 7.781 1 91.38 195 PHE B O 1
ATOM 3488 N N . LEU B 1 196 ? 8.867 5.234 6.418 1 93 196 LEU B N 1
ATOM 3489 C CA . LEU B 1 196 ? 8.078 5.93 5.406 1 93 196 LEU B CA 1
ATOM 3490 C C . LEU B 1 196 ? 6.73 6.359 5.969 1 93 196 LEU B C 1
ATOM 3492 O O . LEU B 1 196 ? 6.348 7.527 5.855 1 93 196 LEU B O 1
ATOM 3496 N N . ILE B 1 197 ? 6.047 5.5 6.621 1 93.31 197 ILE B N 1
ATOM 3497 C CA . ILE B 1 197 ? 4.688 5.77 7.078 1 93.31 197 ILE B CA 1
ATOM 3498 C C . ILE B 1 197 ? 4.73 6.617 8.352 1 93.31 197 ILE B C 1
ATOM 3500 O O . ILE B 1 197 ? 4.094 7.672 8.422 1 93.31 197 ILE B O 1
ATOM 3504 N N . PRO B 1 198 ? 5.52 6.266 9.289 1 91.56 198 PRO B N 1
ATOM 3505 C CA . PRO B 1 198 ? 5.41 6.988 10.555 1 91.56 198 PRO B CA 1
ATOM 3506 C C . PRO B 1 198 ? 6.242 8.266 10.578 1 91.56 198 PRO B C 1
ATOM 3508 O O . PRO B 1 198 ? 5.961 9.18 11.367 1 91.56 198 PRO B O 1
ATOM 3511 N N . LYS B 1 199 ? 7.191 8.367 9.805 1 90.44 199 LYS B N 1
ATOM 3512 C CA . LYS B 1 199 ? 8.094 9.508 9.945 1 90.44 199 LYS B CA 1
ATOM 3513 C C . LYS B 1 199 ? 8.055 10.391 8.703 1 90.44 199 LYS B C 1
ATOM 3515 O O . LYS B 1 199 ? 7.707 11.57 8.781 1 90.44 199 LYS B O 1
ATOM 3520 N N . PHE B 1 200 ? 8.242 9.859 7.559 1 89.19 200 PHE B N 1
ATOM 3521 C CA . PHE B 1 200 ? 8.43 10.656 6.355 1 89.19 200 PHE B CA 1
ATOM 3522 C C . PHE B 1 200 ? 7.094 11.195 5.855 1 89.19 200 PHE B C 1
ATOM 3524 O O . PHE B 1 200 ? 7 12.352 5.434 1 89.19 200 PHE B O 1
ATOM 3531 N N . LEU B 1 201 ? 6.16 10.344 5.938 1 90.94 201 LEU B N 1
ATOM 3532 C CA . LEU B 1 201 ? 4.848 10.734 5.43 1 90.94 201 LEU B CA 1
ATOM 3533 C C . LEU B 1 201 ? 4.277 11.898 6.23 1 90.94 201 LEU B C 1
ATOM 3535 O O . LEU B 1 201 ? 3.934 12.938 5.664 1 90.94 201 LEU B O 1
ATOM 3539 N N . PRO B 1 202 ? 4.223 11.844 7.48 1 89.5 202 PRO B N 1
ATOM 3540 C CA . PRO B 1 202 ? 3.691 12.969 8.25 1 89.5 202 PRO B CA 1
ATOM 3541 C C . PRO B 1 202 ? 4.543 14.227 8.117 1 89.5 202 PRO B C 1
ATOM 3543 O O . PRO B 1 202 ? 4.008 15.336 8.062 1 89.5 202 PRO B O 1
ATOM 3546 N N . ARG B 1 203 ? 5.738 14.047 8.039 1 87.75 203 ARG B N 1
ATOM 3547 C CA . ARG B 1 203 ? 6.637 15.195 7.914 1 87.75 203 ARG B CA 1
ATOM 3548 C C . ARG B 1 203 ? 6.418 15.922 6.594 1 87.75 203 ARG B C 1
ATOM 3550 O O . ARG B 1 203 ? 6.492 17.156 6.535 1 87.75 203 ARG B O 1
ATOM 3557 N N . SER B 1 204 ? 6.246 15.18 5.637 1 88.62 204 SER B N 1
ATOM 3558 C CA . SER B 1 204 ? 6.035 15.789 4.328 1 88.62 204 SER B CA 1
ATOM 3559 C C . SER B 1 204 ? 4.738 16.594 4.289 1 88.62 204 SER B C 1
ATOM 3561 O O . SER B 1 204 ? 4.684 17.672 3.693 1 88.62 204 SER B O 1
ATOM 3563 N N . PHE B 1 205 ? 3.754 16.109 4.941 1 88.94 205 PHE B N 1
ATOM 3564 C CA . PHE B 1 205 ? 2.484 16.828 4.98 1 88.94 205 PHE B CA 1
ATOM 3565 C C . PHE B 1 205 ? 2.586 18.062 5.863 1 88.94 205 PHE B C 1
ATOM 3567 O O . PHE B 1 205 ? 2.023 19.109 5.543 1 88.94 205 PHE B O 1
ATOM 3574 N N . GLU B 1 206 ? 3.244 17.891 6.879 1 87.19 206 GLU B N 1
ATOM 3575 C CA . GLU B 1 206 ? 3.439 19.031 7.77 1 87.19 206 GLU B CA 1
ATOM 3576 C C . GLU B 1 206 ? 4.152 20.172 7.055 1 87.19 206 GLU B C 1
ATOM 3578 O O . GLU B 1 206 ? 3.736 21.328 7.16 1 87.19 206 GLU B O 1
ATOM 3583 N N . LYS B 1 207 ? 5.141 19.828 6.418 1 84.44 207 LYS B N 1
ATOM 3584 C CA . LYS B 1 207 ? 5.871 20.828 5.652 1 84.44 207 LYS B CA 1
ATOM 3585 C C . LYS B 1 207 ? 4.98 21.469 4.59 1 84.44 207 LYS B C 1
ATOM 3587 O O . LYS B 1 207 ? 5.004 22.688 4.41 1 84.44 207 LYS B O 1
ATOM 3592 N N . TYR B 1 208 ? 4.285 20.719 3.982 1 86.12 208 TYR B N 1
ATOM 3593 C CA . TYR B 1 208 ? 3.41 21.219 2.922 1 86.12 208 TYR B CA 1
ATOM 3594 C C . TYR B 1 208 ? 2.357 22.172 3.477 1 86.12 208 TYR B C 1
ATOM 3596 O O . TYR B 1 208 ? 2.09 23.219 2.891 1 86.12 208 TYR B O 1
ATOM 3604 N N . PHE B 1 209 ? 1.837 21.859 4.594 1 84.12 209 PHE B N 1
ATOM 3605 C CA . PHE B 1 209 ? 0.786 22.688 5.184 1 84.12 209 PHE B CA 1
ATOM 3606 C C . PHE B 1 209 ? 1.367 23.953 5.789 1 84.12 209 PHE B C 1
ATOM 3608 O O . PHE B 1 209 ? 0.733 25.016 5.758 1 84.12 209 PHE B O 1
ATOM 3615 N N . ARG B 1 210 ? 2.459 23.781 6.281 1 80.62 210 ARG B N 1
ATOM 3616 C CA . ARG B 1 210 ? 3.141 24.953 6.809 1 80.62 210 ARG B CA 1
ATOM 3617 C C . ARG B 1 210 ? 3.426 25.969 5.699 1 80.62 210 ARG B C 1
ATOM 3619 O O . ARG B 1 210 ? 3.178 27.156 5.867 1 80.62 210 ARG B O 1
ATOM 3626 N N . ASP B 1 211 ? 3.904 25.438 4.625 1 79.31 211 ASP B N 1
ATOM 3627 C CA . ASP B 1 211 ? 4.199 26.297 3.482 1 79.31 211 ASP B CA 1
ATOM 3628 C C . ASP B 1 211 ? 2.926 26.938 2.928 1 79.31 211 ASP B C 1
ATOM 3630 O O . ASP B 1 211 ? 2.93 28.109 2.537 1 79.31 211 ASP B O 1
ATOM 3634 N N . ARG B 1 212 ? 1.924 26.234 2.932 1 76.75 212 ARG B N 1
ATOM 3635 C CA . ARG B 1 212 ? 0.639 26.719 2.449 1 76.75 212 ARG B CA 1
ATOM 3636 C C . ARG B 1 212 ? 0.108 27.844 3.344 1 76.75 212 ARG B C 1
ATOM 3638 O O . ARG B 1 212 ? -0.402 28.844 2.854 1 76.75 212 ARG B O 1
ATOM 3645 N N . ASN B 1 213 ? 0.282 27.578 4.598 1 75 213 ASN B N 1
ATOM 3646 C CA . ASN B 1 213 ? -0.194 28.578 5.555 1 75 213 ASN B CA 1
ATOM 3647 C C . ASN B 1 213 ? 0.657 29.844 5.516 1 75 213 ASN B C 1
ATOM 3649 O O . ASN B 1 213 ? 0.14 30.953 5.68 1 75 213 ASN B O 1
ATOM 3653 N N . GLU B 1 214 ? 1.885 29.656 5.301 1 73 214 GLU B N 1
ATOM 3654 C CA . GLU B 1 214 ? 2.777 30.797 5.207 1 73 214 GLU B CA 1
ATOM 3655 C C . GLU B 1 214 ? 2.459 31.656 3.979 1 73 214 GLU B C 1
ATOM 3657 O O . GLU B 1 214 ? 2.467 32.875 4.047 1 73 214 GLU B O 1
ATOM 3662 N N . ILE B 1 215 ? 2.148 31.047 2.943 1 71 215 ILE B N 1
ATOM 3663 C CA . ILE B 1 215 ? 1.793 31.75 1.719 1 71 215 ILE B CA 1
ATOM 3664 C C . ILE B 1 215 ? 0.471 32.5 1.913 1 71 215 ILE B C 1
ATOM 3666 O O . ILE B 1 215 ? 0.325 33.625 1.484 1 71 215 ILE B O 1
ATOM 3670 N N . HIS B 1 216 ? -0.441 31.859 2.621 1 71.12 216 HIS B N 1
ATOM 3671 C CA . HIS B 1 216 ? -1.725 32.5 2.898 1 71.12 216 HIS B CA 1
ATOM 3672 C C . HIS B 1 216 ? -1.555 33.719 3.814 1 71.12 216 HIS B C 1
ATOM 3674 O O . HIS B 1 216 ? -2.189 34.75 3.607 1 71.12 216 HIS B O 1
ATOM 3680 N N . ALA B 1 217 ? -0.693 33.531 4.758 1 72.62 217 ALA B N 1
ATOM 3681 C CA . ALA B 1 217 ? -0.435 34.625 5.691 1 72.62 217 ALA B CA 1
ATOM 3682 C C . ALA B 1 217 ? 0.229 35.812 4.984 1 72.62 217 ALA B C 1
ATOM 3684 O O . ALA B 1 217 ? -0.124 36.969 5.227 1 72.62 217 ALA B O 1
ATOM 3685 N N . LYS B 1 218 ? 1.117 35.5 4.102 1 76.06 218 LYS B N 1
ATOM 3686 C CA . LYS B 1 218 ? 1.812 36.562 3.354 1 76.06 218 LYS B CA 1
ATOM 3687 C C . LYS B 1 218 ? 0.865 37.25 2.385 1 76.06 218 LYS B C 1
ATOM 3689 O O . LYS B 1 218 ? 0.927 38.469 2.225 1 76.06 218 LYS B O 1
ATOM 3694 N 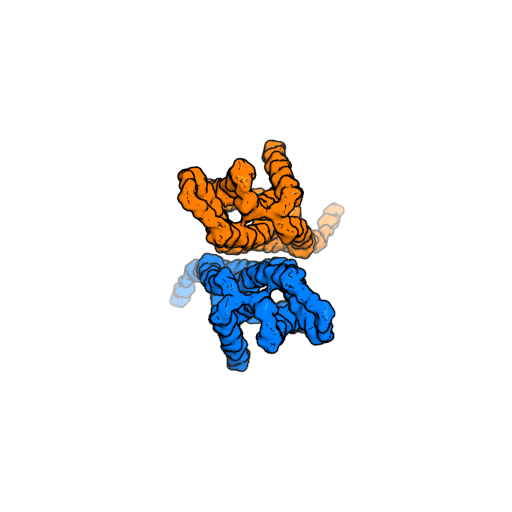N . THR B 1 219 ? 0.061 36.375 1.808 1 72.94 219 THR B N 1
ATOM 3695 C CA . THR B 1 219 ? -0.902 36.969 0.879 1 72.94 219 THR B CA 1
ATOM 3696 C C . THR B 1 219 ? -1.881 37.875 1.615 1 72.94 219 THR B C 1
ATOM 3698 O O . THR B 1 219 ? -2.221 38.969 1.126 1 72.94 219 THR B O 1
ATOM 3701 N N . GLU B 1 220 ? -2.252 37.438 2.793 1 73.69 220 GLU B N 1
ATOM 3702 C CA . GLU B 1 220 ? -3.15 38.25 3.615 1 73.69 220 GLU B CA 1
ATOM 3703 C C . GLU B 1 220 ? -2.461 39.5 4.109 1 73.69 220 GLU B C 1
ATOM 3705 O O . GLU B 1 220 ? -3.07 40.594 4.148 1 73.69 220 GLU B O 1
ATOM 3710 N N . GLU B 1 221 ? -1.231 39.406 4.496 1 72.38 221 GLU B N 1
ATOM 3711 C CA . GLU B 1 221 ? -0.453 40.562 4.914 1 72.38 221 GLU B CA 1
ATOM 3712 C C . GLU B 1 221 ? -0.266 41.531 3.762 1 72.38 221 GLU B C 1
ATOM 3714 O O . GLU B 1 221 ? -0.352 42.75 3.955 1 72.38 221 GLU B O 1
ATOM 3719 N N . ASP B 1 222 ? -0.016 41 2.625 1 71.69 222 ASP B N 1
ATOM 3720 C CA . ASP B 1 222 ? 0.14 41.812 1.443 1 71.69 222 ASP B CA 1
ATOM 3721 C C . ASP B 1 222 ? -1.166 42.531 1.104 1 71.69 222 ASP B C 1
ATOM 3723 O O . ASP B 1 222 ? -1.157 43.719 0.731 1 71.69 222 ASP B O 1
ATOM 3727 N N . LYS B 1 223 ? -2.26 41.875 1.323 1 76.19 223 LYS B N 1
ATOM 3728 C CA . LYS B 1 223 ? -3.568 42.5 1.082 1 76.19 223 LYS B CA 1
ATOM 3729 C C . LYS B 1 223 ? -3.879 43.562 2.121 1 76.19 223 LYS B C 1
ATOM 3731 O O . LYS B 1 223 ? -4.41 44.625 1.787 1 76.19 223 LYS B O 1
ATOM 3736 N N . ARG B 1 224 ? -3.486 43.281 3.328 1 75.62 224 ARG B N 1
ATOM 3737 C CA . ARG B 1 224 ? -3.693 44.25 4.406 1 75.62 224 ARG B CA 1
ATOM 3738 C C . ARG B 1 224 ? -2.811 45.469 4.219 1 75.62 224 ARG B C 1
ATOM 3740 O O . ARG B 1 224 ? -3.26 46.594 4.422 1 75.62 224 ARG B O 1
ATOM 3747 N N . SER B 1 225 ? -1.611 45.281 3.877 1 76.44 225 SER B N 1
ATOM 3748 C CA . SER B 1 225 ? -0.689 46.375 3.623 1 76.44 225 SER B CA 1
ATOM 3749 C C . SER B 1 225 ? -1.144 47.219 2.434 1 76.44 225 SER B C 1
ATOM 3751 O O . SER B 1 225 ? -1.052 48.438 2.461 1 76.44 225 SER B O 1
ATOM 3753 N N . ALA B 1 226 ? -1.599 46.594 1.486 1 76.62 226 ALA B N 1
ATOM 3754 C CA . ALA B 1 226 ? -2.1 47.312 0.314 1 76.62 226 ALA B CA 1
ATOM 3755 C C . ALA B 1 226 ? -3.344 48.125 0.658 1 76.62 226 ALA B C 1
ATOM 3757 O O . ALA B 1 226 ? -3.514 49.219 0.172 1 76.62 226 ALA B O 1
ATOM 3758 N N . ALA B 1 227 ? -4.152 47.656 1.568 1 75.69 227 ALA B N 1
ATOM 3759 C CA . ALA B 1 227 ? -5.352 48.344 2.012 1 75.69 227 ALA B CA 1
ATOM 3760 C C . ALA B 1 227 ? -4.996 49.562 2.879 1 75.69 227 ALA B C 1
ATOM 3762 O O . ALA B 1 227 ? -5.605 50.625 2.752 1 75.69 227 ALA B O 1
ATOM 3763 N N . ILE B 1 228 ? -4.008 49.5 3.672 1 75.62 228 ILE B N 1
ATOM 3764 C CA . ILE B 1 228 ? -3.543 50.594 4.527 1 75.62 228 ILE B CA 1
ATOM 3765 C C . ILE B 1 228 ? -2.914 51.688 3.67 1 75.62 228 ILE B C 1
ATOM 3767 O O . ILE B 1 228 ? -3.145 52.875 3.904 1 75.62 228 ILE B O 1
ATOM 3771 N N . ASN B 1 229 ? -2.227 51.344 2.711 1 75 229 ASN B N 1
ATOM 3772 C CA . ASN B 1 229 ? -1.57 52.312 1.841 1 75 229 ASN B CA 1
ATOM 3773 C C . ASN B 1 229 ? -2.578 53.031 0.962 1 75 229 ASN B C 1
ATOM 3775 O O . ASN B 1 229 ? -2.393 54.219 0.652 1 75 229 ASN B O 1
ATOM 3779 N N . LYS B 1 230 ? -3.605 52.562 0.726 1 75.69 230 LYS B N 1
ATOM 3780 C CA . LYS B 1 230 ? -4.641 53.25 -0.051 1 75.69 230 LYS B CA 1
ATOM 3781 C C . LYS B 1 230 ? -5.457 54.188 0.826 1 75.69 230 LYS B C 1
ATOM 3783 O O . LYS B 1 230 ? -5.918 55.219 0.362 1 75.69 230 LYS B O 1
ATOM 3788 N N . ALA B 1 231 ? -5.59 54 2.064 1 72.25 231 ALA B N 1
ATOM 3789 C CA . ALA B 1 231 ? -6.387 54.844 2.967 1 72.25 231 ALA B CA 1
ATOM 3790 C C . ALA B 1 231 ? -5.609 56.062 3.41 1 72.25 231 ALA B C 1
ATOM 3792 O O . ALA B 1 231 ? -6.184 57 3.979 1 72.25 231 ALA B O 1
ATOM 3793 N N . GLN B 1 232 ? -4.363 56.219 3.268 1 63.62 232 GLN B N 1
ATOM 3794 C CA . GLN B 1 232 ? -3.656 57.438 3.637 1 63.62 232 GLN B CA 1
ATOM 3795 C C . GLN B 1 232 ? -3.867 58.531 2.594 1 63.62 232 GLN B C 1
ATOM 3797 O O . GLN B 1 232 ? -3.521 58.344 1.423 1 63.62 232 GLN B O 1
ATOM 3802 N N . PRO B 1 233 ? -4.812 59.5 2.73 1 59.38 233 PRO B N 1
ATOM 3803 C CA . PRO B 1 233 ? -5.004 60.656 1.859 1 59.38 233 PRO B CA 1
ATOM 3804 C C . PRO B 1 233 ? -3.707 61.406 1.603 1 59.38 233 PRO B C 1
ATOM 3806 O O . PRO B 1 233 ? -2.861 61.531 2.492 1 59.38 233 PRO B O 1
ATOM 3809 N N . THR B 1 234 ? -3.184 61.656 0.368 1 52.81 234 THR B N 1
ATOM 3810 C CA . THR B 1 234 ? -2.189 62.625 -0.04 1 52.81 234 THR B CA 1
ATOM 3811 C C . THR B 1 234 ? -2.541 64 0.508 1 52.81 234 THR B C 1
ATOM 3813 O O . THR B 1 234 ? -3.334 64.75 -0.09 1 52.81 234 THR B O 1
ATOM 3816 N N . ASP B 1 235 ? -2.953 64.312 1.615 1 46.66 235 ASP B N 1
ATOM 3817 C CA . ASP B 1 235 ? -3.193 65.688 2.037 1 46.66 235 ASP B CA 1
ATOM 3818 C C . ASP B 1 235 ? -1.912 66.5 1.959 1 46.66 235 ASP B C 1
ATOM 3820 O O . ASP B 1 235 ? -1.87 67.625 2.439 1 46.66 235 ASP B O 1
ATOM 3824 N N . ASN B 1 236 ? -0.742 65.938 1.592 1 46.22 236 ASN B N 1
ATOM 3825 C CA . ASN B 1 236 ? 0.376 66.875 1.636 1 46.22 236 ASN B CA 1
ATOM 3826 C C . ASN B 1 236 ? 0.315 67.875 0.484 1 46.22 236 ASN B C 1
ATOM 3828 O O . ASN B 1 236 ? 1.305 68.5 0.185 1 46.22 236 ASN B O 1
ATOM 3832 N N . MET B 1 237 ? -0.697 67.812 -0.43 1 45.28 237 MET B N 1
ATOM 3833 C CA . MET B 1 237 ? -0.43 68.812 -1.468 1 45.28 237 MET B CA 1
ATOM 3834 C C . MET B 1 237 ? -0.666 70.25 -0.943 1 45.28 237 MET B C 1
ATOM 3836 O O . MET B 1 237 ? -0.474 71.188 -1.67 1 45.28 237 MET B O 1
ATOM 3840 N N . LYS B 1 238 ? -1.482 70.438 0.101 1 46.47 238 LYS B N 1
ATOM 3841 C CA . LYS B 1 238 ? -1.768 71.875 0.087 1 46.47 238 LYS B CA 1
ATOM 3842 C C . LYS B 1 238 ? -0.605 72.688 0.67 1 46.47 238 LYS B C 1
ATOM 3844 O O . LYS B 1 238 ? -0.708 73.875 0.85 1 46.47 238 LYS B O 1
ATOM 3849 N N . LYS B 1 239 ? 0.357 72.062 1.324 1 43.88 239 LYS B N 1
ATOM 3850 C CA . LYS B 1 239 ? 1.052 73.188 1.949 1 43.88 239 LYS B CA 1
ATOM 3851 C C . LYS B 1 239 ? 1.973 73.938 0.953 1 43.88 239 LYS B C 1
ATOM 3853 O O . LYS B 1 239 ? 2.771 74.75 1.334 1 43.88 239 LYS B O 1
ATOM 3858 N N . ALA B 1 240 ? 1.99 73.5 -0.318 1 42.78 240 ALA B N 1
ATOM 3859 C CA . ALA B 1 240 ? 3.086 74.312 -0.878 1 42.78 240 ALA B CA 1
ATOM 3860 C C . ALA B 1 240 ? 2.674 75.75 -1.064 1 42.78 240 ALA B C 1
ATOM 3862 O O . ALA B 1 240 ? 3.459 76.688 -0.794 1 42.78 240 ALA B O 1
ATOM 3863 N N . ASP B 1 241 ? 1.54 76.25 -1.567 1 33 241 ASP B N 1
ATOM 3864 C CA . ASP B 1 241 ? 1.597 77.688 -1.741 1 33 241 ASP B CA 1
ATOM 3865 C C . ASP B 1 241 ? 1.188 78.375 -0.46 1 33 241 ASP B C 1
ATOM 3867 O O . ASP B 1 241 ? 0.307 77.938 0.266 1 33 241 ASP B O 1
#

Radius of gyration: 28.45 Å; Cα contacts (8 Å, |Δi|>4): 367; chains: 2; bounding box: 58×112×82 Å

pLDDT: mean 81.07, std 15.46, range [32.47, 96.75]

Foldseek 3Di:
DVVVVVVLVVLLVVLVVLLVCLVVVPLADPCLVCLLVVLVVVLVCCCVPPQDDDPDDPPVCVVCVVPPDVVVVVLVVLCCCLQEVLLVVQLVVCVVVVVVLSNSLSSSSNNLVSSLSNVLSVCSVVSGGAQLSSLVSLQSSLVVNLVSLVSSLCSLVPPDDQDVVDDPVSVVSSVSSNVSSVSNNVSSCCVNVVDSPPPRNVVRVVVSVVVVVVVVVVVVVVVVVVVVVVPDDPVPPPPPD/DVVVVVVLVVLLVVLVVLLVCLVVVPLADPCLVCLLVVLVVVLVCCCVPPQDDDPDDPPPCVVCVVPPDVVVVVLVVLCCCLQPVLLVVQLVVCVVVVVVLSNSLSSSSNNLVSSLSNVLSVCNVVSGGAQLSSLVSLQSSLVVNLVSLVSSLCSLVPPDDQDVVDDPVSVVSSVSSNVSSVSNNVSSCCVNVVDSPPPRNVVRVVVSVVVVVVVVVVVVVVVVVVVVVVPDDPVVPPPPD

Solvent-accessible surface area (backbone atoms only — not comparable to full-atom values): 26197 Å² total; per-residue (Å²): 113,66,63,63,50,47,49,50,46,51,51,43,50,53,36,48,51,50,42,52,54,43,65,70,66,67,50,45,54,68,69,68,63,47,42,60,57,49,50,52,53,49,53,50,47,38,32,67,71,70,42,53,51,66,79,65,77,77,70,72,54,69,70,48,69,72,49,86,38,68,62,56,51,50,49,52,53,48,46,45,39,53,60,43,52,48,52,49,49,48,33,54,49,16,61,75,66,69,35,60,65,55,29,44,43,50,42,44,49,49,41,53,49,37,51,43,54,47,51,52,50,53,48,64,70,58,71,61,54,27,54,50,59,59,52,45,51,59,49,54,50,49,54,55,42,50,55,46,34,49,51,29,38,51,48,45,69,69,71,55,72,80,65,85,86,54,52,69,68,53,49,50,51,50,50,49,59,52,46,47,35,51,53,37,45,54,51,53,45,45,43,44,67,62,34,42,58,69,45,48,44,53,49,23,46,48,52,51,51,51,53,51,49,50,52,50,49,49,51,49,49,51,51,50,50,54,53,55,62,66,66,60,75,82,67,75,69,63,71,71,122,115,65,63,63,50,47,50,50,45,50,52,43,50,52,36,46,51,50,42,51,53,44,64,73,67,70,50,46,55,68,70,67,63,46,42,60,57,51,51,51,53,48,52,52,48,39,31,68,72,69,42,52,54,68,81,65,80,75,70,70,55,71,70,46,72,73,47,85,39,68,64,58,50,50,50,51,53,49,45,45,39,53,59,44,52,49,51,48,49,47,35,54,49,17,60,74,66,69,35,60,65,54,29,42,46,50,43,43,49,48,41,52,49,36,52,44,53,47,51,53,50,54,48,65,70,60,70,60,56,26,55,50,59,59,52,45,52,61,48,54,48,50,56,55,41,50,54,47,33,49,52,30,39,50,49,46,67,68,71,56,74,81,66,83,85,52,50,68,69,51,48,51,50,51,49,50,60,51,46,45,35,52,53,36,45,54,52,52,46,45,44,43,68,62,35,42,58,68,46,50,45,53,50,22,47,49,50,50,52,50,52,53,50,50,51,50,51,49,51,48,48,52,52,50,52,53,54,54,63,66,67,59,75,82,68,73,68,63,71,73,120

Organism: Carya illinoinensis (NCBI:txid32201)

Secondary structure (DSSP, 8-state):
-HHHHHHHHHHHHHHHHHHHHHHHTT-S-HHHHHHHHHHHHHHHHIIIIIS--------GGGGSSS---HHHHHHHHHHHIIIIIHHHHHHHHHHHHT-HHHHHHHHHHHHHHHHHHHHHHHHHHH--S-HHHHHHHHHHHHHHHHHHHHHHHHHHHHH----TT--HHHHHHHHHHHHHHHHHHHHHHIIIIIIIIIIIHHHHHHHHHHHHHHHHHHHHHHHHHHHHHHHS---TTTT--/-HHHHHHHHHHHHHHHHHHHHHHHHT-S-HHHHHHHHHHHHHHHHIIIIIS--------GGGGSSS---HHHHHHHHHHHIIIIIHHHHHHHHHHHHT-HHHHHHHHHHHHHHHHHHHHHHHHHHH--S-HHHHHHHHHHHHHHHHHHHHHHHHHHHHH----TT--HHHHHHHHHHHHHHHHHHHHHHIIIIIIIIIIIHHHHHHHHHHHHHHHHHHHHHHHHHHHHHHHS--GGGTT--